Protein AF-E6Q2B5-F1 (afdb_monomer)

Foldseek 3Di:
DDPVVVLVVLLVVLVLVLQVPLDPPFDFDDDDQDPLLVVLVPDDLVRLLVDALCVSFDVVLQVLQQVLLVVQLVLVCQLLVLLLVLLVCCLVVCVLVVLLVVLVVVDDDPLRSQLQSQLVSLLSSLVSNVVSVLVNVVSCVVSVLDPQDPVSVVSVSVSVSSSSSNVRSSLRSQLVVLVVPDPVSLVVSLVVLLCCLQVCQACCLVRNCCSQFVWDAADPVLCVLCQVLLVVLVHPDAGEIEGPGQGRPQHLAWAWGGDDPSIHIYHYPCLVPSADSLLSLLRSQLRSLCVSVRVSVVLSVVVSVLLSVLLVQLVVVLVVVCPDPPDPPSSSVSSSSSSSSVSCQVCQLVSLVVLQVSSLSSSVSSCVSSVRLSSSLSSLSVSCNSNSHHQARDPSSSRGPDSYDRSQQSNCVSSVHDRPNPDPPPVD

Solvent-accessible surface area (backbone atoms only — not comparable to full-atom values): 22451 Å² total; per-residue (Å²): 132,60,72,64,61,54,50,52,49,50,53,51,48,52,54,49,49,54,48,72,67,53,74,82,75,68,67,60,50,81,80,68,88,51,74,62,57,56,51,61,70,71,48,51,58,69,55,55,69,69,46,60,66,79,77,69,44,56,68,69,44,44,53,45,11,50,56,49,52,68,47,48,44,59,41,48,52,50,27,55,47,32,28,27,51,51,27,38,47,34,32,76,71,45,48,32,48,54,49,50,54,51,37,51,73,74,35,93,48,69,65,51,25,37,20,50,50,24,18,49,53,36,41,50,35,47,59,48,23,41,64,45,50,48,51,51,51,53,51,36,35,76,64,69,65,40,82,74,46,75,67,55,48,50,48,55,50,48,53,52,38,54,44,41,17,54,51,35,4,52,50,40,30,51,51,53,57,33,53,78,72,34,98,63,31,66,57,62,51,51,49,51,53,50,51,48,52,54,50,45,40,37,42,36,45,72,59,45,39,54,56,77,49,51,51,48,76,65,39,65,65,62,44,61,66,39,52,64,55,32,46,77,60,75,45,74,90,67,51,41,32,34,27,73,34,28,34,88,94,40,53,63,33,63,46,76,41,33,35,87,91,42,39,34,36,42,30,12,34,41,41,73,75,70,44,51,73,62,26,44,50,29,51,48,35,23,45,43,38,34,57,64,70,39,43,61,58,53,46,54,53,48,55,51,52,50,51,54,48,20,50,52,52,16,51,57,51,49,63,70,69,63,64,60,90,83,58,60,71,78,33,50,47,34,44,37,51,20,41,30,50,53,38,45,63,71,46,42,34,58,58,25,49,51,47,22,53,52,49,56,53,12,50,52,50,9,35,70,70,65,74,37,53,48,33,41,43,52,43,49,44,52,40,30,48,75,60,40,43,35,50,59,61,53,70,67,32,46,43,70,65,38,59,62,62,39,50,39,38,52,44,20,61,63,72,73,48,77,49,70,60,72,56,86,57,96,88,116

Mean predicted aligned error: 5.83 Å

Secondary structure (DSSP, 8-state):
--HHHHHHHHHHHHHHHHHHTS-S----B-----HHHHHHHHS-HHHHHHS-GGGTS-HHHHHHHHHHHHHHHHHHHHHHHHHHHHHHHHHHTSHHHHHHHHHHHHSSSHHHHHHHHHHHHHHHHHHHTHHHHHHHHHHHHHTTS----HHHHHHHHHHHHHHHHHHHHHHHHHHHHHHHH-TTTHHHHHHHHHHHHHHHHHHIIIIIHHHHS-B-S--HHHHHHHHHHHHHTT-----EEEBSSB-TTTTT-EEEE-SGGG-EEEE-HHHHHHS-HHHHHHHHHHHHHHHHTTHHHHHHHHHHHHHHHHHHHHHHHHHHTT--TTS-HHHHHHHHHHHHHHHHHHHHHHHHHHHHHHHHHHHHHHHHHHT-HHHHHHHHHHHHHHTT--SS--HHHHHHT--S--HHHHHHHHHT---TTTS--TT-

Organism: NCBI:txid410659

Nearest PDB structures (foldseek):
  2ypt-assembly4_E  TM=7.212E-01  e=2.887E-07  Homo sapiens
  2ypt-assembly2_A  TM=7.206E-01  e=3.155E-07  Homo sapiens
  8c02-assembly1_A  TM=1.593E-01  e=3.753E-01  Homo sapiens

Sequence (428 aa):
MSLTSRIVRIVASCFLLALIFAPHALCAREFRPDALDRQLNALSEHRLLATPIRHLLDPERSAAAHRLLRWRLPLWIVVTGAEFFALLYLWSSGNAARLRDALRRGMRGDAAAEFAMGASLAAVVRVAALIPNYARYRLDRALGRSEVLGAEWLWIWLLGTVTAMLVGGALLAIVFRLLARTKRWYLPTAAILAIAAFVGGMLYPVVVVPVLWPHHERSVQLTKENRTLAASFGLHDIPIRVAQADYAGLADRVIVVGIFTTREILASLSVERAYSIRERAFLLARVDAMLASRVPIRRTGIDLALVLLGVAIAVVLSERLGVRRDDDPLSRVALLAALLVLAYAAIAPVDLAMRRSAVFAADRAAVAMTHDPAAAVRALVRQGDHRVEGLCPSAAALIFVDPHPPLGARIAAIEGRADPCREPSPFF

InterPro domains:
  IPR001915 Peptidase M48 [PF01435] (310-417)

Radius of gyration: 23.55 Å; Cα contacts (8 Å, |Δi|>4): 553; chains: 1; bounding box: 56×57×68 Å

pLDDT: mean 88.41, std 12.38, range [41.84, 98.25]

Structure (mmCIF, N/CA/C/O backbone):
data_AF-E6Q2B5-F1
#
_entry.id   AF-E6Q2B5-F1
#
loop_
_atom_site.group_PDB
_atom_site.id
_atom_site.type_symbol
_atom_site.label_atom_id
_atom_site.label_alt_id
_atom_site.label_comp_id
_atom_site.label_asym_id
_atom_site.label_entity_id
_atom_site.label_seq_id
_atom_site.pdbx_PDB_ins_code
_atom_site.Cartn_x
_atom_site.Cartn_y
_atom_site.Cartn_z
_atom_site.occupancy
_atom_site.B_iso_or_equiv
_atom_site.auth_seq_id
_atom_site.auth_comp_id
_atom_site.auth_a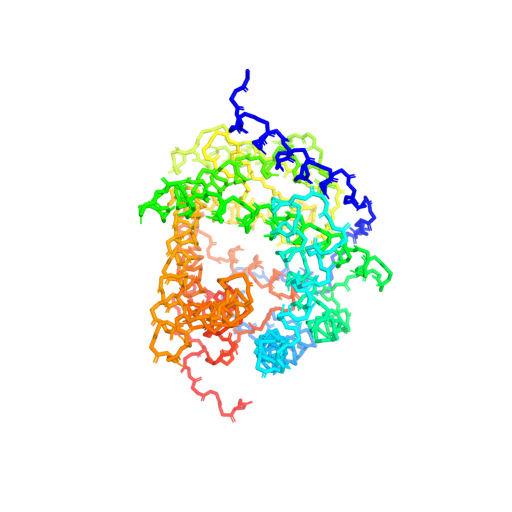sym_id
_atom_site.auth_atom_id
_atom_site.pdbx_PDB_model_num
ATOM 1 N N . MET A 1 1 ? -15.808 29.211 19.436 1.00 47.56 1 MET A N 1
ATOM 2 C CA . MET A 1 1 ? -15.154 28.172 18.600 1.00 47.56 1 MET A CA 1
ATOM 3 C C . MET A 1 1 ? -15.891 26.857 18.775 1.00 47.56 1 MET A C 1
ATOM 5 O O . MET A 1 1 ? -15.994 26.391 19.903 1.00 47.56 1 MET A O 1
ATOM 9 N N . SER A 1 2 ? -16.421 26.276 17.697 1.00 62.41 2 SER A N 1
ATOM 10 C CA . SER A 1 2 ? -17.155 25.009 17.769 1.00 62.41 2 SER A CA 1
ATOM 11 C C . SER A 1 2 ? -16.241 23.865 18.225 1.00 62.41 2 SER A C 1
ATOM 13 O O . SER A 1 2 ? -15.053 23.825 17.884 1.00 62.41 2 SER A O 1
ATOM 15 N N . LEU A 1 3 ? -16.804 22.917 18.979 1.00 47.59 3 LEU A N 1
ATOM 16 C CA . L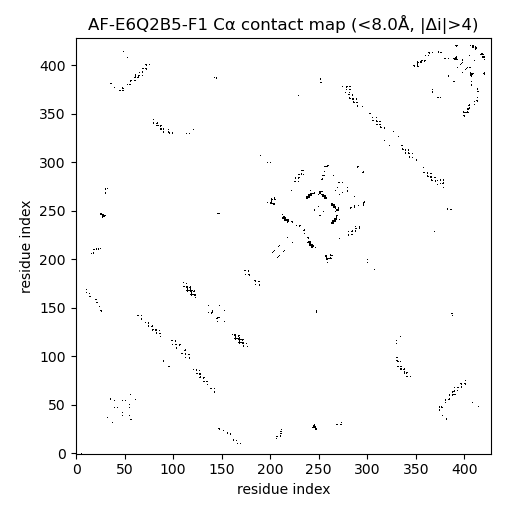EU A 1 3 ? -16.137 21.685 19.422 1.00 47.59 3 LEU A CA 1
ATOM 17 C C . LEU A 1 3 ? -15.492 20.932 18.241 1.00 47.59 3 LEU A C 1
ATOM 19 O O . LEU A 1 3 ? -14.410 20.368 18.377 1.00 47.59 3 LEU A O 1
ATOM 23 N N . THR A 1 4 ? -16.118 20.999 17.064 1.00 41.84 4 THR A N 1
ATOM 24 C CA . THR A 1 4 ? -15.611 20.431 15.810 1.00 41.84 4 THR A CA 1
ATOM 25 C C . THR A 1 4 ? -14.296 21.072 15.363 1.00 41.84 4 THR A C 1
ATOM 27 O O . THR A 1 4 ? -13.372 20.345 15.013 1.00 41.84 4 THR A O 1
ATOM 30 N N . SER A 1 5 ? -14.137 22.397 15.470 1.00 42.75 5 SER A N 1
ATOM 31 C CA . SER A 1 5 ? -12.874 23.068 15.105 1.00 42.75 5 SER A CA 1
ATOM 32 C C . SER A 1 5 ? -11.701 22.685 16.017 1.00 42.75 5 SER A C 1
ATOM 34 O O . SER A 1 5 ? -10.567 22.589 15.553 1.00 42.75 5 SER A O 1
ATOM 36 N N . ARG A 1 6 ? -11.959 22.420 17.307 1.00 55.88 6 ARG A N 1
ATOM 37 C CA . ARG A 1 6 ? -10.922 21.983 18.257 1.00 55.88 6 ARG A CA 1
ATOM 38 C C . ARG A 1 6 ? -10.485 20.547 17.983 1.00 55.88 6 ARG A C 1
ATOM 40 O O . ARG A 1 6 ? -9.294 20.273 17.993 1.00 55.88 6 ARG A O 1
ATOM 47 N N . ILE A 1 7 ? -11.430 19.656 17.680 1.00 47.28 7 ILE A N 1
ATOM 48 C CA . ILE A 1 7 ? -11.135 18.252 17.358 1.00 47.28 7 ILE A CA 1
ATOM 49 C C . ILE A 1 7 ? -10.341 18.147 16.053 1.00 47.28 7 ILE A C 1
ATOM 51 O O . ILE A 1 7 ? -9.339 17.442 16.017 1.00 47.28 7 ILE A O 1
ATOM 55 N N . VAL A 1 8 ? -10.731 18.894 15.013 1.00 47.62 8 VAL A N 1
ATOM 56 C CA . VAL A 1 8 ? -9.997 18.918 13.735 1.00 47.62 8 VAL A CA 1
ATOM 57 C C . VAL A 1 8 ? -8.558 19.392 13.939 1.00 47.62 8 VAL A C 1
ATOM 59 O O . VAL A 1 8 ? -7.641 18.772 13.412 1.00 47.62 8 VAL A O 1
ATOM 62 N N . ARG A 1 9 ? -8.339 20.432 14.756 1.00 57.72 9 ARG A N 1
ATOM 63 C CA . ARG A 1 9 ? -6.983 20.895 15.087 1.00 57.72 9 ARG A CA 1
ATOM 64 C C . ARG A 1 9 ? -6.184 19.847 15.852 1.00 57.72 9 ARG A C 1
ATOM 66 O O . ARG A 1 9 ? -5.041 19.623 15.502 1.00 57.72 9 ARG A O 1
ATOM 73 N N . ILE A 1 10 ? -6.776 19.176 16.838 1.00 58.53 10 ILE A N 1
ATOM 74 C CA . ILE A 1 10 ? -6.074 18.148 17.622 1.00 58.53 10 ILE A CA 1
ATOM 75 C C . ILE A 1 10 ? -5.683 16.958 16.741 1.00 58.53 10 ILE A C 1
ATOM 77 O O . ILE A 1 10 ? -4.537 16.529 16.789 1.00 58.53 10 ILE A O 1
ATOM 81 N N . VAL A 1 11 ? -6.588 16.459 15.894 1.00 53.34 11 VAL A N 1
ATOM 82 C CA . VAL A 1 11 ? -6.284 15.344 14.980 1.00 53.34 11 VAL A CA 1
ATOM 83 C C . VAL A 1 11 ? -5.224 15.754 13.957 1.00 53.34 11 VAL A C 1
ATOM 85 O O . VAL A 1 11 ? -4.272 15.007 13.743 1.00 53.34 11 VAL A O 1
ATOM 88 N N . ALA A 1 12 ? -5.335 16.956 13.383 1.00 56.34 12 ALA A N 1
ATOM 89 C CA . ALA A 1 12 ? -4.331 17.490 12.467 1.00 56.34 12 ALA A CA 1
ATOM 90 C C . ALA A 1 12 ? -2.967 17.664 13.150 1.00 56.34 12 ALA A C 1
ATOM 92 O O . ALA A 1 12 ? -1.956 17.294 12.568 1.00 56.34 12 ALA A O 1
ATOM 93 N N . SER A 1 13 ? -2.927 18.155 14.393 1.00 56.38 13 SER A N 1
ATOM 94 C CA . SER A 1 13 ? -1.700 18.317 15.177 1.00 56.38 13 SER A CA 1
ATOM 95 C C . SER A 1 13 ? -1.091 16.984 15.602 1.00 56.38 13 SER A C 1
ATOM 97 O O . SER A 1 13 ? 0.121 16.851 15.541 1.00 56.38 13 SER A O 1
ATOM 99 N N . CYS A 1 14 ? -1.888 15.982 15.985 1.00 54.16 14 CYS A N 1
ATOM 100 C CA . CYS A 1 14 ? -1.392 14.638 16.295 1.00 54.16 14 CYS A CA 1
ATOM 101 C C . CYS A 1 14 ? -0.828 13.941 15.053 1.00 54.16 14 CYS A C 1
ATOM 103 O O . CYS A 1 14 ? 0.213 13.297 15.140 1.00 54.16 14 CYS A O 1
ATOM 105 N N . PHE A 1 15 ? -1.481 14.103 13.899 1.00 58.59 15 PHE A N 1
ATOM 106 C CA . PHE A 1 15 ? -0.978 13.605 12.621 1.00 58.59 15 PHE A CA 1
ATOM 107 C C . PHE A 1 15 ? 0.308 14.335 12.207 1.00 58.59 15 PHE A C 1
ATOM 109 O O . PHE A 1 15 ? 1.280 13.683 11.845 1.00 58.59 15 PHE A O 1
ATOM 116 N N . LEU A 1 16 ? 0.365 15.666 12.347 1.00 54.69 16 LEU A N 1
ATOM 117 C CA . LEU A 1 16 ? 1.587 16.440 12.101 1.00 54.69 16 LEU A CA 1
ATOM 118 C C . LEU A 1 16 ? 2.720 16.049 13.056 1.00 54.69 16 LEU A C 1
ATOM 120 O O . LEU A 1 16 ? 3.847 15.895 12.615 1.00 54.69 16 LEU A O 1
ATOM 124 N N . LEU A 1 17 ? 2.439 15.866 14.348 1.00 51.78 17 LEU A N 1
ATOM 125 C CA . LEU A 1 17 ? 3.439 15.476 15.345 1.00 51.78 17 LEU A CA 1
ATOM 126 C C . LEU A 1 17 ? 3.982 14.074 15.062 1.00 51.78 17 LEU A C 1
ATOM 128 O O . LEU A 1 17 ? 5.193 13.886 15.073 1.00 51.78 17 LEU A O 1
ATOM 132 N N . ALA A 1 18 ? 3.120 13.112 14.725 1.00 52.75 18 ALA A N 1
ATOM 133 C CA . ALA A 1 18 ? 3.549 11.785 14.288 1.00 52.75 18 ALA A CA 1
ATOM 134 C C . ALA A 1 18 ? 4.461 11.835 13.047 1.00 52.75 18 ALA A C 1
ATOM 136 O O . ALA A 1 18 ? 5.350 11.000 12.909 1.00 52.75 18 ALA A O 1
ATOM 137 N N . LEU A 1 19 ? 4.270 12.828 12.174 1.00 51.88 19 LEU A N 1
ATOM 138 C CA . LEU A 1 19 ? 5.113 13.051 11.001 1.00 51.88 19 LEU A CA 1
ATOM 139 C C . LEU A 1 19 ? 6.420 13.773 11.323 1.00 51.88 19 LEU A C 1
ATOM 141 O O . LEU A 1 19 ? 7.445 13.412 10.763 1.00 51.88 19 LEU A O 1
ATOM 145 N N . ILE A 1 20 ? 6.413 14.723 12.258 1.00 52.78 20 ILE A N 1
ATOM 146 C CA . ILE A 1 20 ? 7.616 15.437 12.714 1.00 52.78 20 ILE A CA 1
ATOM 147 C C . ILE A 1 20 ? 8.597 14.487 13.427 1.00 52.78 20 ILE A C 1
ATOM 149 O O . ILE A 1 20 ? 9.803 14.696 13.360 1.00 52.78 20 ILE A O 1
ATOM 153 N N . PHE A 1 21 ? 8.106 13.424 14.076 1.00 46.94 21 PHE A N 1
ATOM 154 C CA . PHE A 1 21 ? 8.947 12.433 14.765 1.00 46.94 21 PHE A CA 1
ATOM 155 C C . PHE A 1 21 ? 9.381 11.235 13.897 1.00 46.94 21 PHE A C 1
ATOM 157 O O . PHE A 1 21 ? 10.014 10.308 14.416 1.00 46.94 21 PHE A O 1
ATOM 164 N N . ALA A 1 22 ? 9.081 11.227 12.592 1.00 48.59 22 ALA A N 1
ATOM 165 C CA . ALA A 1 22 ? 9.656 10.245 11.675 1.00 48.59 22 ALA A CA 1
ATOM 166 C C . ALA A 1 22 ? 11.165 10.523 11.531 1.00 48.59 22 ALA A C 1
ATOM 168 O O . ALA A 1 22 ? 11.542 11.600 11.073 1.00 48.59 22 ALA A O 1
ATOM 169 N N . PRO A 1 23 ? 12.054 9.611 11.962 1.00 46.31 23 PRO A N 1
ATOM 170 C CA . PRO A 1 23 ? 13.479 9.890 11.966 1.00 46.31 23 PRO A CA 1
ATOM 171 C C . PRO A 1 23 ? 14.018 9.919 10.536 1.00 46.31 23 PRO A C 1
ATOM 173 O O . PRO A 1 23 ? 13.718 9.057 9.711 1.00 46.31 23 PRO A O 1
ATOM 176 N N . HIS A 1 24 ? 14.908 10.874 10.294 1.00 46.41 24 HIS A N 1
ATOM 177 C CA . HIS A 1 24 ? 15.676 11.072 9.064 1.00 46.41 24 HIS A CA 1
ATOM 178 C C . HIS A 1 24 ? 16.782 10.028 8.826 1.00 46.41 24 HIS A C 1
ATOM 180 O O . HIS A 1 24 ? 17.746 10.300 8.118 1.00 46.41 24 HIS A O 1
ATOM 186 N N . ALA A 1 25 ? 16.683 8.836 9.409 1.00 45.28 25 ALA A N 1
ATOM 187 C CA . ALA A 1 25 ? 17.731 7.826 9.303 1.00 45.28 25 ALA A CA 1
ATOM 188 C C . ALA A 1 25 ? 17.446 6.795 8.210 1.00 45.28 25 ALA A C 1
ATOM 190 O O . ALA A 1 25 ? 17.857 5.652 8.343 1.00 45.28 25 ALA A O 1
ATOM 191 N N . LEU A 1 26 ? 16.763 7.170 7.127 1.00 55.72 26 LEU A N 1
ATOM 192 C CA . LEU A 1 26 ? 16.653 6.252 6.003 1.00 55.72 26 LEU A CA 1
ATOM 193 C C . LEU A 1 26 ? 18.024 6.152 5.346 1.00 55.72 26 LEU A C 1
ATOM 195 O O . LEU A 1 26 ? 18.510 7.121 4.760 1.00 55.72 26 LEU A O 1
ATOM 199 N N . CYS A 1 27 ? 18.650 4.983 5.484 1.00 58.53 27 CYS A N 1
ATOM 200 C CA . CYS A 1 27 ? 19.920 4.682 4.845 1.00 58.53 27 CYS A CA 1
ATOM 201 C C . CYS A 1 27 ? 19.813 4.973 3.347 1.00 58.53 27 CYS A C 1
ATOM 203 O O . CYS A 1 27 ? 19.117 4.287 2.600 1.00 58.53 27 CYS A O 1
ATOM 205 N N . ALA A 1 28 ? 20.504 6.030 2.934 1.00 63.22 28 ALA A N 1
ATOM 206 C CA . ALA A 1 28 ? 20.748 6.335 1.547 1.00 63.22 28 ALA A CA 1
ATOM 207 C C . ALA A 1 28 ? 21.676 5.260 0.986 1.00 63.22 28 ALA A C 1
ATOM 209 O O . ALA A 1 28 ? 22.829 5.160 1.410 1.00 63.22 28 ALA A O 1
ATOM 210 N N . ARG A 1 29 ? 21.191 4.453 0.042 1.00 68.44 29 ARG A N 1
ATOM 211 C CA . ARG A 1 29 ? 22.069 3.539 -0.681 1.00 68.44 29 ARG A CA 1
ATOM 212 C C . ARG A 1 29 ? 22.744 4.275 -1.831 1.00 68.44 29 ARG A C 1
ATOM 214 O O . ARG A 1 29 ? 22.094 4.975 -2.608 1.00 68.44 29 ARG A O 1
ATOM 221 N N . GLU A 1 30 ? 24.050 4.073 -1.966 1.00 70.88 30 GLU A N 1
ATOM 222 C CA . GLU A 1 30 ? 24.745 4.390 -3.205 1.00 70.88 30 GLU A CA 1
ATOM 223 C C . GLU A 1 30 ? 24.345 3.355 -4.263 1.00 70.88 30 GLU A C 1
ATOM 225 O O . GLU A 1 30 ? 24.632 2.161 -4.128 1.00 70.88 30 GLU A O 1
ATOM 230 N N . PHE A 1 31 ? 23.656 3.807 -5.310 1.00 75.19 31 PHE A N 1
ATOM 231 C CA . PHE A 1 31 ? 23.357 2.953 -6.450 1.00 75.19 31 PHE A CA 1
ATOM 232 C C . PHE A 1 31 ? 24.661 2.459 -7.091 1.00 75.19 31 PHE A C 1
ATOM 234 O O . PHE A 1 31 ? 25.509 3.264 -7.481 1.00 75.19 31 PHE A O 1
ATOM 241 N N . ARG A 1 32 ? 24.807 1.138 -7.235 1.00 76.19 32 ARG A N 1
ATOM 242 C CA . ARG A 1 32 ? 25.936 0.513 -7.932 1.00 76.19 32 ARG A CA 1
ATOM 243 C C . ARG A 1 32 ? 25.396 -0.432 -9.000 1.00 76.19 32 ARG A C 1
ATOM 245 O O . ARG A 1 32 ? 24.718 -1.383 -8.613 1.00 76.19 32 ARG A O 1
ATOM 252 N N . PRO A 1 33 ? 25.707 -0.200 -10.292 1.00 80.56 33 PRO A N 1
ATOM 253 C CA . PRO A 1 33 ? 25.290 -1.098 -11.357 1.00 80.56 33 PRO A CA 1
ATOM 254 C C . PRO A 1 33 ? 25.802 -2.512 -11.089 1.00 80.56 33 PRO A C 1
ATOM 256 O O . PRO A 1 33 ? 27.015 -2.715 -10.920 1.00 80.56 33 PRO A O 1
ATOM 259 N N . ASP A 1 34 ? 24.901 -3.486 -11.052 1.00 87.94 34 ASP A N 1
ATOM 260 C CA . ASP A 1 34 ? 25.285 -4.872 -10.811 1.00 87.94 34 ASP A CA 1
ATOM 261 C C . ASP A 1 34 ? 25.680 -5.600 -12.113 1.00 87.94 34 ASP A C 1
ATOM 263 O O . ASP A 1 34 ? 25.808 -5.010 -13.193 1.00 87.94 34 ASP A O 1
ATOM 267 N N . ALA A 1 35 ? 26.041 -6.880 -12.002 1.00 91.62 35 ALA A N 1
ATOM 268 C CA . ALA A 1 35 ? 26.445 -7.670 -13.163 1.00 91.62 35 ALA A CA 1
ATOM 269 C C . ALA A 1 35 ? 25.286 -7.865 -14.152 1.00 91.62 35 ALA A C 1
ATOM 271 O O . ALA A 1 35 ? 25.523 -7.886 -15.365 1.00 91.62 35 ALA A O 1
ATOM 272 N N . LEU A 1 36 ? 24.052 -7.944 -13.643 1.00 92.25 36 LEU A N 1
ATOM 273 C CA . LEU A 1 36 ? 22.864 -8.100 -14.463 1.00 92.25 36 LEU A CA 1
ATOM 274 C C . LEU A 1 36 ? 22.607 -6.837 -15.282 1.00 92.25 36 LEU A C 1
ATOM 276 O O . LEU A 1 36 ? 22.369 -6.936 -16.483 1.00 92.25 36 LEU A O 1
ATOM 280 N N . ASP A 1 37 ? 22.749 -5.654 -14.683 1.00 92.00 37 ASP A N 1
ATOM 281 C CA . ASP A 1 37 ? 22.625 -4.381 -15.398 1.00 92.00 37 ASP A CA 1
ATOM 282 C C . ASP A 1 37 ? 23.528 -4.326 -16.638 1.00 92.00 37 ASP A C 1
ATOM 284 O O . ASP A 1 37 ? 23.100 -3.937 -17.729 1.00 92.00 37 ASP A O 1
ATOM 288 N N . ARG A 1 38 ? 24.789 -4.757 -16.493 1.00 93.75 38 ARG A N 1
ATOM 289 C CA . ARG A 1 38 ? 25.745 -4.816 -17.610 1.00 93.75 38 ARG A CA 1
ATOM 290 C C . ARG A 1 38 ? 25.316 -5.827 -18.669 1.00 93.75 38 ARG A C 1
ATOM 292 O O . ARG A 1 38 ? 25.401 -5.525 -19.858 1.00 93.75 38 ARG A O 1
ATOM 299 N N . GLN A 1 39 ? 24.833 -6.995 -18.250 1.00 95.06 39 GLN A N 1
ATOM 300 C CA . GLN A 1 39 ? 24.334 -8.023 -19.158 1.00 95.06 39 GLN A CA 1
ATOM 301 C C . GLN A 1 39 ? 23.121 -7.526 -19.954 1.00 95.06 39 GLN A C 1
ATOM 303 O O . GLN A 1 39 ? 23.109 -7.641 -21.178 1.00 95.06 39 GLN A O 1
ATOM 308 N N . LEU A 1 40 ? 22.130 -6.925 -19.292 1.00 94.88 40 LEU A N 1
ATOM 309 C CA . LEU A 1 40 ? 20.923 -6.395 -19.931 1.00 94.88 40 LEU A CA 1
ATOM 310 C C . LEU A 1 40 ? 21.234 -5.274 -20.924 1.00 94.88 40 LEU A C 1
ATOM 312 O O . LEU A 1 40 ? 20.616 -5.208 -21.990 1.00 94.88 40 LEU A O 1
ATOM 316 N N . ASN A 1 41 ? 22.207 -4.422 -20.597 1.00 94.88 41 ASN A N 1
ATOM 317 C CA . ASN A 1 41 ? 22.666 -3.353 -21.479 1.00 94.88 41 ASN A CA 1
ATOM 318 C C . ASN A 1 41 ? 23.408 -3.886 -22.719 1.00 94.88 41 ASN A C 1
ATOM 320 O O . ASN A 1 41 ? 23.370 -3.242 -23.765 1.00 94.88 41 ASN A O 1
ATOM 324 N N . ALA A 1 42 ? 24.051 -5.054 -22.628 1.00 95.88 42 ALA A N 1
ATOM 325 C CA . ALA A 1 42 ? 24.753 -5.686 -23.747 1.00 95.88 42 ALA A CA 1
ATOM 326 C C . ALA A 1 42 ? 23.822 -6.459 -24.704 1.00 95.88 42 ALA A C 1
ATOM 328 O O . ALA A 1 42 ? 24.216 -6.783 -25.826 1.00 95.88 42 ALA A O 1
ATOM 329 N N . LEU A 1 43 ? 22.591 -6.779 -24.286 1.00 96.94 43 LEU A N 1
ATOM 330 C CA . LEU A 1 43 ? 21.623 -7.483 -25.129 1.00 96.94 43 LEU A CA 1
ATOM 331 C C . LEU A 1 43 ? 20.994 -6.541 -26.165 1.00 96.94 43 LEU A C 1
ATOM 333 O O . LEU A 1 43 ? 20.445 -5.489 -25.825 1.00 96.94 43 LEU A O 1
ATOM 337 N N . SER A 1 44 ? 20.996 -6.973 -27.431 1.00 97.50 44 SER A N 1
ATOM 338 C CA . SER A 1 44 ? 20.210 -6.328 -28.486 1.00 97.50 44 SER A CA 1
ATOM 339 C C . SER A 1 44 ? 18.711 -6.453 -28.209 1.00 97.50 44 SER A C 1
ATOM 341 O O . SER A 1 44 ? 18.271 -7.395 -27.551 1.00 97.50 44 SER A O 1
ATOM 343 N N . GLU A 1 45 ? 17.910 -5.530 -28.741 1.00 97.25 45 GLU A N 1
ATOM 344 C CA . GLU A 1 45 ? 16.453 -5.502 -28.525 1.00 97.25 45 GLU A CA 1
ATOM 345 C C . GLU A 1 45 ? 15.776 -6.803 -28.968 1.00 97.25 45 GLU A C 1
ATOM 347 O O . GLU A 1 45 ? 15.014 -7.396 -28.208 1.00 97.25 45 GLU A O 1
ATOM 352 N N . HIS A 1 46 ? 16.135 -7.309 -30.152 1.00 96.94 46 HIS A N 1
ATOM 353 C CA . HIS A 1 46 ? 15.635 -8.592 -30.646 1.00 96.94 46 HIS A CA 1
ATOM 354 C C . HIS A 1 46 ? 16.003 -9.747 -29.706 1.00 96.94 46 HIS A C 1
ATOM 356 O O . HIS A 1 46 ? 15.162 -10.588 -29.401 1.00 96.94 46 HIS A O 1
ATOM 362 N N . ARG A 1 47 ? 17.249 -9.792 -29.210 1.00 97.12 47 ARG A N 1
ATOM 363 C CA . ARG A 1 47 ? 17.687 -10.858 -28.301 1.00 97.12 47 ARG A CA 1
ATOM 364 C C . ARG A 1 47 ? 17.004 -10.752 -26.943 1.00 97.12 47 ARG A C 1
ATOM 366 O O . ARG A 1 47 ? 16.631 -11.785 -26.399 1.00 97.12 47 ARG A O 1
ATOM 373 N N . LEU A 1 48 ? 16.818 -9.543 -26.418 1.00 96.44 48 LEU A N 1
ATOM 374 C CA . LEU A 1 48 ? 16.104 -9.305 -25.166 1.00 96.44 48 LEU A CA 1
ATOM 375 C C . LEU A 1 48 ? 14.674 -9.848 -25.251 1.00 96.44 48 LEU A C 1
ATOM 377 O O . LEU A 1 48 ? 14.283 -10.636 -24.402 1.00 96.44 48 LEU A O 1
ATOM 381 N N . LEU A 1 49 ? 13.948 -9.500 -26.317 1.00 96.69 49 LEU A N 1
ATOM 382 C CA . LEU A 1 49 ? 12.578 -9.963 -26.537 1.00 96.69 49 LEU A CA 1
ATOM 383 C C . LEU A 1 49 ? 12.513 -11.458 -26.881 1.00 96.69 49 LEU A C 1
ATOM 385 O O . LEU A 1 49 ? 11.540 -12.124 -26.553 1.00 96.69 49 LEU A O 1
ATOM 389 N N . ALA A 1 50 ? 13.519 -12.033 -27.543 1.00 95.88 50 ALA A N 1
ATOM 390 C CA . ALA A 1 50 ? 13.546 -13.461 -27.878 1.00 95.88 50 ALA A CA 1
ATOM 391 C C . ALA A 1 50 ? 13.943 -14.365 -26.695 1.00 95.88 50 ALA A C 1
ATOM 393 O O . ALA A 1 50 ? 13.607 -15.549 -26.686 1.00 95.88 50 ALA A O 1
ATOM 394 N N . THR A 1 51 ? 14.666 -13.835 -25.708 1.00 95.75 51 THR A N 1
ATOM 395 C CA . THR A 1 51 ? 15.186 -14.623 -24.586 1.00 95.75 51 THR A CA 1
ATOM 396 C C . THR A 1 51 ? 14.074 -14.899 -23.571 1.00 95.75 51 THR A C 1
ATOM 398 O O . THR A 1 51 ? 13.427 -13.960 -23.114 1.00 95.75 51 THR A O 1
ATOM 401 N N . PRO A 1 52 ? 13.855 -16.159 -23.149 1.00 94.25 52 PRO A N 1
ATOM 402 C CA . PRO A 1 52 ? 12.883 -16.444 -22.103 1.00 94.25 52 PRO A CA 1
ATOM 403 C C . PRO A 1 52 ? 13.239 -15.702 -20.812 1.00 94.25 52 PRO A C 1
ATOM 405 O O . PRO A 1 52 ? 14.377 -15.774 -20.350 1.00 94.25 52 PRO A O 1
ATOM 408 N N . ILE A 1 53 ? 12.252 -15.058 -20.189 1.00 94.00 53 ILE A N 1
ATOM 409 C CA . ILE A 1 53 ? 12.436 -14.186 -19.018 1.00 94.00 53 ILE A CA 1
ATOM 410 C C . ILE A 1 53 ? 13.235 -14.811 -17.865 1.00 94.00 53 ILE A C 1
ATOM 412 O O . ILE A 1 53 ? 14.006 -14.125 -17.202 1.00 94.00 53 ILE A O 1
ATOM 416 N N . ARG A 1 54 ? 13.117 -16.124 -17.646 1.00 93.38 54 ARG A N 1
ATOM 417 C CA . ARG A 1 54 ? 13.893 -16.851 -16.626 1.00 93.38 54 ARG A CA 1
ATOM 418 C C . ARG A 1 54 ? 15.413 -16.743 -16.810 1.00 93.38 54 ARG A C 1
ATOM 420 O O . ARG A 1 54 ? 16.138 -16.907 -15.842 1.00 93.38 54 ARG A O 1
ATOM 427 N N . HIS A 1 55 ? 15.879 -16.494 -18.035 1.00 94.81 55 HIS A N 1
ATOM 428 C CA . HIS A 1 55 ? 17.293 -16.304 -18.372 1.00 94.81 55 HIS A CA 1
ATOM 429 C C . HIS A 1 55 ? 17.711 -14.826 -18.369 1.00 94.81 55 HIS A C 1
ATOM 431 O O . HIS A 1 55 ? 18.886 -14.531 -18.567 1.00 94.81 55 HIS A O 1
ATOM 437 N N . LEU A 1 56 ? 16.758 -13.909 -18.176 1.00 95.00 56 LEU A N 1
ATOM 438 C CA . LEU A 1 56 ? 16.998 -12.473 -18.038 1.00 95.00 56 LEU A CA 1
ATOM 439 C C . LEU A 1 56 ? 17.102 -12.033 -16.572 1.00 95.00 56 LEU A C 1
ATOM 441 O O . LEU A 1 56 ? 17.402 -10.874 -16.325 1.00 95.00 56 LEU A O 1
ATOM 445 N N . LEU A 1 57 ? 16.829 -12.921 -15.616 1.00 94.75 57 LEU A N 1
ATOM 446 C CA . LEU A 1 57 ? 16.896 -12.644 -14.181 1.00 94.75 57 LEU A CA 1
ATOM 447 C C . LEU A 1 57 ? 18.101 -13.351 -13.564 1.00 94.75 57 LEU A C 1
ATOM 449 O O . LEU A 1 57 ? 18.471 -14.439 -14.012 1.00 94.75 57 LEU A O 1
ATOM 453 N N . ASP A 1 58 ? 18.659 -12.777 -12.499 1.00 94.56 58 ASP A N 1
ATOM 454 C CA . ASP A 1 58 ? 19.667 -13.465 -11.700 1.00 94.56 58 ASP A CA 1
ATOM 455 C C . ASP A 1 58 ? 19.025 -14.708 -11.038 1.00 94.56 58 ASP A C 1
ATOM 457 O O . ASP A 1 58 ? 18.016 -14.584 -10.326 1.00 94.56 58 ASP A O 1
ATOM 461 N N . PRO A 1 59 ? 19.557 -15.928 -11.264 1.00 93.56 59 PRO A N 1
ATOM 462 C CA . PRO A 1 59 ? 18.998 -17.146 -10.686 1.00 93.56 59 PRO A CA 1
ATOM 463 C C . PRO A 1 59 ? 18.994 -17.130 -9.151 1.00 93.56 59 PRO A C 1
ATOM 465 O O . PRO A 1 59 ? 18.062 -17.669 -8.545 1.00 93.56 59 PRO A O 1
ATOM 468 N N . GLU A 1 60 ? 19.971 -16.490 -8.503 1.00 93.25 60 GLU A N 1
ATOM 469 C CA . GLU A 1 60 ? 20.038 -16.406 -7.043 1.00 93.25 60 GLU A CA 1
ATOM 470 C C . GLU A 1 60 ? 18.945 -15.492 -6.487 1.00 93.25 60 GLU A C 1
ATOM 472 O O . GLU A 1 60 ? 18.240 -15.865 -5.537 1.00 93.25 60 GLU A O 1
ATOM 477 N N . ARG A 1 61 ? 18.741 -14.323 -7.110 1.00 92.19 61 ARG A N 1
ATOM 478 C CA . ARG A 1 61 ? 17.667 -13.388 -6.735 1.00 92.19 61 ARG A CA 1
ATOM 479 C C . ARG A 1 61 ? 16.292 -13.948 -7.069 1.00 92.19 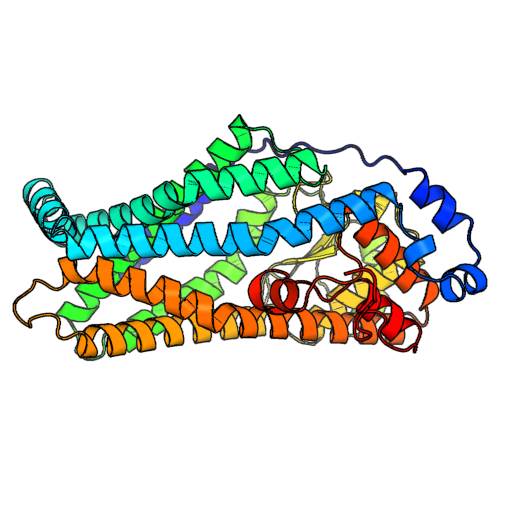61 ARG A C 1
ATOM 481 O O . ARG A 1 61 ? 15.372 -13.827 -6.260 1.00 92.19 61 ARG A O 1
ATOM 488 N N . SER A 1 62 ? 16.152 -14.652 -8.188 1.00 92.62 62 SER A N 1
ATOM 489 C CA . SER A 1 62 ? 14.928 -15.383 -8.516 1.00 92.62 62 SER A CA 1
ATOM 490 C C . SER A 1 62 ? 14.623 -16.448 -7.456 1.00 92.62 62 SER A C 1
ATOM 492 O O . SER A 1 62 ? 13.507 -16.500 -6.930 1.00 92.62 62 SER A O 1
ATOM 494 N N . ALA A 1 63 ? 15.607 -17.250 -7.037 1.00 92.12 63 ALA A N 1
ATOM 495 C CA . ALA A 1 63 ? 15.428 -18.222 -5.956 1.00 92.12 63 ALA A CA 1
ATOM 496 C C . ALA A 1 63 ? 15.074 -17.547 -4.615 1.00 92.12 63 ALA A C 1
ATOM 498 O O . ALA A 1 63 ? 14.208 -18.033 -3.880 1.00 92.12 63 ALA A O 1
ATOM 499 N N . ALA A 1 64 ? 15.690 -16.402 -4.304 1.00 92.56 64 ALA A N 1
ATOM 500 C CA . ALA A 1 64 ? 15.358 -15.582 -3.140 1.00 92.56 64 ALA A CA 1
ATOM 501 C C . ALA A 1 64 ? 13.906 -15.073 -3.183 1.00 92.56 64 ALA A C 1
ATOM 503 O O . ALA A 1 64 ? 13.191 -15.173 -2.182 1.00 92.56 64 ALA A O 1
ATOM 504 N N . ALA A 1 65 ? 13.437 -14.614 -4.343 1.00 92.12 65 ALA A N 1
ATOM 505 C CA . ALA A 1 65 ? 12.063 -14.170 -4.545 1.00 92.12 65 ALA A CA 1
ATOM 506 C C . ALA A 1 65 ? 11.051 -15.308 -4.351 1.00 92.12 65 ALA A C 1
ATOM 508 O O . ALA A 1 65 ? 10.023 -15.123 -3.696 1.00 92.12 65 ALA A O 1
ATOM 509 N N . HIS A 1 66 ? 11.362 -16.514 -4.832 1.00 90.62 66 HIS A N 1
ATOM 510 C CA . HIS A 1 66 ? 10.529 -17.693 -4.584 1.00 90.62 66 HIS A CA 1
ATOM 511 C C . HIS A 1 66 ? 10.466 -18.041 -3.092 1.00 90.62 66 HIS A C 1
ATOM 513 O O . HIS A 1 66 ? 9.380 -18.296 -2.570 1.00 90.62 66 HIS A O 1
ATOM 519 N N . ARG A 1 67 ? 11.601 -18.005 -2.376 1.00 91.81 67 ARG A N 1
ATOM 520 C CA . ARG A 1 67 ? 11.621 -18.212 -0.916 1.00 91.81 67 ARG A CA 1
ATOM 521 C C . ARG A 1 67 ? 10.765 -17.172 -0.193 1.00 91.81 67 ARG A C 1
ATOM 523 O O . ARG A 1 67 ? 9.975 -17.544 0.670 1.00 91.81 67 ARG A O 1
ATOM 530 N N . LEU A 1 68 ? 10.863 -15.898 -0.574 1.00 90.88 68 LEU A N 1
ATOM 531 C CA . LEU A 1 68 ? 10.047 -14.820 -0.006 1.00 90.88 68 LEU A CA 1
ATOM 532 C C . LEU A 1 68 ? 8.550 -15.088 -0.172 1.00 90.88 68 LEU A C 1
ATOM 534 O O . LEU A 1 68 ? 7.778 -14.952 0.776 1.00 90.88 68 LEU A O 1
ATOM 538 N N . LEU A 1 69 ? 8.136 -15.464 -1.383 1.00 89.94 69 LEU A N 1
ATOM 539 C CA . LEU A 1 69 ? 6.732 -15.691 -1.709 1.00 89.94 69 LEU A CA 1
ATOM 540 C C . LEU A 1 69 ? 6.121 -16.846 -0.913 1.00 89.94 69 LEU A C 1
ATOM 542 O O . LEU A 1 69 ? 4.976 -16.726 -0.478 1.00 89.94 69 LEU A O 1
ATOM 546 N N . ARG A 1 70 ? 6.887 -17.914 -0.649 1.00 92.50 70 ARG A N 1
ATOM 547 C CA . ARG A 1 70 ? 6.431 -19.037 0.192 1.00 92.50 70 ARG A CA 1
ATOM 548 C C . ARG A 1 70 ? 6.102 -18.607 1.620 1.00 92.50 70 ARG A C 1
ATOM 550 O O . ARG A 1 70 ? 5.162 -19.128 2.207 1.00 92.50 70 ARG A O 1
ATOM 557 N N . TRP A 1 71 ? 6.841 -17.643 2.168 1.00 94.56 71 TRP A N 1
ATOM 558 C CA . TRP A 1 71 ? 6.654 -17.170 3.544 1.00 94.56 71 TRP A CA 1
ATOM 559 C C . TRP A 1 71 ? 5.686 -15.994 3.675 1.00 94.56 71 TRP A C 1
ATOM 561 O O . TRP A 1 71 ? 5.125 -15.783 4.750 1.00 94.56 71 TRP A O 1
ATOM 571 N N . ARG A 1 72 ? 5.444 -15.243 2.596 1.00 91.94 72 ARG A N 1
ATOM 572 C CA . ARG A 1 72 ? 4.558 -14.070 2.606 1.00 91.94 72 ARG A CA 1
ATOM 573 C C . ARG A 1 72 ? 3.135 -14.392 3.056 1.00 91.94 72 ARG A C 1
ATOM 575 O O . ARG A 1 72 ? 2.608 -13.675 3.903 1.00 91.94 72 ARG A O 1
ATOM 582 N N . LEU A 1 73 ? 2.532 -15.452 2.514 1.00 94.06 73 LEU A N 1
ATOM 583 C CA . LEU A 1 73 ? 1.167 -15.851 2.870 1.00 94.06 73 LEU A CA 1
ATOM 584 C C . LEU A 1 73 ? 1.057 -16.364 4.315 1.00 94.06 73 LEU A C 1
ATOM 586 O O . LEU A 1 73 ? 0.252 -15.798 5.051 1.00 94.06 73 LEU A O 1
ATOM 590 N N . PRO A 1 74 ? 1.876 -17.330 4.777 1.00 96.38 74 PRO A N 1
ATOM 591 C CA . PRO A 1 74 ? 1.861 -17.752 6.176 1.00 96.38 74 PRO A CA 1
ATOM 592 C C . PRO A 1 74 ? 2.077 -16.595 7.150 1.00 96.38 74 PRO A C 1
ATOM 594 O O . PRO A 1 74 ? 1.330 -16.462 8.112 1.00 96.38 74 PRO A O 1
ATOM 597 N N . LEU A 1 75 ? 3.049 -15.713 6.890 1.00 95.69 75 LEU A N 1
ATOM 598 C CA . LEU A 1 75 ? 3.301 -14.568 7.766 1.00 95.69 75 LEU A CA 1
ATOM 599 C C . LEU A 1 75 ? 2.130 -13.586 7.778 1.00 95.69 75 LEU A C 1
ATOM 601 O O . LEU A 1 75 ? 1.811 -13.054 8.836 1.00 95.69 75 LEU A O 1
ATOM 605 N N . TRP A 1 76 ? 1.471 -13.353 6.641 1.00 95.38 76 TRP A N 1
ATOM 606 C CA . TRP A 1 76 ? 0.252 -12.546 6.603 1.00 95.38 76 TRP A CA 1
ATOM 607 C C . TRP A 1 76 ? -0.875 -13.186 7.427 1.00 95.38 76 TRP A C 1
ATOM 609 O O . TRP A 1 76 ? -1.445 -12.508 8.276 1.00 95.38 76 TRP A O 1
ATOM 619 N N . ILE A 1 77 ? -1.115 -14.495 7.269 1.00 97.06 77 ILE A N 1
ATOM 620 C CA . ILE A 1 77 ? -2.109 -15.243 8.059 1.00 97.06 77 ILE A CA 1
ATOM 621 C C . ILE A 1 77 ? -1.795 -15.151 9.556 1.00 97.06 77 ILE A C 1
ATOM 623 O O . ILE A 1 77 ? -2.697 -14.907 10.350 1.00 97.06 77 ILE A O 1
ATOM 627 N N . VAL A 1 78 ? -0.529 -15.308 9.954 1.00 97.69 78 VAL A N 1
ATOM 628 C CA . VAL A 1 78 ? -0.118 -15.221 11.363 1.00 97.69 78 VAL A CA 1
ATOM 629 C C . VAL A 1 78 ? -0.292 -13.803 11.909 1.00 97.69 78 VAL A C 1
ATOM 631 O O . VAL A 1 78 ? -0.779 -13.664 13.026 1.00 97.69 78 VAL A O 1
ATOM 634 N N . VAL A 1 79 ? 0.051 -12.754 11.147 1.00 96.81 79 VAL A N 1
ATOM 635 C CA . VAL A 1 79 ? -0.208 -11.357 11.552 1.00 96.81 79 VAL A CA 1
ATOM 636 C C . VAL A 1 79 ? -1.706 -11.146 11.773 1.00 96.81 79 VAL A C 1
ATOM 638 O O . VAL A 1 79 ? -2.116 -10.792 12.874 1.00 96.81 79 VAL A O 1
ATOM 641 N N . THR A 1 80 ? -2.524 -11.412 10.755 1.00 96.50 80 THR A N 1
ATOM 642 C CA . THR A 1 80 ? -3.974 -11.186 10.804 1.00 96.50 80 THR A CA 1
ATOM 643 C C . THR A 1 80 ? -4.646 -12.045 11.876 1.00 96.50 80 THR A C 1
ATOM 645 O O . THR A 1 80 ? -5.510 -11.565 12.608 1.00 96.50 80 THR A O 1
ATOM 648 N N . GLY A 1 81 ? -4.221 -13.300 12.022 1.00 97.88 81 GLY A N 1
ATOM 649 C CA . GLY A 1 81 ? -4.690 -14.204 13.065 1.00 97.88 81 GLY A CA 1
ATOM 650 C C . GLY A 1 81 ? -4.333 -13.705 14.463 1.00 97.88 81 GLY A C 1
ATOM 651 O O . GLY A 1 81 ? -5.200 -13.680 15.330 1.00 97.88 81 GLY A O 1
ATOM 652 N N . ALA A 1 82 ? -3.095 -13.254 14.687 1.00 98.12 82 ALA A N 1
ATOM 653 C CA . ALA A 1 82 ? -2.672 -12.714 15.979 1.00 98.12 82 ALA A CA 1
ATOM 654 C C . ALA A 1 82 ? -3.485 -11.472 16.372 1.00 98.12 82 ALA A C 1
ATOM 656 O O . ALA A 1 82 ? -3.950 -11.382 17.507 1.00 98.12 82 ALA A O 1
ATOM 657 N N . GLU A 1 83 ? -3.710 -10.547 15.435 1.00 97.75 83 GLU A N 1
ATOM 658 C CA . GLU A 1 83 ? -4.546 -9.359 15.648 1.00 97.75 83 GLU A CA 1
ATOM 659 C C . GLU A 1 83 ? -5.990 -9.742 16.008 1.00 97.75 83 GLU A C 1
ATOM 661 O O . GLU A 1 83 ? -6.541 -9.251 16.997 1.00 97.75 83 GLU A O 1
ATOM 666 N N . PHE A 1 84 ? -6.584 -10.663 15.241 1.00 97.75 84 PHE A N 1
ATOM 667 C CA . PHE A 1 84 ? -7.937 -11.164 15.469 1.00 97.75 84 PHE A CA 1
ATOM 668 C C . PHE A 1 84 ? -8.079 -11.850 16.833 1.00 97.75 84 PHE A C 1
ATOM 670 O O . PHE A 1 84 ? -8.937 -11.468 17.630 1.00 97.75 84 PHE A O 1
ATOM 677 N N . PHE A 1 85 ? -7.234 -12.844 17.121 1.00 98.12 85 PHE A N 1
ATOM 678 C CA . PHE A 1 85 ? -7.326 -13.628 18.350 1.00 98.12 85 PHE A CA 1
ATOM 679 C C . PHE A 1 85 ? -6.996 -12.801 19.591 1.00 98.12 85 PHE A C 1
ATOM 681 O O . PHE A 1 85 ? -7.620 -13.022 20.624 1.00 98.12 85 PHE A O 1
ATOM 688 N N . ALA A 1 86 ? -6.091 -11.821 19.508 1.00 98.06 86 ALA A N 1
ATOM 689 C CA . ALA A 1 86 ? -5.812 -10.926 20.629 1.00 98.06 86 ALA A CA 1
ATOM 690 C C . ALA A 1 86 ? -7.036 -10.077 21.004 1.00 98.06 86 ALA A C 1
ATOM 692 O O . ALA A 1 86 ? -7.385 -9.980 22.182 1.00 98.06 86 ALA A O 1
ATOM 693 N N . LEU A 1 87 ? -7.720 -9.498 20.014 1.00 97.31 87 LEU A N 1
ATOM 694 C CA . LEU A 1 87 ? -8.939 -8.717 20.237 1.00 97.31 87 LEU A CA 1
ATOM 695 C C . LEU A 1 87 ? -10.114 -9.590 20.687 1.00 97.31 87 LEU A C 1
ATOM 697 O O . LEU A 1 87 ? -10.843 -9.215 21.609 1.00 97.31 87 LEU A O 1
ATOM 701 N N . LEU A 1 88 ? -10.275 -10.766 20.075 1.00 95.94 88 LEU A N 1
ATOM 702 C CA . LEU A 1 88 ? -11.305 -11.725 20.457 1.00 95.94 88 LEU A CA 1
ATOM 703 C C . LEU A 1 88 ? -11.098 -12.200 21.897 1.00 95.94 88 LEU A C 1
ATOM 705 O O . LEU A 1 88 ? -12.048 -12.187 22.671 1.00 95.94 88 LEU A O 1
ATOM 709 N N . TYR A 1 89 ? -9.864 -12.548 22.272 1.00 96.81 89 TYR A N 1
ATOM 710 C CA . TYR A 1 89 ? -9.509 -12.938 23.635 1.00 96.81 89 TYR A CA 1
ATOM 711 C C . TYR A 1 89 ? -9.750 -11.802 24.631 1.00 96.81 89 TYR A C 1
ATOM 713 O O . TYR A 1 89 ? -10.323 -12.026 25.697 1.00 96.81 89 TYR A O 1
ATOM 721 N N . LEU A 1 90 ? -9.353 -10.569 24.294 1.00 96.06 90 LEU A N 1
ATOM 722 C CA . LEU A 1 90 ? -9.592 -9.394 25.136 1.00 96.06 90 LEU A CA 1
ATOM 723 C C . LEU A 1 90 ? -11.087 -9.215 25.436 1.00 96.06 90 LEU A C 1
ATOM 725 O O . LEU A 1 90 ? -11.453 -8.912 26.573 1.00 96.06 90 LEU A O 1
ATOM 729 N N . TRP A 1 91 ? -11.942 -9.430 24.435 1.00 94.81 91 TRP A N 1
ATOM 730 C CA . TRP A 1 91 ? -13.392 -9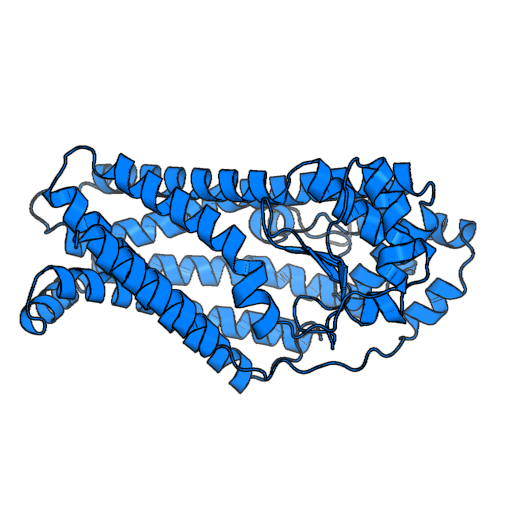.398 24.593 1.00 94.81 91 TRP A CA 1
ATOM 731 C C . TRP A 1 91 ? -13.921 -10.597 25.397 1.00 94.81 91 TRP A C 1
ATOM 733 O O . TRP A 1 91 ? -14.556 -10.397 26.432 1.00 94.81 91 TRP A O 1
ATOM 743 N N . SER A 1 92 ? -13.629 -11.829 24.970 1.00 93.38 92 SER A N 1
ATOM 744 C CA . SER A 1 92 ? -14.230 -13.052 25.523 1.00 93.38 92 SER A CA 1
ATOM 745 C C . SER A 1 92 ? -13.803 -13.350 26.961 1.00 93.38 92 SER A C 1
ATOM 747 O O . SER A 1 92 ? -14.558 -13.951 27.717 1.00 93.38 92 SER A O 1
ATOM 749 N N . SER A 1 93 ? -12.613 -12.903 27.370 1.00 94.88 93 SER A N 1
ATOM 750 C CA . SER A 1 93 ? -12.118 -13.037 28.749 1.00 94.88 93 SER A CA 1
ATOM 751 C C . SER A 1 93 ? -12.716 -12.015 29.727 1.00 94.88 93 SER A C 1
ATOM 753 O O . SER A 1 93 ? -12.403 -12.046 30.918 1.00 94.88 93 SER A O 1
ATOM 755 N N . GLY A 1 94 ? -13.518 -11.057 29.246 1.00 93.56 94 GLY A N 1
ATOM 756 C CA . GLY A 1 94 ? -14.010 -9.930 30.045 1.00 93.56 94 GLY A CA 1
ATOM 757 C C . GLY A 1 94 ? -12.938 -8.878 30.368 1.00 93.56 94 GLY A C 1
ATOM 758 O O . GLY A 1 94 ? -13.230 -7.878 31.030 1.00 93.56 94 GLY A O 1
ATOM 759 N N . ASN A 1 95 ? -11.703 -9.043 29.882 1.00 95.94 95 ASN A N 1
ATOM 760 C CA . ASN A 1 95 ? -10.622 -8.083 30.107 1.00 95.94 95 ASN A CA 1
ATOM 761 C C . ASN A 1 95 ? -10.902 -6.727 29.444 1.00 95.94 95 ASN A C 1
ATOM 763 O O . ASN A 1 95 ? -10.500 -5.703 29.990 1.00 95.94 95 ASN A O 1
ATOM 767 N N . ALA A 1 96 ? -11.655 -6.687 28.340 1.00 95.25 96 ALA A N 1
ATOM 768 C CA . ALA A 1 96 ? -12.139 -5.441 27.747 1.00 95.25 96 ALA A CA 1
ATOM 769 C C . ALA A 1 96 ? -13.002 -4.628 28.731 1.00 95.25 96 ALA A C 1
ATOM 771 O O . ALA A 1 96 ? -12.851 -3.410 28.823 1.00 95.25 96 ALA A O 1
ATOM 772 N N . ALA A 1 97 ? -13.875 -5.290 29.502 1.00 94.81 97 ALA A N 1
ATOM 773 C CA . ALA A 1 97 ? -14.698 -4.635 30.520 1.00 94.81 97 ALA A CA 1
ATOM 774 C C . ALA A 1 97 ? -13.848 -4.158 31.708 1.00 94.81 97 ALA A C 1
ATOM 776 O O . ALA A 1 97 ? -13.973 -3.012 32.131 1.00 94.81 97 ALA A O 1
ATOM 777 N N . ARG A 1 98 ? -12.904 -4.984 32.179 1.00 96.38 98 ARG A N 1
ATOM 778 C CA . ARG A 1 98 ? -11.965 -4.591 33.247 1.00 96.38 98 ARG A CA 1
ATOM 779 C C . ARG A 1 98 ? -11.104 -3.392 32.849 1.00 96.38 98 ARG A C 1
ATOM 781 O O . ARG A 1 98 ? -10.925 -2.478 33.649 1.00 96.38 98 ARG A O 1
ATOM 788 N N . LEU A 1 99 ? -10.593 -3.388 31.616 1.00 96.56 99 LEU A N 1
ATOM 789 C CA . LEU A 1 99 ? -9.816 -2.284 31.056 1.00 96.56 99 LEU A CA 1
ATOM 790 C C . LEU A 1 99 ? -10.655 -1.007 31.013 1.00 96.56 99 LEU A C 1
ATOM 792 O O . LEU A 1 99 ? -10.222 0.024 31.518 1.00 96.56 99 LEU A O 1
ATOM 796 N N . ARG A 1 100 ? -11.878 -1.086 30.483 1.00 96.12 100 ARG A N 1
ATOM 797 C CA . ARG A 1 100 ? -12.828 0.029 30.480 1.00 96.12 100 ARG A CA 1
ATOM 798 C C . ARG A 1 100 ? -13.053 0.592 31.886 1.00 96.12 100 ARG A C 1
ATOM 800 O O . ARG A 1 100 ? -12.966 1.803 32.076 1.00 96.12 100 ARG A O 1
ATOM 807 N N . ASP A 1 101 ? -13.328 -0.267 32.863 1.00 96.56 101 ASP A N 1
ATOM 808 C CA . ASP A 1 101 ? -13.624 0.153 34.237 1.00 96.56 101 ASP A CA 1
ATOM 809 C C . ASP A 1 101 ? -12.389 0.745 34.931 1.00 96.56 101 ASP A C 1
ATOM 811 O O . ASP A 1 101 ? -12.497 1.685 35.719 1.00 96.56 101 ASP A O 1
ATOM 815 N N . ALA A 1 102 ? -11.190 0.246 34.619 1.00 97.31 102 ALA A N 1
ATOM 816 C CA . ALA A 1 102 ? -9.936 0.851 35.060 1.00 97.31 102 ALA A CA 1
ATOM 817 C C . ALA A 1 102 ? -9.730 2.248 34.449 1.00 97.31 102 ALA A C 1
ATOM 819 O O . ALA A 1 102 ? -9.428 3.194 35.176 1.00 97.31 102 ALA A O 1
ATOM 820 N N . LEU A 1 103 ? -9.958 2.402 33.141 1.00 96.94 103 LEU A N 1
ATOM 821 C CA . LEU A 1 103 ? -9.824 3.682 32.441 1.00 96.94 103 LEU A CA 1
ATOM 822 C C . LEU A 1 103 ? -10.832 4.723 32.945 1.00 96.94 103 LEU A C 1
ATOM 824 O O . LEU A 1 103 ? -10.446 5.859 33.206 1.00 96.94 103 LEU A O 1
ATOM 828 N N . ARG A 1 104 ? -12.099 4.341 33.158 1.00 96.31 104 ARG A N 1
ATOM 829 C CA . ARG A 1 104 ? -13.124 5.240 33.720 1.00 96.31 104 ARG A CA 1
ATOM 830 C C . ARG A 1 104 ? -12.810 5.684 35.147 1.00 96.31 104 ARG A C 1
ATOM 832 O O . ARG A 1 104 ? -13.090 6.825 35.491 1.00 96.31 104 ARG A O 1
ATOM 839 N N . ARG A 1 105 ? -12.212 4.815 35.971 1.00 97.12 105 ARG A N 1
ATOM 840 C CA . ARG A 1 105 ? -11.763 5.194 37.322 1.00 97.12 105 ARG A CA 1
ATOM 841 C C . ARG A 1 105 ? -10.560 6.136 37.295 1.00 97.12 105 ARG A C 1
ATOM 843 O O . ARG A 1 105 ? -10.468 7.018 38.140 1.00 97.12 105 ARG A O 1
ATOM 850 N N . GLY A 1 106 ? -9.641 5.943 36.348 1.00 97.06 106 GLY A N 1
ATOM 851 C CA . GLY A 1 106 ? -8.407 6.726 36.255 1.00 97.06 106 GLY A CA 1
ATOM 852 C C . GLY A 1 106 ? -8.542 8.066 35.529 1.00 97.06 106 GLY A C 1
ATOM 853 O O . GLY A 1 106 ? -7.719 8.955 35.736 1.00 97.06 106 GLY A O 1
ATOM 854 N N . MET A 1 107 ? -9.551 8.234 34.670 1.00 96.44 107 MET A N 1
ATOM 855 C CA . MET A 1 107 ? -9.678 9.404 33.800 1.00 96.44 107 MET A CA 1
ATOM 856 C C . MET A 1 107 ? -10.863 10.288 34.174 1.00 96.44 107 MET A C 1
ATOM 858 O O . MET A 1 107 ? -11.972 9.823 34.416 1.00 96.44 107 MET A O 1
ATOM 862 N N . ARG A 1 108 ? -10.644 11.606 34.160 1.00 93.94 108 ARG A N 1
ATOM 863 C CA . ARG A 1 108 ? -11.700 12.598 34.384 1.00 93.94 108 ARG A CA 1
ATOM 864 C C . ARG A 1 108 ? -12.477 12.835 33.085 1.00 93.94 108 ARG A C 1
ATOM 866 O O . ARG A 1 108 ? -12.113 13.698 32.290 1.00 93.94 108 ARG A O 1
ATOM 873 N N . GLY A 1 109 ? -13.545 12.063 32.890 1.00 94.69 109 GLY A N 1
ATOM 874 C CA . GLY A 1 109 ? -14.555 12.272 31.848 1.00 94.69 109 GLY A CA 1
ATOM 875 C C . GLY A 1 109 ? -14.620 11.175 30.783 1.00 94.69 109 GLY A C 1
ATOM 876 O O . GLY A 1 109 ? -13.604 10.607 30.378 1.00 94.69 109 GLY A O 1
ATOM 877 N N . ASP A 1 110 ? -15.831 10.932 30.279 1.00 94.50 110 ASP A N 1
ATOM 878 C CA . ASP A 1 110 ? -16.135 9.836 29.345 1.00 94.50 110 ASP A CA 1
ATOM 879 C C . ASP A 1 110 ? -15.312 9.913 28.058 1.00 94.50 110 ASP A C 1
ATOM 881 O O . ASP A 1 110 ? -14.741 8.925 27.610 1.00 94.50 110 ASP A O 1
ATOM 885 N N . ALA A 1 111 ? -15.142 11.124 27.528 1.00 94.88 111 ALA A N 1
ATOM 886 C CA . ALA A 1 111 ? -14.332 11.403 26.348 1.00 94.88 111 ALA A CA 1
ATOM 887 C C . ALA A 1 111 ? -12.875 10.917 26.461 1.00 94.88 111 ALA A C 1
ATOM 889 O O . ALA A 1 111 ? -12.295 10.491 25.461 1.00 94.88 111 ALA A O 1
ATOM 890 N N . ALA A 1 112 ? -12.271 11.039 27.646 1.00 95.94 112 ALA A N 1
ATOM 891 C CA . ALA A 1 112 ? -10.901 10.598 27.881 1.00 95.94 112 ALA A CA 1
ATOM 892 C C . ALA A 1 112 ? -10.842 9.069 27.985 1.00 95.94 112 ALA A C 1
ATOM 894 O O . ALA A 1 112 ? -9.969 8.456 27.375 1.00 95.94 112 ALA A O 1
ATOM 895 N N . ALA A 1 113 ? -11.814 8.455 28.668 1.00 96.31 113 ALA A N 1
ATOM 896 C CA . ALA A 1 113 ? -11.923 7.002 28.770 1.00 96.31 113 ALA A CA 1
ATOM 897 C C . ALA A 1 113 ? -12.178 6.335 27.403 1.00 96.31 113 ALA A C 1
ATOM 899 O O . ALA A 1 113 ? -11.545 5.330 27.088 1.00 96.31 113 ALA A O 1
ATOM 900 N N . GLU A 1 114 ? -13.043 6.909 26.562 1.00 95.88 114 GLU A N 1
ATOM 901 C CA . GLU A 1 114 ? -13.286 6.458 25.183 1.00 95.88 114 GLU A CA 1
ATOM 902 C C . GLU A 1 114 ? -12.019 6.555 24.326 1.00 95.88 114 GLU A C 1
ATOM 904 O O . GLU A 1 114 ? -11.662 5.606 23.628 1.00 95.88 114 GLU A O 1
ATOM 909 N N . PHE A 1 115 ? -11.309 7.687 24.405 1.00 96.88 115 PHE A N 1
ATOM 910 C CA . PHE A 1 115 ? -10.045 7.870 23.696 1.00 96.88 115 PHE A CA 1
ATOM 911 C C . PHE A 1 115 ? -9.011 6.832 24.131 1.00 96.88 115 PHE A C 1
ATOM 913 O O . PHE A 1 115 ? -8.396 6.169 23.297 1.00 96.88 115 PHE A O 1
ATOM 920 N N . ALA A 1 116 ? -8.840 6.659 25.439 1.00 97.56 116 ALA A N 1
ATOM 921 C CA . ALA A 1 116 ? -7.885 5.714 25.986 1.00 97.56 116 ALA A CA 1
ATOM 922 C C . ALA A 1 116 ? -8.236 4.271 25.630 1.00 97.56 116 ALA A C 1
ATOM 924 O O . ALA A 1 116 ? -7.341 3.509 25.289 1.00 97.56 116 ALA A O 1
ATOM 925 N N . MET A 1 117 ? -9.523 3.915 25.612 1.00 97.25 117 MET A N 1
ATOM 926 C CA . MET A 1 117 ? -9.962 2.593 25.174 1.00 97.25 117 MET A CA 1
ATOM 927 C C . MET A 1 117 ? -9.588 2.351 23.708 1.00 97.25 117 MET A C 1
ATOM 929 O O . MET A 1 117 ? -8.994 1.324 23.388 1.00 97.25 117 MET A O 1
ATOM 933 N N . GLY A 1 118 ? -9.865 3.307 22.814 1.00 97.25 118 GLY A N 1
ATOM 934 C CA . GLY A 1 118 ? -9.495 3.188 21.400 1.00 97.25 118 GLY A CA 1
ATOM 935 C C . GLY A 1 118 ? -7.981 3.097 21.197 1.00 97.25 118 GLY A C 1
ATOM 936 O O . GLY A 1 118 ? -7.510 2.276 20.409 1.00 97.25 118 GLY A O 1
ATOM 937 N N . ALA A 1 119 ? -7.212 3.873 21.966 1.00 97.50 119 ALA A N 1
ATOM 938 C CA . ALA A 1 119 ? -5.757 3.804 21.977 1.00 97.50 119 ALA A CA 1
ATOM 939 C C . ALA A 1 119 ? -5.251 2.437 22.468 1.00 97.50 119 ALA A C 1
ATOM 941 O O . ALA A 1 119 ? -4.385 1.838 21.834 1.00 97.50 119 ALA A O 1
ATOM 942 N N . SER A 1 120 ? -5.814 1.900 23.553 1.00 98.06 120 SER A N 1
ATOM 943 C CA . SER A 1 120 ? -5.449 0.583 24.078 1.00 98.06 120 SER A CA 1
ATOM 944 C C . SER A 1 120 ? -5.768 -0.543 23.098 1.00 98.06 120 SER A C 1
ATOM 946 O O . SER A 1 120 ? -4.940 -1.431 22.924 1.00 98.06 120 SER A O 1
ATOM 948 N N . LEU A 1 121 ? -6.915 -0.505 22.412 1.00 97.38 121 LEU A N 1
ATOM 949 C CA . LEU A 1 121 ? -7.253 -1.506 21.394 1.00 97.38 121 LEU A CA 1
ATOM 950 C C . LEU A 1 121 ? -6.260 -1.483 20.227 1.00 97.38 121 LEU A C 1
ATOM 952 O O . LEU A 1 121 ? -5.775 -2.536 19.816 1.00 97.38 121 LEU A O 1
ATOM 956 N N . ALA A 1 122 ? -5.899 -0.294 19.738 1.00 96.88 122 ALA A N 1
ATOM 957 C CA . ALA A 1 122 ? -4.869 -0.157 18.713 1.00 96.88 122 ALA A CA 1
ATOM 958 C C . ALA A 1 122 ? -3.510 -0.689 19.200 1.00 96.88 122 ALA A C 1
ATOM 960 O O . ALA A 1 122 ? -2.830 -1.400 18.462 1.00 96.88 122 ALA A O 1
ATOM 961 N N . ALA A 1 123 ? -3.128 -0.408 20.450 1.00 97.75 123 ALA A N 1
ATOM 962 C CA . ALA A 1 123 ? -1.905 -0.944 21.041 1.00 97.75 123 ALA A CA 1
ATOM 963 C C . ALA A 1 123 ? -1.924 -2.480 21.111 1.00 97.75 123 ALA A C 1
ATOM 965 O O . ALA A 1 123 ? -0.945 -3.108 20.718 1.00 97.75 123 ALA A O 1
ATOM 966 N N . VAL A 1 124 ? -3.037 -3.089 21.538 1.00 98.00 124 VAL A N 1
ATOM 967 C CA . VAL A 1 124 ? -3.200 -4.554 21.601 1.00 98.00 124 VAL A CA 1
ATOM 968 C C . VAL A 1 124 ? -2.991 -5.190 20.229 1.00 98.00 124 VAL A C 1
ATOM 970 O O . VAL A 1 124 ? -2.197 -6.120 20.115 1.00 98.00 124 VAL A O 1
ATOM 973 N N . VAL A 1 125 ? -3.627 -4.655 19.182 1.00 97.44 125 VAL A N 1
ATOM 974 C CA . VAL A 1 125 ? -3.451 -5.126 17.795 1.00 97.44 125 VAL A CA 1
ATOM 975 C C . VAL A 1 125 ? -1.985 -5.042 17.377 1.00 97.44 125 VAL A C 1
ATOM 977 O O . VAL A 1 125 ? -1.401 -6.021 16.916 1.00 97.44 125 VAL A O 1
ATOM 980 N N . ARG A 1 126 ? -1.355 -3.881 17.589 1.00 97.31 126 ARG A N 1
ATOM 981 C CA . ARG A 1 126 ? 0.038 -3.642 17.192 1.00 97.31 126 ARG A CA 1
ATOM 982 C C . ARG A 1 126 ? 0.998 -4.585 17.908 1.00 97.31 126 ARG A C 1
ATOM 984 O O . ARG A 1 126 ? 1.858 -5.170 17.252 1.00 97.31 126 ARG A O 1
ATOM 991 N N . VAL A 1 127 ? 0.846 -4.743 19.223 1.00 98.00 127 VAL A N 1
ATOM 992 C CA . VAL A 1 127 ? 1.681 -5.622 20.055 1.00 98.00 127 VAL A CA 1
ATOM 993 C C . VAL A 1 127 ? 1.486 -7.087 19.668 1.00 98.00 127 VAL A C 1
ATOM 995 O O . VAL A 1 127 ? 2.477 -7.794 19.507 1.00 98.00 127 VAL A O 1
ATOM 998 N N . ALA A 1 128 ? 0.249 -7.535 19.436 1.00 97.94 128 ALA A N 1
ATOM 999 C CA . ALA A 1 128 ? -0.026 -8.896 18.973 1.00 97.94 128 ALA A CA 1
ATOM 1000 C C . ALA A 1 128 ? 0.666 -9.197 17.632 1.00 97.94 128 ALA A C 1
ATOM 1002 O O . ALA A 1 128 ? 1.216 -10.279 17.429 1.00 97.94 128 ALA A O 1
ATOM 1003 N N . ALA A 1 129 ? 0.715 -8.207 16.741 1.00 97.44 129 ALA A N 1
ATOM 1004 C CA . ALA A 1 129 ? 1.376 -8.312 15.450 1.00 97.44 129 ALA A CA 1
ATOM 1005 C C . ALA A 1 129 ? 2.900 -8.066 15.490 1.00 97.44 129 ALA A C 1
ATOM 1007 O O . ALA A 1 129 ? 3.546 -8.141 14.443 1.00 97.44 129 ALA A O 1
ATOM 1008 N N . LEU A 1 130 ? 3.503 -7.744 16.643 1.00 97.31 130 LEU A N 1
ATOM 1009 C CA . LEU A 1 130 ? 4.911 -7.330 16.730 1.00 97.31 130 LEU A CA 1
ATOM 1010 C C . LEU A 1 130 ? 5.866 -8.422 16.236 1.00 97.31 130 LEU A C 1
ATOM 1012 O O . LEU A 1 130 ? 6.668 -8.179 15.335 1.00 97.31 130 LEU A O 1
ATOM 1016 N N . ILE A 1 131 ? 5.760 -9.626 16.802 1.00 97.56 131 ILE A N 1
ATOM 1017 C CA . ILE A 1 131 ? 6.637 -10.759 16.477 1.00 97.56 131 ILE A CA 1
ATOM 1018 C C . ILE A 1 131 ? 6.531 -11.169 15.000 1.00 97.56 131 ILE A C 1
ATOM 1020 O O . ILE A 1 131 ? 7.567 -11.217 14.332 1.00 97.56 131 ILE A O 1
ATOM 1024 N N . PRO A 1 132 ? 5.335 -11.416 14.428 1.00 96.75 132 PRO A N 1
ATOM 1025 C CA . PRO A 1 132 ? 5.254 -11.795 13.021 1.00 96.75 132 PRO A CA 1
ATOM 1026 C C . PRO A 1 132 ? 5.659 -10.656 12.071 1.00 96.75 132 PRO A C 1
ATOM 1028 O O . PRO A 1 132 ? 6.262 -10.923 11.030 1.00 96.75 132 PRO A O 1
ATOM 1031 N N . ASN A 1 133 ? 5.441 -9.383 12.427 1.00 95.88 133 ASN A N 1
ATOM 1032 C CA . ASN A 1 133 ? 5.983 -8.266 11.646 1.00 95.88 133 ASN A CA 1
ATOM 1033 C C . ASN A 1 133 ? 7.513 -8.181 11.722 1.00 95.88 133 ASN A C 1
ATOM 1035 O O . ASN A 1 133 ? 8.151 -7.888 10.711 1.00 95.88 133 ASN A O 1
ATOM 1039 N N . TYR A 1 134 ? 8.115 -8.478 12.877 1.00 97.00 134 TYR A N 1
ATOM 1040 C CA . TYR A 1 134 ? 9.570 -8.571 12.993 1.00 97.00 134 TYR A CA 1
ATOM 1041 C C . TYR A 1 134 ? 10.126 -9.708 12.134 1.00 97.00 134 TYR A C 1
ATOM 1043 O O . TYR A 1 134 ? 11.123 -9.520 11.440 1.00 97.00 134 TYR A O 1
ATOM 1051 N N . ALA A 1 135 ? 9.452 -10.862 12.105 1.00 96.56 135 ALA A N 1
ATOM 1052 C CA . ALA A 1 135 ? 9.820 -11.977 11.235 1.00 96.56 135 ALA A CA 1
ATOM 1053 C C . ALA A 1 135 ? 9.761 -11.588 9.746 1.00 96.56 135 ALA A C 1
ATOM 1055 O O . ALA A 1 135 ? 10.694 -11.889 9.002 1.00 96.56 135 ALA A O 1
ATOM 1056 N N . ARG A 1 136 ? 8.723 -10.851 9.319 1.00 94.31 136 ARG A N 1
ATOM 1057 C CA . ARG A 1 136 ? 8.632 -10.291 7.955 1.00 94.31 136 ARG A CA 1
ATOM 1058 C C . ARG A 1 136 ? 9.803 -9.365 7.640 1.00 94.31 136 ARG A C 1
ATOM 1060 O O . ARG A 1 136 ? 10.440 -9.530 6.608 1.00 94.31 136 ARG A O 1
ATOM 1067 N N . TYR A 1 137 ? 10.131 -8.451 8.550 1.00 94.12 137 TYR A N 1
ATOM 1068 C CA . TYR A 1 137 ? 11.284 -7.563 8.400 1.00 94.12 137 TYR A CA 1
ATOM 1069 C C . TYR A 1 137 ? 12.609 -8.333 8.313 1.00 94.12 137 TYR A C 1
ATOM 1071 O O . TYR A 1 137 ? 13.431 -8.057 7.442 1.00 94.12 137 TYR A O 1
ATOM 1079 N N . ARG A 1 138 ? 12.817 -9.331 9.179 1.00 95.56 138 ARG A N 1
ATOM 1080 C CA . ARG A 1 138 ? 14.013 -10.183 9.155 1.00 95.56 138 ARG A CA 1
ATOM 1081 C C . ARG A 1 138 ? 14.132 -10.945 7.842 1.00 95.56 138 ARG A C 1
ATOM 1083 O O . ARG A 1 138 ? 15.241 -11.055 7.328 1.00 95.56 138 ARG A O 1
ATOM 1090 N N . LEU A 1 139 ? 13.018 -11.431 7.301 1.00 93.94 139 LEU A N 1
ATOM 1091 C CA . LEU A 1 139 ? 12.973 -12.086 5.999 1.00 93.94 139 LEU A CA 1
ATOM 1092 C C . LEU A 1 139 ? 13.319 -11.111 4.866 1.00 93.94 139 LEU A C 1
ATOM 1094 O O . LEU A 1 139 ? 14.171 -11.427 4.042 1.00 93.94 139 LEU A O 1
ATOM 1098 N N . ASP A 1 140 ? 12.724 -9.916 4.851 1.00 91.25 140 ASP A N 1
ATOM 1099 C CA . ASP A 1 140 ? 13.041 -8.886 3.856 1.00 91.25 140 ASP A CA 1
ATOM 1100 C C . ASP A 1 140 ? 14.524 -8.476 3.927 1.00 91.25 140 ASP A C 1
ATOM 1102 O O . ASP A 1 140 ? 15.179 -8.341 2.894 1.00 91.25 140 ASP A O 1
ATOM 1106 N N . ARG A 1 141 ? 15.091 -8.348 5.134 1.00 90.75 141 ARG A N 1
ATOM 1107 C CA . ARG A 1 141 ? 16.517 -8.051 5.337 1.00 90.75 141 ARG A CA 1
ATOM 1108 C C . ARG A 1 141 ? 17.426 -9.196 4.892 1.00 90.75 141 ARG A C 1
ATOM 1110 O O . ARG A 1 141 ? 18.417 -8.951 4.215 1.00 90.75 141 ARG A O 1
ATOM 1117 N N . ALA A 1 142 ? 17.092 -10.438 5.241 1.00 90.94 142 ALA A N 1
ATOM 1118 C CA . ALA A 1 142 ? 17.874 -11.617 4.859 1.00 90.94 142 ALA A CA 1
ATOM 1119 C C . ALA A 1 142 ? 17.933 -11.823 3.337 1.00 90.94 142 ALA A C 1
ATOM 1121 O O . ALA A 1 142 ? 18.870 -12.435 2.837 1.00 90.94 142 ALA A O 1
ATOM 1122 N N . LEU A 1 143 ? 16.946 -11.303 2.607 1.00 88.56 143 LEU A N 1
ATOM 1123 C CA . LEU A 1 143 ? 16.866 -11.378 1.149 1.00 88.56 143 LEU A CA 1
ATOM 1124 C C . LEU A 1 143 ? 17.316 -10.081 0.457 1.00 88.56 143 LEU A C 1
ATOM 1126 O O . LEU A 1 143 ? 17.055 -9.911 -0.729 1.00 88.56 143 LEU A O 1
ATOM 1130 N N . GLY A 1 144 ? 17.949 -9.154 1.185 1.00 85.56 144 GLY A N 1
ATOM 1131 C CA . GLY A 1 144 ? 18.490 -7.913 0.621 1.00 85.56 144 GLY A CA 1
ATOM 1132 C C . GLY A 1 144 ? 17.441 -6.886 0.178 1.00 85.56 144 GLY A C 1
ATOM 1133 O O . GLY A 1 144 ? 17.788 -5.921 -0.491 1.00 85.56 144 GLY A O 1
ATOM 1134 N N . ARG A 1 145 ? 16.163 -7.056 0.550 1.00 83.94 145 ARG A N 1
ATOM 1135 C CA . ARG A 1 145 ? 15.073 -6.115 0.216 1.00 83.94 145 ARG A CA 1
ATOM 1136 C C . ARG A 1 145 ? 14.976 -4.929 1.171 1.00 83.94 145 ARG A C 1
ATOM 1138 O O . ARG A 1 145 ? 14.319 -3.941 0.850 1.00 83.94 145 ARG A O 1
ATOM 1145 N N . SER A 1 146 ? 15.550 -5.058 2.363 1.00 85.19 146 SER A N 1
ATOM 1146 C CA . SER A 1 146 ? 15.539 -4.029 3.397 1.00 85.19 146 SER A CA 1
ATOM 1147 C C . SER A 1 146 ? 16.914 -3.906 4.032 1.00 85.19 146 SER A C 1
ATOM 1149 O O . SER A 1 146 ? 17.437 -4.874 4.577 1.00 85.19 146 SER A O 1
ATOM 1151 N N . GLU A 1 147 ? 17.460 -2.697 4.037 1.00 83.25 147 GLU A N 1
ATOM 1152 C CA . GLU A 1 147 ? 18.732 -2.375 4.698 1.00 83.25 147 GLU A CA 1
ATOM 1153 C C . GLU A 1 147 ? 18.525 -1.707 6.067 1.00 83.25 147 GLU A C 1
ATOM 1155 O O . GLU A 1 147 ? 19.434 -1.726 6.901 1.00 83.25 147 GLU A O 1
ATOM 1160 N N . VAL A 1 148 ? 17.298 -1.226 6.324 1.00 84.44 148 VAL A N 1
ATOM 1161 C CA . VAL A 1 148 ? 16.822 -0.626 7.585 1.00 84.44 148 VAL A CA 1
ATOM 1162 C C . VAL A 1 148 ? 17.321 -1.435 8.770 1.00 84.44 148 VAL A C 1
ATOM 1164 O O . VAL A 1 148 ? 17.086 -2.643 8.811 1.00 84.44 148 VAL A O 1
ATOM 1167 N N . LEU A 1 149 ? 18.022 -0.801 9.710 1.00 89.81 149 LEU A N 1
ATOM 1168 C CA . LEU A 1 149 ? 18.602 -1.475 10.878 1.00 89.81 149 LEU A CA 1
ATOM 1169 C C . LEU A 1 149 ? 17.517 -1.992 11.830 1.00 89.81 149 LEU A C 1
ATOM 1171 O O . LEU A 1 149 ? 16.397 -1.498 11.854 1.00 89.81 149 LEU A O 1
ATOM 1175 N N . GLY A 1 150 ? 17.842 -2.981 12.673 1.00 91.50 150 GLY A N 1
ATOM 1176 C CA . GLY A 1 150 ? 16.862 -3.543 13.617 1.00 91.50 150 GLY A CA 1
ATOM 1177 C C . GLY A 1 150 ? 16.291 -2.504 14.590 1.00 91.50 150 GLY A C 1
ATOM 1178 O O . GLY A 1 150 ? 15.088 -2.500 14.840 1.00 91.50 150 GLY A O 1
ATOM 1179 N N . ALA A 1 151 ? 17.142 -1.603 15.091 1.00 91.00 151 ALA A N 1
ATOM 1180 C CA . ALA A 1 151 ? 16.731 -0.502 15.962 1.00 91.00 151 ALA A CA 1
ATOM 1181 C C . ALA A 1 151 ? 15.872 0.535 15.219 1.00 91.00 151 ALA A C 1
ATOM 1183 O O . ALA A 1 151 ? 14.863 0.992 15.747 1.00 91.00 151 ALA A O 1
ATOM 1184 N N . GLU A 1 152 ? 16.234 0.853 13.976 1.00 84.88 152 GLU A N 1
ATOM 1185 C CA . GLU A 1 152 ? 15.480 1.770 13.118 1.00 84.88 152 GLU A CA 1
ATOM 1186 C C . GLU A 1 152 ? 14.097 1.199 12.781 1.00 84.88 152 GLU A C 1
ATOM 1188 O O . GLU A 1 152 ? 13.087 1.879 12.943 1.00 84.88 152 GLU A O 1
ATOM 1193 N N . TRP A 1 153 ? 14.026 -0.086 12.419 1.00 90.75 153 TRP A N 1
ATOM 1194 C CA . TRP A 1 153 ? 12.765 -0.793 12.210 1.00 90.75 153 TRP A CA 1
ATOM 1195 C C . TRP A 1 153 ? 11.880 -0.740 13.458 1.00 90.75 153 TRP A C 1
ATOM 1197 O O . TRP A 1 153 ? 10.688 -0.449 13.349 1.00 90.75 153 TRP A O 1
ATOM 1207 N N . LEU A 1 154 ? 12.451 -0.992 14.643 1.00 93.62 154 LEU A N 1
ATOM 1208 C CA . LEU A 1 154 ? 11.705 -0.962 15.901 1.00 93.62 154 LEU A CA 1
ATOM 1209 C C . LEU A 1 154 ? 11.179 0.445 16.195 1.00 93.62 154 LEU A C 1
ATOM 1211 O O . LEU A 1 154 ? 10.039 0.592 16.631 1.00 93.62 154 LEU A O 1
ATOM 1215 N N . TRP A 1 155 ? 11.977 1.475 15.919 1.00 87.12 155 TRP A N 1
ATOM 1216 C CA . TRP A 1 155 ? 11.557 2.861 16.069 1.00 87.12 155 TRP A CA 1
ATOM 1217 C C . TRP A 1 155 ? 10.427 3.235 15.100 1.00 87.12 155 TRP A C 1
ATOM 1219 O O . TRP A 1 155 ? 9.416 3.792 15.527 1.00 87.12 155 TRP A O 1
ATOM 1229 N N . ILE A 1 156 ? 10.540 2.872 13.817 1.00 85.19 156 ILE A N 1
ATOM 1230 C CA . ILE A 1 156 ? 9.470 3.059 12.821 1.00 85.19 156 ILE A CA 1
ATOM 1231 C C . ILE A 1 156 ? 8.199 2.327 13.271 1.00 85.19 156 ILE A C 1
ATOM 1233 O O . ILE A 1 156 ? 7.094 2.874 13.203 1.00 85.19 156 ILE A O 1
ATOM 1237 N N . TRP A 1 157 ? 8.341 1.097 13.773 1.00 92.31 157 TRP A N 1
ATOM 1238 C CA . TRP A 1 157 ? 7.224 0.331 14.311 1.00 92.31 157 TRP A CA 1
ATOM 1239 C C . TRP A 1 157 ? 6.585 1.031 15.517 1.00 92.31 157 TRP A C 1
ATOM 1241 O O . TRP A 1 157 ? 5.355 1.125 15.565 1.00 92.31 157 TRP A O 1
ATOM 1251 N N . LEU A 1 158 ? 7.388 1.557 16.448 1.00 93.38 158 LEU A N 1
ATOM 1252 C CA . LEU A 1 158 ? 6.928 2.265 17.643 1.00 93.38 158 LEU A CA 1
ATOM 1253 C C . LEU A 1 158 ? 6.168 3.542 17.274 1.00 93.38 158 LEU A C 1
ATOM 1255 O O . LEU A 1 158 ? 5.060 3.752 17.764 1.00 93.38 158 LEU A O 1
ATOM 1259 N N . LEU A 1 159 ? 6.710 4.352 16.364 1.00 85.94 159 LEU A N 1
ATOM 1260 C CA . LEU A 1 159 ? 6.053 5.563 15.875 1.00 85.94 159 LEU A CA 1
ATOM 1261 C C . LEU A 1 159 ? 4.724 5.237 15.183 1.00 85.94 159 LEU A C 1
ATOM 1263 O O . LEU A 1 159 ? 3.704 5.880 15.445 1.00 85.94 159 LEU A O 1
ATOM 1267 N N . GLY A 1 160 ? 4.702 4.185 14.360 1.00 86.88 160 GLY A N 1
ATOM 1268 C CA . GLY A 1 160 ? 3.473 3.670 13.760 1.00 86.88 160 GLY A CA 1
ATOM 1269 C C . GLY A 1 160 ? 2.456 3.204 14.808 1.00 86.88 160 GLY A C 1
ATOM 1270 O O . GLY A 1 160 ? 1.260 3.436 14.647 1.00 86.88 160 GLY A O 1
ATOM 1271 N N . THR A 1 161 ? 2.915 2.604 15.909 1.00 93.75 161 THR A N 1
ATOM 1272 C CA . THR A 1 161 ? 2.062 2.187 17.032 1.00 93.75 161 THR A CA 1
ATOM 1273 C C . THR A 1 161 ? 1.474 3.387 17.768 1.00 93.75 161 THR A C 1
ATOM 1275 O O . THR A 1 161 ? 0.260 3.438 17.935 1.00 93.75 161 THR A O 1
ATOM 1278 N N . VAL A 1 162 ? 2.283 4.388 18.126 1.00 93.00 162 VAL A N 1
ATOM 1279 C CA . VAL A 1 162 ? 1.795 5.632 18.750 1.00 93.00 162 VAL A CA 1
ATOM 1280 C C . VAL A 1 162 ? 0.786 6.330 17.838 1.00 93.00 162 VAL A C 1
ATOM 1282 O O . VAL A 1 162 ? -0.286 6.727 18.286 1.00 93.00 162 VAL A O 1
ATOM 1285 N N . THR A 1 163 ? 1.073 6.409 16.539 1.00 86.31 163 THR A N 1
ATOM 1286 C CA . THR A 1 163 ? 0.153 6.989 15.551 1.00 86.31 163 THR A CA 1
ATOM 1287 C C . THR A 1 163 ? -1.172 6.228 15.510 1.00 86.31 163 THR A C 1
ATOM 1289 O O . THR A 1 163 ? -2.236 6.841 15.583 1.00 86.31 163 THR A O 1
ATOM 1292 N N . ALA A 1 164 ? -1.127 4.893 15.458 1.00 89.75 164 ALA A N 1
ATOM 1293 C CA . ALA A 1 164 ? -2.322 4.054 15.485 1.00 89.75 164 ALA A CA 1
ATOM 1294 C C . ALA A 1 164 ? -3.130 4.240 16.780 1.00 89.75 164 ALA A C 1
ATOM 1296 O O . ALA A 1 164 ? -4.356 4.302 16.723 1.00 89.75 164 ALA A O 1
ATOM 1297 N N . MET A 1 165 ? -2.465 4.391 17.930 1.00 95.06 165 MET A N 1
ATOM 1298 C CA . MET A 1 165 ? -3.111 4.681 19.214 1.00 95.06 165 MET A CA 1
ATOM 1299 C C . MET A 1 165 ? -3.831 6.032 19.201 1.00 95.06 165 MET A C 1
ATOM 1301 O O . MET A 1 165 ? -4.994 6.109 19.593 1.00 95.06 165 MET A O 1
ATOM 1305 N N . LEU A 1 166 ? -3.171 7.088 18.715 1.00 94.00 166 LEU A N 1
ATOM 1306 C CA . LEU A 1 166 ? -3.758 8.428 18.621 1.00 94.00 166 LEU A CA 1
ATOM 1307 C C . LEU A 1 166 ? -4.966 8.447 17.675 1.00 94.00 166 LEU A C 1
ATOM 1309 O O . LEU A 1 166 ? -6.014 8.992 18.024 1.00 94.00 166 LEU A O 1
ATOM 1313 N N . VAL A 1 167 ? -4.840 7.826 16.497 1.00 88.88 167 VAL A N 1
ATOM 1314 C CA . VAL A 1 167 ? -5.918 7.751 15.498 1.00 88.88 167 VAL A CA 1
ATOM 1315 C C . VAL A 1 167 ? -7.074 6.887 16.001 1.00 88.88 167 VAL A C 1
ATOM 1317 O O . VAL A 1 167 ? -8.223 7.323 15.942 1.00 88.88 167 VAL A O 1
ATOM 1320 N N . GLY A 1 168 ? -6.789 5.696 16.535 1.00 92.69 168 GLY A N 1
ATOM 1321 C CA . GLY A 1 168 ? -7.796 4.781 17.075 1.00 92.69 168 GLY A CA 1
ATOM 1322 C C . GLY A 1 168 ? -8.557 5.384 18.255 1.00 92.69 168 GLY A C 1
ATOM 1323 O O . GLY A 1 168 ? -9.787 5.334 18.286 1.00 92.69 168 GLY A O 1
ATOM 1324 N N . GLY A 1 169 ? -7.847 6.033 19.182 1.00 95.88 169 GLY A N 1
ATOM 1325 C CA . GLY A 1 169 ? -8.450 6.754 20.300 1.00 95.88 169 GLY A CA 1
ATOM 1326 C C . GLY A 1 169 ? -9.329 7.918 19.848 1.00 95.88 169 GLY A C 1
ATOM 1327 O O . GLY A 1 169 ? -10.480 8.034 20.276 1.00 95.88 169 GLY A O 1
ATOM 1328 N N . ALA A 1 170 ? -8.830 8.767 18.944 1.00 94.19 170 ALA A N 1
ATOM 1329 C CA . ALA A 1 170 ? -9.599 9.898 18.429 1.00 94.19 170 ALA A CA 1
ATOM 1330 C C . ALA A 1 170 ? -10.860 9.435 17.690 1.00 94.19 170 ALA A C 1
ATOM 1332 O O . ALA A 1 170 ? -11.940 9.984 17.918 1.00 94.19 170 ALA A O 1
ATOM 1333 N N . LEU A 1 171 ? -10.737 8.409 16.844 1.00 91.94 171 LEU A N 1
ATOM 1334 C CA . LEU A 1 171 ? -11.858 7.849 16.101 1.00 91.94 171 LEU A CA 1
ATOM 1335 C C . LEU A 1 171 ? -12.926 7.302 17.049 1.00 91.94 171 LEU A C 1
ATOM 1337 O O . LEU A 1 171 ? -14.100 7.636 16.888 1.00 91.94 171 LEU A O 1
ATOM 1341 N N . LEU A 1 172 ? -12.531 6.524 18.062 1.00 94.75 172 LEU A N 1
ATOM 1342 C CA . LEU A 1 172 ? -13.483 5.939 19.001 1.00 94.75 172 LEU A CA 1
ATOM 1343 C C . LEU A 1 172 ? -14.233 7.016 19.793 1.00 94.75 172 LEU A C 1
ATOM 1345 O O . LEU A 1 172 ? -15.462 7.004 19.829 1.00 94.75 172 LEU A O 1
ATOM 1349 N N . ALA A 1 173 ? -13.515 8.001 20.338 1.00 95.50 173 ALA A N 1
ATOM 1350 C CA . ALA A 1 173 ? -14.125 9.116 21.062 1.00 95.50 173 ALA A CA 1
ATOM 1351 C C . ALA A 1 173 ? -15.072 9.955 20.181 1.00 95.50 173 ALA A C 1
ATOM 1353 O O . ALA A 1 173 ? -16.100 10.447 20.644 1.00 95.50 173 ALA A O 1
ATOM 1354 N N . ILE A 1 174 ? -14.758 10.142 18.894 1.00 93.19 174 ILE A N 1
ATOM 1355 C CA . ILE A 1 174 ? -15.657 10.833 17.957 1.00 93.19 174 ILE A CA 1
ATOM 1356 C C . ILE A 1 174 ? -16.923 10.004 17.723 1.00 93.19 174 ILE A C 1
ATOM 1358 O O . ILE A 1 174 ? -18.027 10.546 17.810 1.00 93.19 174 ILE A O 1
ATOM 1362 N N . VAL A 1 175 ? -16.775 8.706 17.449 1.00 92.00 175 VAL A N 1
ATOM 1363 C CA . VAL A 1 175 ? -17.898 7.802 17.168 1.00 92.00 175 VAL A CA 1
ATOM 1364 C C . VAL A 1 175 ? -18.856 7.729 18.354 1.00 92.00 175 VAL A C 1
ATOM 1366 O O . VAL A 1 175 ? -20.056 7.897 18.156 1.00 92.00 175 VAL A O 1
ATOM 1369 N N . PHE A 1 176 ? -18.355 7.565 19.580 1.00 94.06 176 PHE A N 1
ATOM 1370 C CA . PHE A 1 176 ? -19.205 7.481 20.773 1.00 94.06 176 PHE A CA 1
ATOM 1371 C C . PHE A 1 176 ? -19.975 8.780 21.044 1.00 94.06 176 PHE A C 1
ATOM 1373 O O . PHE A 1 176 ? -21.177 8.751 21.312 1.00 94.06 176 PHE A O 1
ATOM 1380 N N . ARG A 1 177 ? -19.344 9.944 20.855 1.00 94.88 177 ARG A N 1
ATOM 1381 C CA . ARG A 1 177 ? -20.049 11.234 20.959 1.00 94.88 177 ARG A CA 1
ATOM 1382 C C . ARG A 1 177 ? -21.117 11.419 19.888 1.00 94.88 177 ARG A C 1
ATOM 1384 O O . ARG A 1 177 ? -22.131 12.064 20.150 1.00 94.88 177 ARG A O 1
ATOM 1391 N N . LEU A 1 178 ? -20.888 10.916 18.675 1.00 93.31 178 LEU A N 1
ATOM 1392 C CA . LEU A 1 178 ? -21.891 10.953 17.611 1.00 93.31 178 LEU A CA 1
ATOM 1393 C C . LEU A 1 178 ? -23.045 9.999 17.920 1.00 93.31 178 LEU A C 1
ATOM 1395 O O . LEU A 1 178 ? -24.200 10.398 17.777 1.00 93.31 178 LEU A O 1
ATOM 1399 N N . LEU A 1 179 ? -22.740 8.796 18.410 1.00 92.56 179 LEU A N 1
ATOM 1400 C CA . LEU A 1 179 ? -23.719 7.801 18.843 1.00 92.56 179 LEU A CA 1
ATOM 1401 C C . LEU A 1 179 ? -24.641 8.358 19.936 1.00 92.56 179 LEU A C 1
ATOM 1403 O O . LEU A 1 179 ? -25.856 8.200 19.850 1.00 92.56 179 LEU A O 1
ATOM 1407 N N . ALA A 1 180 ? -24.083 9.084 20.909 1.00 93.25 180 ALA A N 1
ATOM 1408 C CA . ALA A 1 180 ? -24.848 9.730 21.975 1.00 93.25 180 ALA A CA 1
ATOM 1409 C C . ALA A 1 180 ? -25.756 10.875 21.483 1.00 93.25 180 ALA A C 1
ATOM 1411 O O . ALA A 1 180 ? -26.714 11.236 22.161 1.00 93.25 180 ALA A O 1
ATOM 1412 N N . ARG A 1 181 ? -25.464 11.476 20.320 1.00 94.75 181 ARG A N 1
ATOM 1413 C CA . ARG A 1 181 ? -26.175 12.664 19.813 1.00 94.75 181 ARG A CA 1
ATOM 1414 C C . ARG A 1 181 ? -27.171 12.374 18.700 1.00 94.75 181 ARG A C 1
ATOM 1416 O O . ARG A 1 181 ? -28.110 13.144 18.526 1.00 94.75 181 ARG A O 1
ATOM 1423 N N . THR A 1 182 ? -26.961 11.333 17.897 1.00 94.50 182 THR A N 1
ATOM 1424 C CA . THR A 1 182 ? -27.804 11.072 16.726 1.00 94.50 182 THR A CA 1
ATOM 1425 C C . THR A 1 182 ? -27.931 9.588 16.407 1.00 94.50 182 THR A C 1
ATOM 1427 O O . THR A 1 182 ? -26.956 8.842 16.383 1.00 94.50 182 THR A O 1
ATOM 1430 N N . LYS A 1 183 ? -29.150 9.165 16.047 1.00 91.00 183 LYS A N 1
ATOM 1431 C CA . LYS A 1 183 ? -29.418 7.810 15.531 1.00 91.00 183 LYS A CA 1
ATOM 1432 C C . LYS A 1 183 ? -28.710 7.543 14.200 1.00 91.00 183 LYS A C 1
ATOM 1434 O O . LYS A 1 183 ? -28.438 6.397 13.868 1.00 91.00 183 LYS A O 1
ATOM 1439 N N . ARG A 1 184 ? -28.397 8.599 13.439 1.00 91.94 184 ARG A N 1
ATOM 1440 C CA . ARG A 1 184 ? -27.728 8.521 12.131 1.00 91.94 184 ARG A CA 1
ATOM 1441 C C . ARG A 1 184 ? -26.222 8.757 12.229 1.00 91.94 184 ARG A C 1
ATOM 1443 O O . ARG A 1 184 ? -25.648 9.276 11.283 1.00 91.94 184 ARG A O 1
ATOM 1450 N N . TRP A 1 185 ? -25.589 8.419 13.355 1.00 90.12 185 TRP A N 1
ATOM 1451 C CA . TRP A 1 185 ? -24.160 8.649 13.633 1.00 90.12 185 TRP A CA 1
ATOM 1452 C C . TRP A 1 185 ? -23.215 8.107 12.550 1.00 90.12 185 TRP A C 1
ATOM 1454 O O . TRP A 1 185 ? -22.155 8.681 12.321 1.00 90.12 185 TRP A O 1
ATOM 1464 N N . TYR A 1 186 ? -23.619 7.056 11.835 1.00 89.12 186 TYR A N 1
ATOM 1465 C CA . TYR A 1 186 ? -22.835 6.455 10.758 1.00 89.12 186 TYR A CA 1
ATOM 1466 C C . TYR A 1 186 ? -22.610 7.411 9.574 1.00 89.12 186 TYR A C 1
ATOM 1468 O O . TYR A 1 186 ? -21.540 7.374 8.975 1.00 89.12 186 TYR A O 1
ATOM 1476 N N . LEU A 1 187 ? -23.559 8.306 9.262 1.00 91.50 187 LEU A N 1
ATOM 1477 C CA . LEU A 1 187 ? -23.412 9.293 8.182 1.00 91.50 187 LEU A CA 1
ATOM 1478 C C . LEU A 1 187 ? -22.311 10.331 8.469 1.00 91.50 187 LEU A C 1
ATOM 1480 O O . LEU A 1 187 ? -21.398 10.448 7.651 1.00 91.50 187 LEU A O 1
ATOM 1484 N N . PRO A 1 188 ? -22.328 11.076 9.597 1.00 90.88 188 PRO A N 1
ATOM 1485 C CA . PRO A 1 188 ? -21.248 11.994 9.923 1.00 90.88 188 PRO A CA 1
ATOM 1486 C C . PRO A 1 188 ? -19.925 11.264 10.164 1.00 90.88 188 PRO A C 1
ATOM 1488 O O . PRO A 1 188 ? -18.893 11.801 9.780 1.00 90.88 188 PRO A O 1
ATOM 1491 N N . THR A 1 189 ? -19.917 10.045 10.718 1.00 87.88 189 THR A N 1
ATOM 1492 C CA . THR A 1 189 ? -18.678 9.255 10.828 1.00 87.88 189 THR A CA 1
ATOM 1493 C C . THR A 1 189 ? -18.098 8.932 9.452 1.00 87.88 189 THR A C 1
ATOM 1495 O O . THR A 1 189 ? -16.919 9.191 9.220 1.00 87.88 189 THR A O 1
ATOM 1498 N N . ALA A 1 190 ? -18.911 8.430 8.518 1.00 90.25 190 ALA A N 1
ATOM 1499 C CA . ALA A 1 190 ? -18.471 8.148 7.154 1.00 90.25 190 ALA A CA 1
ATOM 1500 C C . ALA A 1 190 ? -17.981 9.416 6.442 1.00 90.25 190 ALA A C 1
ATOM 1502 O O . ALA A 1 190 ? -16.937 9.388 5.798 1.00 90.25 190 ALA A O 1
ATOM 1503 N N . ALA A 1 191 ? -18.678 10.543 6.616 1.00 92.38 191 ALA A N 1
ATOM 1504 C CA . ALA A 1 191 ? -18.261 11.830 6.069 1.00 92.38 191 ALA A CA 1
ATOM 1505 C C . ALA A 1 191 ? -16.916 12.302 6.651 1.00 92.38 191 ALA A C 1
ATOM 1507 O O . ALA A 1 191 ? -16.048 12.737 5.901 1.00 92.38 191 ALA A O 1
ATOM 1508 N N . ILE A 1 192 ? -16.708 12.179 7.968 1.00 89.75 192 ILE A N 1
ATOM 1509 C CA . ILE A 1 192 ? -15.437 12.526 8.623 1.00 89.75 192 ILE A CA 1
ATOM 1510 C C . ILE A 1 192 ? -14.304 11.641 8.102 1.00 89.75 192 ILE A C 1
ATOM 1512 O O . ILE A 1 192 ? -13.242 12.162 7.772 1.00 89.75 192 ILE A O 1
ATOM 1516 N N . LEU A 1 193 ? -14.525 10.328 7.994 1.00 87.94 193 LEU A N 1
ATOM 1517 C CA . LEU A 1 193 ? -13.536 9.393 7.452 1.00 87.94 193 LEU A CA 1
ATOM 1518 C C . LEU A 1 193 ? -13.213 9.696 5.987 1.00 87.94 193 LEU A C 1
ATOM 1520 O O . LEU A 1 193 ? -12.044 9.686 5.611 1.00 87.94 193 LEU A O 1
ATOM 1524 N N . ALA A 1 194 ? -14.224 10.025 5.181 1.00 89.81 194 ALA A N 1
ATOM 1525 C CA . ALA A 1 194 ? -14.038 10.431 3.796 1.00 89.81 194 ALA A CA 1
ATOM 1526 C C . ALA A 1 194 ? -13.168 11.687 3.708 1.00 89.81 194 ALA A C 1
ATOM 1528 O O . ALA A 1 194 ? -12.128 11.677 3.053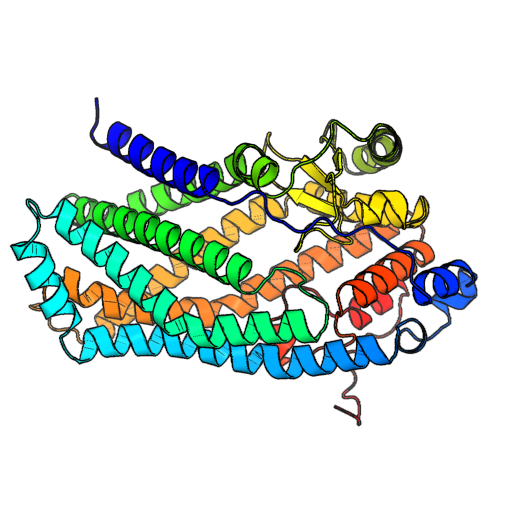 1.00 89.81 194 ALA A O 1
ATOM 1529 N N . ILE A 1 195 ? -13.552 12.746 4.426 1.00 91.25 195 ILE A N 1
ATOM 1530 C CA . ILE A 1 195 ? -12.798 14.001 4.470 1.00 91.25 195 ILE A CA 1
ATOM 1531 C C . ILE A 1 195 ? -11.365 13.733 4.933 1.00 91.25 195 ILE A C 1
ATOM 1533 O O . ILE A 1 195 ? -10.432 14.191 4.284 1.00 91.25 195 ILE A O 1
ATOM 1537 N N . ALA A 1 196 ? -11.171 12.956 5.999 1.00 88.12 196 ALA A N 1
ATOM 1538 C CA . ALA A 1 196 ? -9.846 12.617 6.504 1.00 88.12 196 ALA A CA 1
ATOM 1539 C C . ALA A 1 196 ? -9.006 11.843 5.476 1.00 88.12 196 ALA A C 1
ATOM 1541 O O . ALA A 1 196 ? -7.828 12.147 5.320 1.00 88.12 196 ALA A O 1
ATOM 1542 N N . ALA A 1 197 ? -9.592 10.894 4.740 1.00 87.62 197 ALA A N 1
ATOM 1543 C CA . ALA A 1 197 ? -8.895 10.134 3.704 1.00 87.62 197 ALA A CA 1
ATOM 1544 C C . ALA A 1 197 ? -8.459 11.025 2.529 1.00 87.62 197 ALA A C 1
ATOM 1546 O O . ALA A 1 197 ? -7.309 10.957 2.095 1.00 87.62 197 ALA A O 1
ATOM 1547 N N . PHE A 1 198 ? -9.343 11.904 2.043 1.00 90.75 198 PHE A N 1
ATOM 1548 C CA . PHE A 1 198 ? -9.019 12.834 0.958 1.00 90.75 198 PHE A CA 1
ATOM 1549 C C . PHE A 1 198 ? -8.020 13.909 1.399 1.00 90.75 198 PHE A C 1
ATOM 1551 O O . PHE A 1 198 ? -7.020 14.129 0.720 1.00 90.75 198 PHE A O 1
ATOM 1558 N N . VAL A 1 199 ? -8.232 14.536 2.558 1.00 90.00 199 VAL A N 1
ATOM 1559 C CA . VAL A 1 199 ? -7.289 15.514 3.123 1.00 90.00 199 VAL A CA 1
ATOM 1560 C C . VAL A 1 199 ? -5.940 14.853 3.386 1.00 90.00 199 VAL A C 1
ATOM 1562 O O . VAL A 1 199 ? -4.914 15.408 3.016 1.00 90.00 199 VAL A O 1
ATOM 1565 N N . GLY A 1 200 ? -5.924 13.641 3.942 1.00 86.56 200 GLY A N 1
ATOM 1566 C CA . GLY A 1 200 ? -4.708 12.857 4.138 1.00 86.56 200 GLY A CA 1
ATOM 1567 C C . GLY A 1 200 ? -3.983 12.587 2.821 1.00 86.56 200 GLY A C 1
ATOM 1568 O O . GLY A 1 200 ? -2.786 12.831 2.733 1.00 86.56 200 GLY A O 1
ATOM 1569 N N . GLY A 1 201 ? -4.702 12.181 1.771 1.00 87.31 201 GLY A N 1
ATOM 1570 C CA . GLY A 1 201 ? -4.137 12.009 0.431 1.00 87.31 201 GLY A CA 1
ATOM 1571 C C . GLY A 1 201 ? -3.568 13.302 -0.161 1.00 87.31 201 GLY A C 1
ATOM 1572 O O . GLY A 1 201 ? -2.555 13.255 -0.855 1.00 87.31 201 GLY A O 1
ATOM 1573 N N . MET A 1 202 ? -4.174 14.458 0.134 1.00 91.19 202 MET A N 1
ATOM 1574 C CA . MET A 1 202 ? -3.665 15.764 -0.298 1.00 91.19 202 MET A CA 1
ATOM 1575 C C . MET A 1 202 ? -2.434 16.206 0.497 1.00 91.19 202 MET A C 1
ATOM 1577 O O . MET A 1 202 ? -1.494 16.733 -0.094 1.00 91.19 202 MET A O 1
ATOM 1581 N N . LEU A 1 203 ? -2.433 15.988 1.814 1.00 89.31 203 LEU A N 1
ATOM 1582 C CA . LEU A 1 203 ? -1.353 16.376 2.722 1.00 89.31 203 LEU A CA 1
ATOM 1583 C C . LEU A 1 203 ? -0.149 15.437 2.645 1.00 89.31 203 LEU A C 1
ATOM 1585 O O . LEU A 1 203 ? 0.964 15.869 2.919 1.00 89.31 203 LEU A O 1
ATOM 1589 N N . TYR A 1 204 ? -0.345 14.175 2.261 1.00 86.50 204 TYR A N 1
ATOM 1590 C CA . TYR A 1 204 ? 0.721 13.179 2.171 1.00 86.50 204 TYR A CA 1
ATOM 1591 C C . TYR A 1 204 ? 1.949 13.647 1.363 1.00 86.50 204 TYR A C 1
ATOM 1593 O O . TYR A 1 204 ? 3.039 13.668 1.933 1.00 86.50 204 TYR A O 1
ATOM 1601 N N . PRO A 1 205 ? 1.822 14.090 0.098 1.00 90.06 205 PRO A N 1
ATOM 1602 C CA . PRO A 1 205 ? 2.960 14.598 -0.679 1.00 90.06 205 PRO A CA 1
ATOM 1603 C C . PRO A 1 205 ? 3.592 15.874 -0.099 1.00 90.06 205 PRO A C 1
ATOM 1605 O O . PRO A 1 205 ? 4.770 16.126 -0.303 1.00 90.06 205 PRO A O 1
ATOM 1608 N N . VAL A 1 206 ? 2.834 16.688 0.640 1.00 90.88 206 VAL A N 1
ATOM 1609 C CA . VAL A 1 206 ? 3.315 17.989 1.139 1.00 90.88 206 VAL A CA 1
ATOM 1610 C C . VAL A 1 206 ? 4.002 17.865 2.499 1.00 90.88 206 VAL A C 1
ATOM 1612 O O . VAL A 1 206 ? 4.951 18.587 2.779 1.00 90.88 206 VAL A O 1
ATOM 1615 N N . VAL A 1 207 ? 3.517 16.970 3.360 1.00 87.81 207 VAL A N 1
ATOM 1616 C CA . VAL A 1 207 ? 3.955 16.863 4.760 1.00 87.81 207 VAL A CA 1
ATOM 1617 C C . VAL A 1 207 ? 4.751 15.587 4.997 1.00 87.81 207 VAL A C 1
ATOM 1619 O O . VAL A 1 207 ? 5.776 15.618 5.665 1.00 87.81 207 VAL A O 1
ATOM 1622 N N . VAL A 1 208 ? 4.288 14.455 4.463 1.00 83.75 208 VAL A N 1
ATOM 1623 C CA . VAL A 1 208 ? 4.868 13.138 4.764 1.00 83.75 208 VAL A CA 1
ATOM 1624 C C . VAL A 1 208 ? 6.062 12.866 3.858 1.00 83.75 208 VAL A C 1
ATOM 1626 O O . VAL A 1 208 ? 7.135 12.505 4.332 1.00 83.75 208 VAL A O 1
ATOM 1629 N N . VAL A 1 209 ? 5.881 13.050 2.550 1.00 86.12 209 VAL A N 1
ATOM 1630 C CA . VAL A 1 209 ? 6.901 12.739 1.543 1.00 86.12 209 VAL A CA 1
ATOM 1631 C C . VAL A 1 209 ? 8.203 13.509 1.754 1.00 86.12 209 VAL A C 1
ATOM 1633 O O . VAL A 1 209 ? 9.234 12.860 1.674 1.00 86.12 209 VAL A O 1
ATOM 1636 N N . PRO A 1 210 ? 8.239 14.822 2.051 1.00 87.25 210 PRO A N 1
ATOM 1637 C CA . PRO A 1 210 ? 9.515 15.518 2.221 1.00 87.25 210 PRO A CA 1
ATOM 1638 C C . PRO A 1 210 ? 10.290 15.047 3.455 1.00 87.25 210 PRO A C 1
ATOM 1640 O O . PRO A 1 210 ? 11.517 15.087 3.461 1.00 87.25 210 PRO A O 1
ATOM 1643 N N . VAL A 1 211 ? 9.578 14.580 4.487 1.00 82.56 211 VAL A N 1
ATOM 1644 C CA . VAL A 1 211 ? 10.186 14.037 5.708 1.00 82.56 211 VAL A CA 1
ATOM 1645 C C . VAL A 1 211 ? 10.714 12.625 5.469 1.00 82.56 211 VAL A C 1
ATOM 1647 O O . VAL A 1 211 ? 11.841 12.320 5.856 1.00 82.56 211 VAL A O 1
ATOM 1650 N N . LEU A 1 212 ? 9.914 11.773 4.816 1.00 77.75 212 LEU A N 1
ATOM 1651 C CA . LEU A 1 212 ? 10.294 10.392 4.520 1.00 77.75 212 LEU A CA 1
ATOM 1652 C C . LEU A 1 212 ? 11.301 10.302 3.374 1.00 77.75 212 LEU A C 1
ATOM 1654 O O . LEU A 1 212 ? 12.202 9.490 3.412 1.00 77.75 212 LEU A O 1
ATOM 1658 N N . TRP A 1 213 ? 11.180 11.107 2.335 1.00 82.81 213 TRP A N 1
ATOM 1659 C CA . TRP A 1 213 ? 12.038 11.043 1.159 1.00 82.81 213 TRP A CA 1
ATOM 1660 C C . TRP A 1 213 ? 12.520 12.444 0.806 1.00 82.81 213 TRP A C 1
ATOM 1662 O O . TRP A 1 213 ? 11.978 13.059 -0.121 1.00 82.81 213 TRP A O 1
ATOM 1672 N N . PRO A 1 214 ? 13.535 12.959 1.528 1.00 83.75 214 PRO A N 1
ATOM 1673 C CA . PRO A 1 214 ? 14.232 14.167 1.126 1.00 83.75 214 PRO A CA 1
ATOM 1674 C C . PRO A 1 214 ? 14.600 14.088 -0.356 1.00 83.75 214 PRO A C 1
ATOM 1676 O O . PRO A 1 214 ? 15.182 13.115 -0.839 1.00 83.75 214 PRO A O 1
ATOM 1679 N N . HIS A 1 215 ? 14.203 15.098 -1.111 1.00 80.81 215 HIS A N 1
ATOM 1680 C CA . HIS A 1 215 ? 14.351 15.132 -2.560 1.00 80.81 215 HIS A CA 1
ATOM 1681 C C . HIS A 1 215 ? 14.868 16.506 -2.972 1.00 80.81 215 HIS A C 1
ATOM 1683 O O . HIS A 1 215 ? 14.597 17.508 -2.307 1.00 80.81 215 HIS A O 1
ATOM 1689 N N . HIS A 1 216 ? 15.666 16.552 -4.035 1.00 74.31 216 HIS A N 1
ATOM 1690 C CA . HIS A 1 216 ? 16.130 17.824 -4.580 1.00 74.31 216 HIS A CA 1
ATOM 1691 C C . HIS A 1 216 ? 15.017 18.518 -5.369 1.00 74.31 216 HIS A C 1
ATOM 1693 O O . HIS A 1 216 ? 13.967 17.937 -5.672 1.00 74.31 216 HIS A O 1
ATOM 1699 N N . GLU A 1 217 ? 15.258 19.788 -5.696 1.00 66.81 217 GLU A N 1
ATOM 1700 C CA . GLU A 1 217 ? 14.428 20.522 -6.641 1.00 66.81 217 GLU A CA 1
ATOM 1701 C C . GLU A 1 217 ? 14.348 19.802 -7.999 1.00 66.81 217 GLU A C 1
ATOM 1703 O O . GLU A 1 217 ? 15.135 18.916 -8.332 1.00 66.81 217 GLU A O 1
ATOM 1708 N N . ARG A 1 218 ? 13.322 20.179 -8.762 1.00 71.00 218 ARG A N 1
ATOM 1709 C CA . ARG A 1 218 ? 12.882 19.618 -10.045 1.00 71.00 218 ARG A CA 1
ATOM 1710 C C . ARG A 1 218 ? 14.049 19.138 -10.933 1.00 71.00 218 ARG A C 1
ATOM 1712 O O . ARG A 1 218 ? 14.836 19.960 -11.398 1.00 71.00 218 ARG A O 1
ATOM 1719 N N . SER A 1 219 ? 14.122 17.834 -11.243 1.00 76.69 219 SER A N 1
ATOM 1720 C CA . SER A 1 219 ? 15.127 17.318 -12.195 1.00 76.69 219 SER A CA 1
ATOM 1721 C C . SER A 1 219 ? 14.843 17.902 -13.574 1.00 76.69 219 SER A C 1
ATOM 1723 O O . SER A 1 219 ? 13.824 17.589 -14.200 1.00 76.69 219 SER A O 1
ATOM 1725 N N . VAL A 1 220 ? 15.726 18.791 -14.037 1.00 77.19 220 VAL A N 1
ATOM 1726 C CA . VAL A 1 220 ? 15.587 19.484 -15.327 1.00 77.19 220 VAL A CA 1
ATOM 1727 C C . VAL A 1 220 ? 15.555 18.472 -16.468 1.00 77.19 220 VAL A C 1
ATOM 1729 O O . VAL A 1 220 ? 14.748 18.608 -17.389 1.00 77.19 220 VAL A O 1
ATOM 1732 N N . GLN A 1 221 ? 16.380 17.428 -16.376 1.00 81.38 221 GLN A N 1
ATOM 1733 C CA . GLN A 1 221 ? 16.469 16.389 -17.391 1.00 81.38 221 GLN A CA 1
ATOM 1734 C C . GLN A 1 221 ? 15.182 15.562 -17.466 1.00 81.38 221 GLN A C 1
ATOM 1736 O O . GLN A 1 221 ? 14.553 15.531 -18.522 1.00 81.38 221 GLN A O 1
ATOM 1741 N N . LEU A 1 222 ? 14.740 14.961 -16.354 1.00 80.69 222 LEU A N 1
ATOM 1742 C CA . LEU A 1 222 ? 13.512 14.156 -16.345 1.00 80.69 222 LEU A CA 1
ATOM 1743 C C . LEU A 1 222 ? 12.276 14.997 -16.662 1.00 80.69 222 LEU A C 1
ATOM 1745 O O . LEU A 1 222 ? 11.370 14.529 -17.342 1.00 80.69 222 LEU A O 1
ATOM 1749 N N . THR A 1 223 ? 12.243 16.257 -16.226 1.00 83.00 223 THR A N 1
ATOM 1750 C CA . THR A 1 223 ? 11.147 17.176 -16.563 1.00 83.00 223 THR A CA 1
ATOM 1751 C C . THR A 1 223 ? 11.093 17.450 -18.062 1.00 83.00 223 THR A C 1
ATOM 1753 O O . THR A 1 223 ? 10.010 17.440 -18.646 1.00 83.00 223 THR A O 1
ATOM 1756 N N . LYS A 1 224 ? 12.244 17.692 -18.700 1.00 84.31 224 LYS A N 1
ATOM 1757 C CA . LYS A 1 224 ? 12.314 17.925 -20.145 1.00 84.31 224 LYS A CA 1
ATOM 1758 C C . LYS A 1 224 ? 11.917 16.670 -20.925 1.00 84.31 224 LYS A C 1
ATOM 1760 O O . LYS A 1 224 ? 11.132 16.783 -21.860 1.00 84.31 224 LYS A O 1
ATOM 1765 N N . GLU A 1 225 ? 12.422 15.506 -20.514 1.00 78.88 225 GLU A N 1
ATOM 1766 C CA . GLU A 1 225 ? 12.100 14.201 -21.109 1.00 78.88 225 GLU A CA 1
ATOM 1767 C C . GLU A 1 225 ? 10.611 13.856 -20.954 1.00 78.88 225 GLU A C 1
ATOM 1769 O O . GLU A 1 225 ? 9.995 13.378 -21.902 1.00 78.88 225 GLU A O 1
ATOM 1774 N N . ASN A 1 226 ? 10.004 14.152 -19.800 1.00 86.31 226 ASN A N 1
ATOM 1775 C CA . ASN A 1 226 ? 8.608 13.802 -19.556 1.00 86.31 226 ASN A CA 1
ATOM 1776 C C . ASN A 1 226 ? 7.602 14.773 -20.172 1.00 86.31 226 ASN A C 1
ATOM 1778 O O . ASN A 1 226 ? 6.458 14.398 -20.384 1.00 86.31 226 ASN A O 1
ATOM 1782 N N . ARG A 1 227 ? 7.962 16.037 -20.428 1.00 85.94 227 ARG A N 1
ATOM 1783 C CA . ARG A 1 227 ? 6.976 17.053 -20.840 1.00 85.94 227 ARG A CA 1
ATOM 1784 C C . ARG A 1 227 ? 6.208 16.647 -22.104 1.00 85.94 227 ARG A C 1
ATOM 1786 O O . ARG A 1 227 ? 5.012 16.910 -22.188 1.00 85.94 227 ARG A O 1
ATOM 1793 N N . THR A 1 228 ? 6.876 16.016 -23.066 1.00 84.50 228 THR A N 1
ATOM 1794 C CA . THR A 1 228 ? 6.244 15.528 -24.302 1.00 84.50 228 THR A CA 1
ATOM 1795 C C . THR A 1 228 ? 5.350 14.312 -24.054 1.00 84.50 228 THR A C 1
ATOM 1797 O O . THR A 1 228 ? 4.248 14.260 -24.592 1.00 84.50 228 THR A O 1
ATOM 1800 N N . LEU A 1 229 ? 5.787 13.376 -23.205 1.00 86.56 229 LEU A N 1
ATOM 1801 C CA . LEU A 1 229 ? 5.021 12.184 -22.819 1.00 86.56 229 LEU A CA 1
ATOM 1802 C C . LEU A 1 229 ? 3.790 12.542 -21.974 1.00 86.56 229 LEU A C 1
ATOM 1804 O O . LEU A 1 229 ? 2.689 12.088 -22.253 1.00 86.56 229 LEU A O 1
ATOM 1808 N N . ALA A 1 230 ? 3.936 13.414 -20.983 1.00 87.50 230 ALA A N 1
ATOM 1809 C CA . ALA A 1 230 ? 2.826 13.873 -20.158 1.00 87.50 230 ALA A CA 1
ATOM 1810 C C . ALA A 1 230 ? 1.757 14.587 -21.003 1.00 87.50 230 ALA A C 1
ATOM 1812 O O . ALA A 1 230 ? 0.559 14.356 -20.823 1.00 87.50 230 ALA A O 1
ATOM 1813 N N . ALA A 1 231 ? 2.183 15.405 -21.975 1.00 89.62 231 ALA A N 1
ATOM 1814 C CA . ALA A 1 231 ? 1.274 16.125 -22.860 1.00 89.62 231 ALA A CA 1
ATOM 1815 C C . ALA A 1 231 ? 0.410 15.186 -23.719 1.00 89.62 231 ALA A C 1
ATOM 1817 O O . ALA A 1 231 ? -0.765 15.486 -23.929 1.00 89.62 231 ALA A O 1
ATOM 1818 N N . SER A 1 232 ? 0.930 14.035 -24.163 1.00 88.25 232 SER A N 1
ATOM 1819 C CA . SER A 1 232 ? 0.133 13.062 -24.927 1.00 88.25 232 SER A CA 1
ATOM 1820 C C . SER A 1 232 ? -0.931 12.352 -24.079 1.00 88.25 232 SER A C 1
ATOM 1822 O O . SER A 1 232 ? -1.927 11.873 -24.619 1.00 88.25 232 SER A O 1
ATOM 1824 N N . PHE A 1 233 ? -0.782 12.354 -22.751 1.00 87.50 233 PHE A N 1
ATOM 1825 C CA . PHE A 1 233 ? -1.809 11.926 -21.797 1.00 87.50 233 PHE A CA 1
ATOM 1826 C C . PHE A 1 233 ? -2.735 13.066 -21.330 1.00 87.50 233 PHE A C 1
ATOM 1828 O O . PHE A 1 233 ? -3.578 12.851 -20.455 1.00 87.50 233 PHE A O 1
ATOM 1835 N N . GLY A 1 234 ? -2.594 14.278 -21.881 1.00 89.62 234 GLY A N 1
ATOM 1836 C CA . GLY A 1 234 ? -3.344 15.460 -21.442 1.00 89.62 234 GLY A CA 1
ATOM 1837 C C . GLY A 1 234 ? -2.970 15.924 -20.030 1.00 89.62 234 GLY A C 1
ATOM 1838 O O . GLY A 1 234 ? -3.782 16.534 -19.332 1.00 89.62 234 GLY A O 1
ATOM 1839 N N . LEU A 1 235 ? -1.762 15.587 -19.571 1.00 90.00 235 LEU A N 1
ATOM 1840 C CA . LEU A 1 235 ? -1.222 16.011 -18.288 1.00 90.00 235 LEU A CA 1
ATOM 1841 C C . LEU A 1 235 ? -0.294 17.205 -18.506 1.00 90.00 235 LEU A C 1
ATOM 1843 O O . LEU A 1 235 ? 0.633 17.164 -19.314 1.00 90.00 235 LEU A O 1
ATOM 1847 N N . HIS A 1 236 ? -0.528 18.268 -17.743 1.00 87.75 236 HIS A N 1
ATOM 1848 C CA . HIS A 1 236 ? 0.269 19.486 -17.799 1.00 87.75 236 HIS A CA 1
ATOM 1849 C C . HIS A 1 236 ? 0.810 19.815 -16.408 1.00 87.75 236 HIS A C 1
ATOM 1851 O O . HIS A 1 236 ? 0.116 19.649 -15.404 1.00 87.75 236 HIS A O 1
ATOM 1857 N N . ASP A 1 237 ? 2.070 20.248 -16.371 1.00 84.81 237 ASP A N 1
ATOM 1858 C CA . ASP A 1 237 ? 2.732 20.846 -15.207 1.00 84.81 237 ASP A CA 1
ATOM 1859 C C . ASP A 1 237 ? 2.777 20.010 -13.920 1.00 84.81 237 ASP A C 1
ATOM 1861 O O . ASP A 1 237 ? 2.908 20.556 -12.825 1.00 84.81 237 ASP A O 1
ATOM 1865 N N . ILE A 1 238 ? 2.762 18.679 -14.028 1.00 89.56 238 ILE A N 1
ATOM 1866 C CA . ILE A 1 238 ? 2.998 17.814 -12.867 1.00 89.56 238 ILE A CA 1
ATOM 1867 C C . ILE A 1 238 ? 4.489 17.882 -12.497 1.00 89.56 238 ILE A C 1
ATOM 1869 O O . ILE A 1 238 ? 5.345 17.602 -13.345 1.00 89.56 238 ILE A O 1
ATOM 1873 N N . PRO A 1 239 ? 4.840 18.280 -11.260 1.00 90.69 239 PRO A N 1
ATOM 1874 C CA . PRO A 1 239 ? 6.230 18.346 -10.840 1.00 90.69 239 PRO A CA 1
ATOM 1875 C C . PRO A 1 239 ? 6.821 16.937 -10.751 1.00 90.69 239 PRO A C 1
ATOM 1877 O O . PRO A 1 239 ? 6.204 16.022 -10.205 1.00 90.69 239 PRO A O 1
ATOM 1880 N N . ILE A 1 240 ? 8.036 16.789 -11.280 1.00 91.88 240 ILE A N 1
ATOM 1881 C CA . ILE A 1 240 ? 8.838 15.571 -11.178 1.00 91.88 240 ILE A CA 1
ATOM 1882 C C . ILE A 1 240 ? 10.012 15.879 -10.267 1.00 91.88 240 ILE A C 1
ATOM 1884 O O . ILE A 1 240 ? 10.799 16.790 -10.545 1.00 91.88 240 ILE A O 1
ATOM 1888 N N . ARG A 1 241 ? 10.117 15.129 -9.177 1.00 92.12 241 ARG A N 1
ATOM 1889 C CA . ARG A 1 241 ? 11.189 15.267 -8.197 1.00 92.12 241 ARG A CA 1
ATOM 1890 C C . ARG A 1 241 ? 11.990 13.982 -8.125 1.00 92.12 241 ARG A C 1
ATOM 1892 O O . ARG A 1 241 ? 11.445 12.895 -8.320 1.00 92.12 241 ARG A O 1
ATOM 1899 N N . VAL A 1 242 ? 13.276 14.118 -7.829 1.00 90.75 242 VAL A N 1
ATOM 1900 C CA . VAL A 1 242 ? 14.169 12.977 -7.632 1.00 90.75 242 VAL A CA 1
ATOM 1901 C C . VAL A 1 242 ? 14.603 12.944 -6.181 1.00 90.75 242 VAL A C 1
ATOM 1903 O O . VAL A 1 242 ? 15.050 13.956 -5.631 1.00 90.75 242 VAL A O 1
ATOM 1906 N N . ALA A 1 243 ? 14.437 11.785 -5.553 1.00 88.81 243 ALA A N 1
ATOM 1907 C CA . ALA A 1 243 ? 14.921 11.560 -4.202 1.00 88.81 243 ALA A CA 1
ATOM 1908 C C . ALA A 1 243 ? 16.444 11.738 -4.131 1.00 88.81 243 ALA A C 1
ATOM 1910 O O . ALA A 1 243 ? 17.168 11.347 -5.044 1.00 88.81 243 ALA A O 1
ATOM 1911 N N . GLN A 1 244 ? 16.938 12.304 -3.028 1.00 86.06 244 GLN A N 1
ATOM 1912 C CA . GLN A 1 244 ? 18.378 12.514 -2.819 1.00 86.06 244 GLN A CA 1
ATOM 1913 C C . GLN A 1 244 ? 19.143 11.194 -2.681 1.00 86.06 244 GLN A C 1
ATOM 1915 O O . GLN A 1 244 ? 20.359 11.155 -2.849 1.00 86.06 244 GLN A O 1
ATOM 1920 N N . ALA A 1 245 ? 18.423 10.115 -2.378 1.00 81.62 245 ALA A N 1
ATOM 1921 C CA . ALA A 1 245 ? 18.951 8.776 -2.257 1.00 81.62 245 ALA A CA 1
ATOM 1922 C C . ALA A 1 245 ? 17.905 7.715 -2.610 1.00 81.62 245 ALA A C 1
ATOM 1924 O O . ALA A 1 245 ? 16.705 7.987 -2.699 1.00 81.62 245 ALA A O 1
ATOM 1925 N N . ASP A 1 246 ? 18.365 6.476 -2.757 1.00 81.31 246 ASP A N 1
ATOM 1926 C CA . ASP A 1 246 ? 17.490 5.319 -2.901 1.00 81.31 246 ASP A CA 1
ATOM 1927 C C . ASP A 1 246 ? 16.969 4.862 -1.539 1.00 81.31 246 ASP A C 1
ATOM 1929 O O . ASP A 1 246 ? 17.548 4.010 -0.869 1.00 81.31 246 ASP A O 1
ATOM 1933 N N . TYR A 1 247 ? 15.854 5.456 -1.123 1.00 79.81 247 TYR A N 1
ATOM 1934 C CA . TYR A 1 247 ? 15.186 5.096 0.120 1.00 79.81 247 TYR A CA 1
ATOM 1935 C C . TYR A 1 247 ? 14.428 3.771 0.015 1.00 79.81 247 TYR A C 1
ATOM 1937 O O . TYR A 1 247 ? 13.837 3.436 -1.022 1.00 79.81 247 TYR A O 1
ATOM 1945 N N . ALA A 1 248 ? 14.362 3.049 1.138 1.00 70.12 248 ALA A N 1
ATOM 1946 C CA . ALA A 1 248 ? 13.558 1.840 1.265 1.00 70.12 248 ALA A CA 1
ATOM 1947 C C . ALA A 1 248 ? 12.097 2.115 0.855 1.00 70.12 248 ALA A C 1
ATOM 1949 O O . ALA A 1 248 ? 11.428 2.997 1.393 1.00 70.12 248 ALA A O 1
ATOM 1950 N N . GLY A 1 249 ? 11.605 1.366 -0.136 1.00 74.12 249 GLY A N 1
ATOM 1951 C CA . GLY A 1 249 ? 10.257 1.519 -0.695 1.00 74.12 249 GLY A CA 1
ATOM 1952 C C . GLY A 1 249 ? 10.155 2.407 -1.941 1.00 74.12 249 GLY A C 1
ATOM 1953 O O . GLY A 1 249 ? 9.218 2.202 -2.718 1.00 74.12 249 GLY A O 1
ATOM 1954 N N . LEU A 1 250 ? 11.120 3.305 -2.178 1.00 82.44 250 LEU A N 1
ATOM 1955 C CA . LEU A 1 250 ? 11.214 4.115 -3.401 1.00 82.44 250 LEU A CA 1
ATOM 1956 C C . LEU A 1 250 ? 12.277 3.593 -4.379 1.00 82.44 250 LEU A C 1
ATOM 1958 O O . LEU A 1 250 ? 12.113 3.802 -5.574 1.00 82.44 250 LEU A O 1
ATOM 1962 N N . ALA A 1 251 ? 13.309 2.889 -3.904 1.00 84.50 251 ALA A N 1
ATOM 1963 C CA . ALA A 1 251 ? 14.377 2.325 -4.737 1.00 84.50 251 ALA A CA 1
ATOM 1964 C C . ALA A 1 251 ? 13.849 1.619 -6.005 1.00 84.50 251 ALA A C 1
ATOM 1966 O O . ALA A 1 251 ? 12.903 0.823 -5.935 1.00 84.50 251 ALA A O 1
ATOM 1967 N N . ASP A 1 252 ? 14.463 1.942 -7.148 1.00 89.12 252 ASP A N 1
ATOM 1968 C CA . ASP A 1 252 ? 14.111 1.477 -8.494 1.00 89.12 252 ASP A CA 1
ATOM 1969 C C . ASP A 1 252 ? 12.666 1.768 -8.919 1.00 89.12 252 ASP A C 1
ATOM 1971 O O . ASP A 1 252 ? 12.021 0.954 -9.591 1.00 89.12 252 ASP A O 1
ATOM 1975 N N . ARG A 1 253 ? 12.093 2.908 -8.513 1.00 91.62 253 ARG A N 1
ATOM 1976 C CA . ARG A 1 253 ? 10.708 3.258 -8.857 1.00 91.62 253 ARG A CA 1
ATOM 1977 C C . ARG A 1 253 ? 10.550 4.698 -9.296 1.00 91.62 253 ARG A C 1
ATOM 1979 O O . ARG A 1 253 ? 11.210 5.617 -8.827 1.00 91.62 253 ARG A O 1
ATOM 1986 N N . VAL A 1 254 ? 9.543 4.860 -10.142 1.00 94.56 254 VAL A N 1
ATOM 1987 C CA . VAL A 1 254 ? 8.837 6.117 -10.332 1.00 94.56 254 VAL A CA 1
ATOM 1988 C C . VAL A 1 254 ? 7.433 5.897 -9.788 1.00 94.56 254 VAL A C 1
ATOM 1990 O O . VAL A 1 254 ? 6.766 4.931 -10.174 1.00 94.56 254 VAL A O 1
ATOM 1993 N N . ILE A 1 255 ? 7.009 6.734 -8.848 1.00 93.75 255 ILE A N 1
ATOM 1994 C CA . ILE A 1 255 ? 5.695 6.654 -8.211 1.00 93.75 255 ILE A CA 1
ATOM 1995 C C . ILE A 1 255 ? 4.951 7.976 -8.350 1.00 93.75 255 ILE A C 1
ATOM 1997 O O . ILE A 1 255 ? 5.545 9.043 -8.477 1.00 93.75 255 ILE A O 1
ATOM 2001 N N . VAL A 1 256 ? 3.628 7.883 -8.281 1.00 93.75 256 VAL A N 1
ATOM 2002 C CA . VAL A 1 256 ? 2.744 9.035 -8.122 1.00 93.75 256 VAL A CA 1
ATOM 2003 C C . VAL A 1 256 ? 2.392 9.139 -6.651 1.00 93.75 256 VAL A C 1
ATOM 2005 O O . VAL A 1 256 ? 1.942 8.155 -6.056 1.00 93.75 256 VAL A O 1
ATOM 2008 N N . VAL A 1 257 ? 2.531 10.329 -6.085 1.00 92.50 257 VAL A N 1
ATOM 2009 C CA . VAL A 1 257 ? 1.991 10.655 -4.764 1.00 92.50 257 VAL A CA 1
ATOM 2010 C C . VAL A 1 257 ? 1.012 11.819 -4.886 1.00 92.50 257 VAL A C 1
ATOM 2012 O O . VAL A 1 257 ? 1.016 12.566 -5.866 1.00 92.50 257 VAL A O 1
ATOM 2015 N N . GLY A 1 258 ? 0.146 11.958 -3.887 1.00 91.50 258 GLY A N 1
ATOM 2016 C CA . GLY A 1 258 ? -0.848 13.022 -3.863 1.00 91.50 258 GLY A CA 1
ATOM 2017 C C . GLY A 1 258 ? -2.098 12.756 -4.691 1.00 91.50 258 GLY A C 1
ATOM 2018 O O . GLY A 1 258 ? -2.208 11.797 -5.459 1.00 91.50 258 GLY A O 1
ATOM 2019 N N . ILE A 1 259 ? -3.067 13.652 -4.520 1.00 93.00 259 ILE A N 1
ATOM 2020 C CA . ILE A 1 259 ? -4.325 13.690 -5.266 1.00 93.00 259 ILE A CA 1
ATOM 2021 C C . ILE A 1 259 ? -4.665 15.148 -5.606 1.00 93.00 259 ILE A C 1
ATOM 2023 O O . ILE A 1 259 ? -4.143 16.079 -4.998 1.00 93.00 259 ILE A O 1
ATOM 2027 N N . PHE A 1 260 ? -5.544 15.366 -6.586 1.00 92.19 260 PHE A N 1
ATOM 2028 C CA . PHE A 1 260 ? -5.947 16.708 -7.032 1.00 92.19 260 PHE A CA 1
ATOM 2029 C C . PHE A 1 260 ? -4.763 17.624 -7.398 1.00 92.19 260 PHE A C 1
ATOM 2031 O O . PHE A 1 260 ? -4.021 17.327 -8.331 1.00 92.19 260 PHE A O 1
ATOM 2038 N N . THR A 1 261 ? -4.605 18.758 -6.721 1.00 91.56 261 THR A N 1
ATOM 2039 C CA . THR A 1 261 ? -3.581 19.769 -7.009 1.00 91.56 261 THR A CA 1
ATOM 2040 C C . THR A 1 261 ? -2.233 19.460 -6.368 1.00 91.56 261 THR A C 1
ATOM 2042 O O . THR A 1 261 ? -1.243 20.063 -6.756 1.00 91.56 261 THR A O 1
ATOM 2045 N N . THR A 1 262 ? -2.165 18.510 -5.430 1.00 92.94 262 THR A N 1
ATOM 2046 C CA . THR A 1 262 ? -0.915 18.130 -4.751 1.00 92.94 262 THR A CA 1
ATOM 2047 C C . THR A 1 262 ? -0.240 16.916 -5.389 1.00 92.94 262 THR A C 1
ATOM 2049 O O . THR A 1 262 ? 0.647 16.312 -4.795 1.00 92.94 262 THR A O 1
ATOM 2052 N N . ARG A 1 263 ? -0.672 16.527 -6.597 1.00 93.75 263 ARG A N 1
ATOM 2053 C CA . ARG A 1 263 ? -0.069 15.421 -7.347 1.00 93.75 263 ARG A CA 1
ATOM 2054 C C . ARG A 1 263 ? 1.363 15.766 -7.732 1.00 93.75 263 ARG A C 1
ATOM 2056 O O . ARG A 1 263 ? 1.600 16.800 -8.350 1.00 93.75 263 ARG A O 1
ATOM 2063 N N . GLU A 1 264 ? 2.277 14.854 -7.450 1.00 92.88 264 GLU A N 1
ATOM 2064 C CA . GLU A 1 264 ? 3.659 14.927 -7.911 1.00 92.88 264 GLU A CA 1
ATOM 2065 C C . GLU A 1 264 ? 4.180 13.536 -8.279 1.00 92.88 264 GLU A C 1
ATOM 2067 O O . GLU A 1 264 ? 3.687 12.506 -7.801 1.00 92.88 264 GLU A O 1
ATOM 2072 N N . ILE A 1 265 ? 5.167 13.521 -9.168 1.00 94.25 265 ILE A N 1
ATOM 2073 C CA . ILE A 1 265 ? 5.878 12.316 -9.578 1.00 94.25 265 ILE A CA 1
ATOM 2074 C C . ILE A 1 265 ? 7.202 12.291 -8.824 1.00 94.25 265 ILE A C 1
ATOM 2076 O O . ILE A 1 265 ? 7.994 13.229 -8.916 1.00 94.25 265 ILE A O 1
ATOM 2080 N N . LEU A 1 266 ? 7.449 11.204 -8.103 1.00 93.38 266 LEU A N 1
ATOM 2081 C CA . LEU A 1 266 ? 8.714 10.962 -7.420 1.00 93.38 266 LEU A CA 1
ATOM 2082 C C . LEU A 1 266 ? 9.462 9.849 -8.137 1.00 93.38 266 LEU A C 1
ATOM 2084 O O . LEU A 1 266 ? 8.939 8.742 -8.281 1.00 93.38 266 LEU A O 1
ATOM 2088 N N . ALA A 1 267 ? 10.688 10.133 -8.554 1.00 93.38 267 ALA A N 1
ATOM 2089 C CA . ALA A 1 267 ? 11.620 9.149 -9.078 1.00 93.38 267 ALA A CA 1
ATOM 2090 C C . ALA A 1 267 ? 12.722 8.865 -8.052 1.00 93.38 267 ALA A C 1
ATOM 2092 O O . ALA A 1 267 ? 13.172 9.757 -7.328 1.00 93.38 267 ALA A O 1
ATOM 2093 N N . SER A 1 268 ? 13.160 7.613 -7.988 1.00 92.12 268 SER A N 1
ATOM 2094 C CA . SER A 1 268 ? 14.346 7.233 -7.229 1.00 92.12 268 SER A CA 1
ATOM 2095 C C . SER A 1 268 ? 15.627 7.672 -7.937 1.00 92.12 268 SER A C 1
ATOM 2097 O O . SER A 1 268 ? 15.659 7.843 -9.159 1.00 92.12 268 SER A O 1
ATOM 2099 N N . LEU A 1 269 ? 16.706 7.817 -7.169 1.00 89.69 269 LEU A N 1
ATOM 2100 C CA . LEU A 1 269 ? 18.014 8.191 -7.701 1.00 89.69 269 LEU A CA 1
ATOM 2101 C C . LEU A 1 269 ? 18.573 7.113 -8.645 1.00 89.69 269 LEU A C 1
ATOM 2103 O O . LEU A 1 269 ? 19.138 7.426 -9.692 1.00 89.69 269 LEU A O 1
ATOM 2107 N N . SER A 1 270 ? 18.349 5.842 -8.309 1.00 89.31 270 SER A N 1
ATOM 2108 C CA . SER A 1 270 ? 18.598 4.674 -9.165 1.00 89.31 270 SER A CA 1
ATOM 2109 C C . SER A 1 270 ? 17.935 4.798 -10.534 1.00 89.31 270 SER A C 1
ATOM 2111 O O . SER A 1 270 ? 18.583 4.534 -11.542 1.00 89.31 270 SER A O 1
ATOM 2113 N N . VAL A 1 271 ? 16.681 5.260 -10.612 1.00 91.88 271 VAL A N 1
ATOM 2114 C CA . VAL A 1 271 ? 16.012 5.459 -11.907 1.00 91.88 271 VAL A CA 1
ATOM 2115 C C . VAL A 1 271 ? 16.706 6.540 -12.724 1.00 91.88 271 VAL A C 1
ATOM 2117 O O . VAL A 1 271 ? 16.893 6.368 -13.925 1.00 91.88 271 VAL A O 1
ATOM 2120 N N . GLU A 1 272 ? 17.122 7.639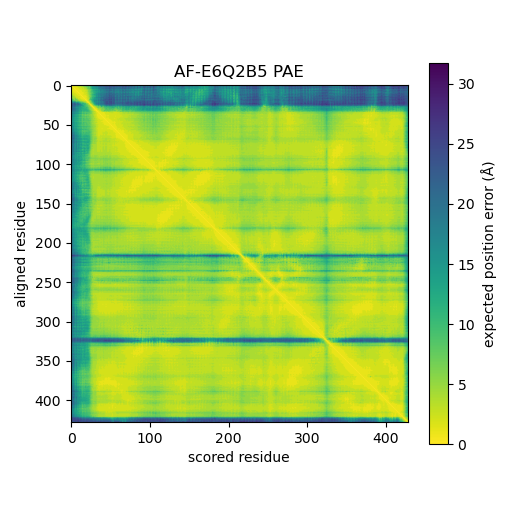 -12.096 1.00 90.44 272 GLU A N 1
ATOM 2121 C CA . GLU A 1 272 ? 17.819 8.709 -12.808 1.00 90.44 272 GLU A CA 1
ATOM 2122 C C . GLU A 1 272 ? 19.195 8.259 -13.325 1.00 90.44 272 GLU A C 1
ATOM 2124 O O . GLU A 1 272 ? 19.546 8.586 -14.459 1.00 90.44 272 GLU A O 1
ATOM 2129 N N . ARG A 1 273 ? 19.947 7.486 -12.529 1.00 88.88 273 ARG A N 1
ATOM 2130 C CA . ARG A 1 273 ? 21.348 7.129 -12.816 1.00 88.88 273 ARG A CA 1
ATOM 2131 C C . ARG A 1 273 ? 21.541 5.835 -13.608 1.00 88.88 273 ARG A C 1
ATOM 2133 O O . ARG A 1 273 ? 22.505 5.737 -14.360 1.00 88.88 273 ARG A O 1
ATOM 2140 N N . ALA A 1 274 ? 20.684 4.835 -13.411 1.00 89.38 274 ALA A N 1
ATOM 2141 C CA . ALA A 1 274 ? 20.908 3.477 -13.915 1.00 89.38 274 ALA A CA 1
ATOM 2142 C C . ALA A 1 274 ? 20.147 3.154 -15.199 1.00 89.38 274 ALA A C 1
ATOM 2144 O O . ALA A 1 274 ? 20.592 2.330 -15.998 1.00 89.38 274 ALA A O 1
ATOM 2145 N N . TYR A 1 275 ? 18.978 3.769 -15.369 1.00 93.94 275 TYR A N 1
ATOM 2146 C CA . TYR A 1 275 ? 18.066 3.449 -16.455 1.00 93.94 275 TYR A CA 1
ATOM 2147 C C . TYR A 1 275 ? 18.391 4.326 -17.663 1.00 93.94 275 TYR A C 1
ATOM 2149 O O . TYR A 1 275 ? 18.595 5.536 -17.551 1.00 93.94 275 TYR A O 1
ATOM 2157 N N . SER A 1 276 ? 18.408 3.712 -18.842 1.00 94.38 276 SER A N 1
ATOM 2158 C CA . SER A 1 276 ? 18.529 4.424 -20.112 1.00 94.38 276 SER A CA 1
ATOM 2159 C C . SER A 1 276 ? 17.334 5.351 -20.345 1.00 94.38 276 SER A C 1
ATOM 2161 O O . SER A 1 276 ? 16.246 5.135 -19.812 1.00 94.38 276 SER A O 1
ATOM 2163 N N . ILE A 1 277 ? 17.499 6.358 -21.207 1.00 93.88 277 ILE A N 1
ATOM 2164 C CA . ILE A 1 277 ? 16.431 7.318 -21.546 1.00 93.88 277 ILE A CA 1
ATOM 2165 C C . ILE A 1 277 ? 15.151 6.594 -21.999 1.00 93.88 277 ILE A C 1
ATOM 2167 O O . ILE A 1 277 ? 14.055 6.965 -21.586 1.00 93.88 277 ILE A O 1
ATOM 2171 N N . ARG A 1 278 ? 15.286 5.519 -22.788 1.00 95.69 278 ARG A N 1
ATOM 2172 C CA . ARG A 1 278 ? 14.158 4.711 -23.279 1.00 95.69 278 ARG A CA 1
ATOM 2173 C C . ARG A 1 278 ? 13.449 3.955 -22.147 1.00 95.69 278 ARG A C 1
ATOM 2175 O O . ARG A 1 278 ? 12.222 3.950 -22.080 1.00 95.69 278 ARG A O 1
ATOM 2182 N N . GLU A 1 279 ? 14.203 3.379 -21.209 1.00 96.62 279 GLU A N 1
ATOM 2183 C CA . GLU A 1 279 ? 13.626 2.733 -20.022 1.00 96.62 279 GLU A CA 1
ATOM 2184 C C . GLU A 1 279 ? 12.924 3.759 -19.110 1.00 96.62 279 GLU A C 1
ATOM 2186 O O . GLU A 1 279 ? 11.812 3.510 -18.644 1.00 96.62 279 GLU A O 1
ATOM 2191 N N . ARG A 1 280 ? 13.527 4.939 -18.894 1.00 95.62 280 ARG A N 1
ATOM 2192 C CA . ARG A 1 280 ? 12.922 6.033 -18.112 1.00 95.62 280 ARG A CA 1
ATOM 2193 C C . ARG A 1 280 ? 11.635 6.540 -18.757 1.00 95.62 280 ARG A C 1
ATOM 2195 O O . ARG A 1 280 ? 10.651 6.727 -18.045 1.00 95.62 280 ARG A O 1
ATOM 2202 N N . ALA A 1 281 ? 11.614 6.688 -20.082 1.00 95.50 281 ALA A N 1
ATOM 2203 C CA . ALA A 1 281 ? 10.419 7.061 -20.835 1.00 95.50 281 ALA A CA 1
ATOM 2204 C C . ALA A 1 281 ? 9.265 6.074 -20.597 1.00 95.50 281 ALA A C 1
ATOM 2206 O O . ALA A 1 281 ? 8.147 6.505 -20.329 1.00 95.50 281 ALA A O 1
ATOM 2207 N N . PHE A 1 282 ? 9.529 4.761 -20.599 1.00 97.38 282 PHE A N 1
ATOM 2208 C CA . PHE A 1 282 ? 8.515 3.759 -20.249 1.00 97.38 282 PHE A CA 1
ATOM 2209 C C . PHE A 1 282 ? 8.024 3.903 -18.798 1.00 97.38 282 PHE A C 1
ATOM 2211 O O . PHE A 1 282 ? 6.816 3.906 -18.546 1.00 97.38 282 PHE A O 1
ATOM 2218 N N . LEU A 1 283 ? 8.941 4.045 -17.833 1.00 96.62 283 LEU A N 1
ATOM 2219 C CA . LEU A 1 283 ? 8.584 4.178 -16.416 1.00 96.62 283 LEU A CA 1
ATOM 2220 C C . LEU A 1 283 ? 7.727 5.424 -16.148 1.00 96.62 283 LEU A C 1
ATOM 2222 O O . LEU A 1 283 ? 6.764 5.340 -15.381 1.00 96.62 283 LEU A O 1
ATOM 2226 N N . LEU A 1 284 ? 8.063 6.545 -16.790 1.00 96.00 284 LEU A N 1
ATOM 2227 C CA . LEU A 1 284 ? 7.325 7.803 -16.724 1.00 96.00 284 LEU A CA 1
ATOM 2228 C C . LEU A 1 284 ? 5.965 7.701 -17.426 1.00 96.00 284 LEU A C 1
ATOM 2230 O O . LEU A 1 284 ? 4.946 7.982 -16.800 1.00 96.00 284 LEU A O 1
ATOM 2234 N N . ALA A 1 285 ? 5.917 7.181 -18.657 1.00 96.56 285 ALA A N 1
ATOM 2235 C CA . ALA A 1 285 ? 4.669 6.992 -19.398 1.00 96.56 285 ALA A CA 1
ATOM 2236 C C . ALA A 1 285 ? 3.670 6.099 -18.641 1.00 96.56 285 ALA A C 1
ATOM 2238 O O . ALA A 1 285 ? 2.464 6.336 -18.667 1.00 96.56 285 ALA A O 1
ATOM 2239 N N . ARG A 1 286 ? 4.154 5.094 -17.901 1.00 97.44 286 ARG A N 1
ATOM 2240 C CA . ARG A 1 286 ? 3.319 4.250 -17.033 1.00 97.44 286 ARG A CA 1
ATOM 2241 C C . ARG A 1 286 ? 2.698 5.036 -15.877 1.00 97.44 286 ARG A C 1
ATOM 2243 O O . ARG A 1 286 ? 1.535 4.832 -15.533 1.00 97.44 286 ARG A O 1
ATOM 2250 N N . VAL A 1 287 ? 3.476 5.909 -15.250 1.00 96.12 287 VAL A N 1
ATOM 2251 C CA . VAL A 1 287 ? 3.033 6.781 -14.152 1.00 96.12 287 VAL A CA 1
ATOM 2252 C C . VAL A 1 287 ? 2.027 7.813 -14.666 1.00 96.12 287 VAL A C 1
ATOM 2254 O O . VAL A 1 287 ? 0.976 7.995 -14.048 1.00 96.12 287 VAL A O 1
ATOM 2257 N N . ASP A 1 288 ? 2.271 8.385 -15.842 1.00 95.62 288 ASP A N 1
ATOM 2258 C CA . ASP A 1 288 ? 1.341 9.287 -16.521 1.00 95.62 288 ASP A CA 1
ATOM 2259 C C . ASP A 1 288 ? 0.037 8.576 -16.910 1.00 95.62 288 ASP A C 1
ATOM 2261 O O . ASP A 1 288 ? -1.053 9.082 -16.637 1.00 95.62 288 ASP A O 1
ATOM 2265 N N . ALA A 1 289 ? 0.101 7.343 -17.417 1.00 96.31 289 ALA A N 1
ATOM 2266 C CA . ALA A 1 289 ? -1.090 6.536 -17.683 1.00 96.31 289 ALA A CA 1
ATOM 2267 C C . ALA A 1 289 ? -1.918 6.264 -16.407 1.00 96.31 289 ALA A C 1
ATOM 2269 O O . ALA A 1 289 ? -3.155 6.303 -16.434 1.00 96.31 289 ALA A O 1
ATOM 2270 N N . MET A 1 290 ? -1.267 6.031 -15.260 1.00 95.88 290 MET A N 1
ATOM 2271 C CA . MET A 1 290 ? -1.952 5.897 -13.963 1.00 95.88 290 MET A CA 1
ATOM 2272 C C . MET A 1 290 ? -2.614 7.208 -13.511 1.00 95.88 290 MET A C 1
ATOM 2274 O O . MET A 1 290 ? -3.715 7.193 -12.950 1.00 95.88 290 MET A O 1
ATOM 2278 N N . LEU A 1 291 ? -1.965 8.347 -13.758 1.00 95.12 291 LEU A N 1
ATOM 2279 C CA . LEU A 1 291 ? -2.502 9.677 -13.471 1.00 95.12 291 LEU A CA 1
ATOM 2280 C C . LEU A 1 291 ? -3.711 10.005 -14.352 1.00 95.12 291 LEU A C 1
ATOM 2282 O O . LEU A 1 291 ? -4.746 10.427 -13.827 1.00 95.12 291 LEU A O 1
ATOM 2286 N N . ALA A 1 292 ? -3.608 9.758 -15.659 1.00 95.38 292 ALA A N 1
ATOM 2287 C CA . ALA A 1 292 ? -4.673 9.975 -16.635 1.00 95.38 292 ALA A CA 1
ATOM 2288 C C . ALA A 1 292 ? -5.917 9.130 -16.315 1.00 95.38 292 ALA A C 1
ATOM 2290 O O . ALA A 1 292 ? -7.043 9.626 -16.331 1.00 95.38 292 ALA A O 1
ATOM 2291 N N . SER A 1 293 ? -5.718 7.875 -15.901 1.00 95.06 293 SER A N 1
ATOM 2292 C CA . SER A 1 293 ? -6.795 6.968 -15.472 1.00 95.06 293 SER A CA 1
ATOM 2293 C C . SER A 1 293 ? -7.299 7.215 -14.041 1.00 95.06 293 SER A C 1
ATOM 2295 O O . SER A 1 293 ? -8.141 6.461 -13.533 1.00 95.06 293 SER A O 1
ATOM 2297 N N . ARG A 1 294 ? -6.828 8.293 -13.391 1.00 94.75 294 ARG A N 1
ATOM 2298 C CA . ARG A 1 294 ? -7.248 8.736 -12.055 1.00 94.75 294 ARG A CA 1
ATOM 2299 C C . ARG A 1 294 ? -7.088 7.640 -10.993 1.00 94.75 294 ARG A C 1
ATOM 2301 O O . ARG A 1 294 ? -7.889 7.557 -10.061 1.00 94.75 294 ARG A O 1
ATOM 2308 N N . VAL A 1 295 ? -6.062 6.794 -11.115 1.00 93.25 295 VAL A N 1
ATOM 2309 C CA . VAL A 1 295 ? -5.841 5.660 -10.199 1.00 93.25 295 VAL A CA 1
ATOM 2310 C C . VAL A 1 295 ? -5.731 6.105 -8.736 1.00 93.25 295 VAL A C 1
ATOM 2312 O O . VAL A 1 295 ? -6.433 5.505 -7.923 1.00 93.25 295 VAL A O 1
ATOM 2315 N N . PRO A 1 296 ? -4.963 7.155 -8.362 1.00 90.31 296 PRO A N 1
ATOM 2316 C CA . PRO A 1 296 ? -4.839 7.556 -6.957 1.00 90.31 296 PRO A CA 1
ATOM 2317 C C . PRO A 1 296 ? -6.181 7.914 -6.303 1.00 90.31 296 PRO A C 1
ATOM 2319 O O . PRO A 1 296 ? -6.518 7.378 -5.253 1.00 90.31 296 PRO A O 1
ATOM 2322 N N . ILE A 1 297 ? -6.995 8.750 -6.959 1.00 92.44 297 ILE A N 1
ATOM 2323 C CA . ILE A 1 297 ? -8.295 9.179 -6.418 1.00 92.44 297 ILE A CA 1
ATOM 2324 C C . ILE A 1 297 ? -9.321 8.041 -6.411 1.00 92.44 297 ILE A C 1
ATOM 2326 O O . ILE A 1 297 ? -10.047 7.879 -5.430 1.00 92.44 297 ILE A O 1
ATOM 2330 N N . ARG A 1 298 ? -9.363 7.218 -7.471 1.00 93.06 298 ARG A N 1
ATOM 2331 C CA . ARG A 1 298 ? -10.234 6.035 -7.517 1.00 93.06 298 ARG A CA 1
ATOM 2332 C C . ARG A 1 298 ? -9.882 5.084 -6.383 1.00 93.06 298 ARG A C 1
ATOM 2334 O O . ARG A 1 298 ? -10.782 4.622 -5.695 1.00 93.06 298 ARG A O 1
ATOM 2341 N N . ARG A 1 299 ? -8.589 4.849 -6.157 1.00 89.81 299 ARG A N 1
ATOM 2342 C CA . ARG A 1 299 ? -8.091 4.003 -5.075 1.00 89.81 299 ARG A CA 1
ATOM 2343 C C . ARG A 1 299 ? -8.484 4.540 -3.704 1.00 89.81 299 ARG A C 1
ATOM 2345 O O . ARG A 1 299 ? -9.039 3.775 -2.935 1.00 89.81 299 ARG A O 1
ATOM 2352 N N . THR A 1 300 ? -8.308 5.834 -3.425 1.00 88.06 300 THR A N 1
ATOM 2353 C CA . THR A 1 300 ? -8.781 6.429 -2.160 1.00 88.06 300 THR A CA 1
ATOM 2354 C C . THR A 1 300 ? -10.286 6.224 -1.959 1.00 88.06 300 THR A C 1
ATOM 2356 O O . THR A 1 300 ? -10.714 5.874 -0.862 1.00 88.06 300 THR A O 1
ATOM 2359 N N . GLY A 1 301 ? -11.093 6.397 -3.012 1.00 90.88 301 GLY A N 1
ATOM 2360 C CA . GLY A 1 301 ? -12.537 6.155 -2.952 1.00 90.88 301 GLY A CA 1
ATOM 2361 C C . GLY A 1 301 ? -12.900 4.687 -2.704 1.00 90.88 301 GLY A C 1
ATOM 2362 O O . GLY A 1 301 ? -13.793 4.407 -1.908 1.00 90.88 301 GLY A O 1
ATOM 2363 N N . ILE A 1 302 ? -12.191 3.755 -3.345 1.00 89.19 302 ILE A N 1
ATOM 2364 C CA . ILE A 1 302 ? -12.361 2.309 -3.146 1.00 89.19 302 ILE A CA 1
ATOM 2365 C C . ILE A 1 302 ? -11.949 1.918 -1.727 1.00 89.19 302 ILE A C 1
ATOM 2367 O O . ILE A 1 302 ? -12.746 1.301 -1.033 1.00 89.19 302 ILE A O 1
ATOM 2371 N N . ASP A 1 303 ? -10.758 2.317 -1.274 1.00 86.56 303 ASP A N 1
ATOM 2372 C CA . ASP A 1 303 ? -10.255 2.034 0.074 1.00 86.56 303 ASP A CA 1
ATOM 2373 C C . ASP A 1 303 ? -11.260 2.526 1.133 1.00 86.56 303 ASP A C 1
ATOM 2375 O O . ASP A 1 303 ? -11.609 1.791 2.057 1.00 86.56 303 ASP A O 1
ATOM 2379 N N . LEU A 1 304 ? -11.812 3.734 0.959 1.00 90.25 304 LEU A N 1
ATOM 2380 C CA . LEU A 1 304 ? -12.870 4.267 1.817 1.00 90.25 304 LEU A CA 1
ATOM 2381 C C . LEU A 1 304 ? -14.145 3.411 1.772 1.00 90.25 304 LEU A C 1
ATOM 2383 O O . LEU A 1 304 ? -14.685 3.069 2.823 1.00 90.25 304 LEU A O 1
ATOM 2387 N N . ALA A 1 305 ? -14.636 3.059 0.580 1.00 91.25 305 ALA A N 1
ATOM 2388 C CA . ALA A 1 305 ? -15.838 2.239 0.428 1.00 91.25 305 ALA A CA 1
ATOM 2389 C C . ALA A 1 305 ? -15.670 0.856 1.077 1.00 91.25 305 ALA A C 1
ATOM 2391 O O . ALA A 1 305 ? -16.579 0.373 1.750 1.00 91.25 305 ALA A O 1
ATOM 2392 N N . LEU A 1 306 ? -14.491 0.255 0.930 1.00 86.75 306 LEU A N 1
ATOM 2393 C CA . LEU A 1 306 ? -14.124 -1.022 1.528 1.00 86.75 306 LEU A CA 1
ATOM 2394 C C . LEU A 1 306 ? -14.056 -0.945 3.058 1.00 86.75 306 LEU A C 1
ATOM 2396 O O . LEU A 1 306 ? -14.573 -1.833 3.732 1.00 86.75 306 LEU A O 1
ATOM 2400 N N . VAL A 1 307 ? -13.497 0.133 3.618 1.00 87.81 307 VAL A N 1
ATOM 2401 C CA . VAL A 1 307 ? -13.513 0.375 5.070 1.00 87.81 307 VAL A CA 1
ATOM 2402 C C . VAL A 1 307 ? -14.946 0.512 5.585 1.00 87.81 307 VAL A C 1
ATOM 2404 O O . VAL A 1 307 ? -15.304 -0.128 6.573 1.00 87.81 307 VAL A O 1
ATOM 2407 N N . LEU A 1 308 ? -15.790 1.300 4.913 1.00 91.00 308 LEU A N 1
ATOM 2408 C CA . LEU A 1 308 ? -17.192 1.477 5.307 1.00 91.00 308 LEU A CA 1
ATOM 2409 C C . LEU A 1 308 ? -17.981 0.164 5.222 1.00 91.00 308 LEU A C 1
ATOM 2411 O O . LEU A 1 308 ? -18.752 -0.145 6.131 1.00 91.00 308 LEU A O 1
ATOM 2415 N N . LEU A 1 309 ? -17.751 -0.629 4.172 1.00 89.75 309 LEU A N 1
ATOM 2416 C CA . LEU A 1 309 ? -18.338 -1.958 4.016 1.00 89.75 309 LEU A CA 1
ATOM 2417 C C . LEU A 1 309 ? -17.885 -2.904 5.135 1.00 89.75 309 LEU A C 1
ATOM 2419 O O . LEU A 1 309 ? -18.718 -3.577 5.738 1.00 89.75 309 LEU A O 1
ATOM 2423 N N . GLY A 1 310 ? -16.588 -2.922 5.454 1.00 87.19 310 GLY A N 1
ATOM 2424 C CA . GLY A 1 310 ? -16.041 -3.740 6.535 1.00 87.19 310 GLY A CA 1
ATOM 2425 C C . GLY A 1 310 ? -16.642 -3.389 7.896 1.00 87.19 310 GLY A C 1
ATOM 2426 O O . GLY A 1 310 ? -17.031 -4.283 8.645 1.00 87.19 310 GLY A O 1
ATOM 2427 N N . VAL A 1 311 ? -16.806 -2.094 8.187 1.00 87.06 311 VAL A N 1
ATOM 2428 C CA . VAL A 1 311 ? -17.486 -1.623 9.404 1.00 87.06 311 VAL A CA 1
ATOM 2429 C C . VAL A 1 311 ? -18.952 -2.059 9.421 1.00 87.06 311 VAL A C 1
ATOM 2431 O O . VAL A 1 311 ? -19.416 -2.562 10.441 1.00 87.06 311 VAL A O 1
ATOM 2434 N N . ALA A 1 312 ? -19.679 -1.917 8.309 1.00 89.19 312 ALA A N 1
ATOM 2435 C CA . ALA A 1 312 ? -21.080 -2.331 8.226 1.00 89.19 312 ALA A CA 1
ATOM 2436 C C . ALA A 1 312 ? -21.252 -3.841 8.471 1.00 89.19 312 ALA A C 1
ATOM 2438 O O . ALA A 1 312 ? -22.100 -4.242 9.267 1.00 89.19 312 ALA A O 1
ATOM 2439 N N . ILE A 1 313 ? -20.408 -4.673 7.850 1.00 85.94 313 ILE A N 1
ATOM 2440 C CA . ILE A 1 313 ? -20.393 -6.128 8.065 1.00 85.94 313 ILE A CA 1
ATOM 2441 C C . ILE A 1 313 ? -20.094 -6.445 9.533 1.00 85.94 313 ILE A C 1
ATOM 2443 O O . ILE A 1 313 ? -20.809 -7.237 10.146 1.00 85.94 313 ILE A O 1
ATOM 2447 N N . ALA A 1 314 ? -19.075 -5.810 10.115 1.00 84.00 314 ALA A N 1
ATOM 2448 C CA . ALA A 1 314 ? -18.682 -6.045 11.499 1.00 84.00 314 ALA A CA 1
ATOM 2449 C C . ALA A 1 314 ? -19.801 -5.674 12.492 1.00 84.00 314 ALA A C 1
ATOM 2451 O O . ALA A 1 314 ? -20.027 -6.406 13.455 1.00 84.00 314 ALA A O 1
ATOM 2452 N N . VAL A 1 315 ? -20.546 -4.591 12.238 1.00 84.38 315 VAL A N 1
ATOM 2453 C CA . VAL A 1 315 ? -21.716 -4.204 13.046 1.00 84.38 315 VAL A CA 1
ATOM 2454 C C . VAL A 1 315 ? -22.825 -5.254 12.949 1.00 84.38 315 VAL A C 1
ATOM 2456 O O . VAL A 1 315 ? -23.283 -5.739 13.981 1.00 84.38 315 VAL A O 1
ATOM 2459 N N . VAL A 1 316 ? -23.208 -5.670 11.737 1.00 87.88 316 VAL A N 1
ATOM 2460 C CA . VAL A 1 316 ? -24.266 -6.680 11.535 1.00 87.88 316 VAL A CA 1
ATOM 2461 C C . VAL A 1 316 ? -23.892 -8.024 12.168 1.00 87.88 316 VAL A C 1
ATOM 2463 O O . VAL A 1 316 ? -24.729 -8.672 12.797 1.00 87.88 316 VAL A O 1
ATOM 2466 N N . LEU A 1 317 ? -22.636 -8.456 12.029 1.00 85.69 317 LEU A N 1
ATOM 2467 C CA . LEU A 1 317 ? -22.150 -9.688 12.652 1.00 85.69 317 LEU A CA 1
ATOM 2468 C C . LEU A 1 317 ? -22.142 -9.587 14.182 1.00 85.69 317 LEU A C 1
ATOM 2470 O O . LEU A 1 317 ? -22.554 -10.532 14.849 1.00 85.69 317 LEU A O 1
ATOM 2474 N N . SER A 1 318 ? -21.739 -8.441 14.734 1.00 83.75 318 SER A N 1
ATOM 2475 C CA . SER A 1 318 ? -21.762 -8.191 16.180 1.00 83.75 318 SER A CA 1
ATOM 2476 C C . SER A 1 318 ? -23.179 -8.300 16.759 1.00 83.75 318 SER A C 1
ATOM 2478 O O . SER A 1 318 ? -23.372 -8.919 17.803 1.00 83.75 318 SER A O 1
ATOM 2480 N N . GLU A 1 319 ? -24.193 -7.785 16.054 1.00 85.38 319 GLU A N 1
ATOM 2481 C CA . GLU A 1 319 ? -25.600 -7.913 16.463 1.00 85.38 319 GLU A CA 1
ATOM 2482 C C . GLU A 1 319 ? -26.100 -9.365 16.407 1.00 85.38 319 GLU A C 1
ATOM 2484 O O . GLU A 1 319 ? -26.830 -9.806 17.297 1.00 85.38 319 GLU A O 1
ATOM 2489 N N . ARG A 1 320 ? -25.681 -10.137 15.394 1.00 88.06 320 ARG A N 1
ATOM 2490 C CA . ARG A 1 320 ? -26.084 -11.545 15.230 1.00 88.06 320 ARG A CA 1
ATOM 2491 C C . ARG A 1 320 ? -25.445 -12.496 16.233 1.00 88.06 320 ARG A C 1
ATOM 2493 O O . ARG A 1 320 ? -26.052 -13.512 16.555 1.00 88.06 320 ARG A O 1
ATOM 2500 N N . LEU A 1 321 ? -24.256 -12.182 16.741 1.00 86.19 321 LEU A N 1
ATOM 2501 C CA . LEU A 1 321 ? -23.559 -13.014 17.727 1.00 86.19 321 LEU A CA 1
ATOM 2502 C C . LEU A 1 321 ? -24.181 -12.948 19.136 1.00 86.19 321 LEU A C 1
ATOM 2504 O O . LEU A 1 321 ? -23.600 -13.465 20.086 1.00 86.19 321 LEU A O 1
ATOM 2508 N N . GLY A 1 322 ? -25.373 -12.354 19.282 1.00 68.69 322 GLY A N 1
ATOM 2509 C CA . GLY A 1 322 ? -26.169 -12.453 20.505 1.00 68.69 322 GLY A CA 1
ATOM 2510 C C . GLY A 1 322 ? -25.545 -11.732 21.695 1.00 68.69 322 GLY A C 1
ATOM 2511 O O . GLY A 1 322 ? -25.805 -12.100 22.840 1.00 68.69 322 GLY A O 1
ATOM 2512 N N . VAL A 1 323 ? -24.719 -10.712 21.437 1.00 64.06 323 VAL A N 1
ATOM 2513 C CA . VAL A 1 323 ? -24.130 -9.884 22.490 1.00 64.06 323 VAL A CA 1
ATOM 2514 C C . VAL A 1 323 ? -25.268 -9.295 23.323 1.00 64.06 323 VAL A C 1
ATOM 2516 O O . VAL A 1 323 ? -26.109 -8.555 22.799 1.00 64.06 323 VAL A O 1
ATOM 2519 N N . ARG A 1 324 ? -25.328 -9.664 24.611 1.00 62.16 324 ARG A N 1
ATOM 2520 C CA . ARG A 1 324 ? -26.414 -9.272 25.517 1.00 62.16 324 ARG A CA 1
ATOM 2521 C C . ARG A 1 324 ? -26.555 -7.761 25.495 1.00 62.16 324 ARG A C 1
ATOM 2523 O O . ARG A 1 324 ? -25.575 -7.041 25.651 1.00 62.16 324 ARG A O 1
ATOM 2530 N N . ARG A 1 325 ? -27.790 -7.282 25.319 1.00 53.16 325 ARG A N 1
ATOM 2531 C CA . ARG A 1 325 ? -28.115 -5.853 25.201 1.00 53.16 325 ARG A CA 1
ATOM 2532 C C . ARG A 1 325 ? -27.651 -5.029 26.412 1.00 53.16 325 ARG A C 1
ATOM 2534 O O . ARG A 1 325 ? -27.417 -3.837 26.232 1.00 53.16 325 ARG A O 1
ATOM 2541 N N . ASP A 1 326 ? -27.405 -5.684 27.545 1.00 56.94 326 ASP A N 1
ATOM 2542 C CA . ASP A 1 326 ? -26.971 -5.083 28.810 1.00 56.94 326 ASP A CA 1
ATOM 2543 C C . ASP A 1 326 ? -25.447 -4.876 28.934 1.00 56.94 326 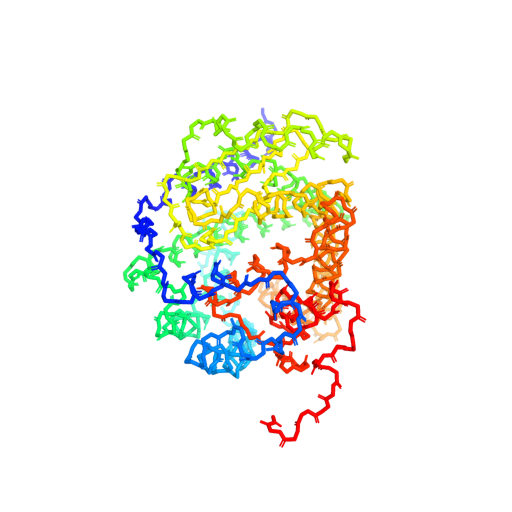ASP A C 1
ATOM 2545 O O . ASP A 1 326 ? -25.003 -4.141 29.814 1.00 56.94 326 ASP A O 1
ATOM 2549 N N . ASP A 1 327 ? -24.622 -5.452 28.047 1.00 70.25 327 ASP A N 1
ATOM 2550 C CA . ASP A 1 327 ? -23.170 -5.224 28.087 1.00 70.25 327 ASP A CA 1
ATOM 2551 C C . ASP A 1 327 ? -22.843 -3.802 27.615 1.00 70.25 327 ASP A C 1
ATOM 2553 O O . ASP A 1 327 ? -23.235 -3.420 26.515 1.00 70.25 327 ASP A O 1
ATOM 2557 N N . ASP A 1 328 ? -22.117 -2.998 28.391 1.00 82.81 328 ASP A N 1
ATOM 2558 C CA . ASP A 1 328 ? -21.887 -1.600 27.996 1.00 82.81 328 ASP A CA 1
ATOM 2559 C C . ASP A 1 328 ? -21.158 -1.485 26.630 1.00 82.81 328 ASP A C 1
ATOM 2561 O O . ASP A 1 328 ? -20.169 -2.188 26.395 1.00 82.81 328 ASP A O 1
ATOM 2565 N N . PRO A 1 329 ? -21.635 -0.618 25.707 1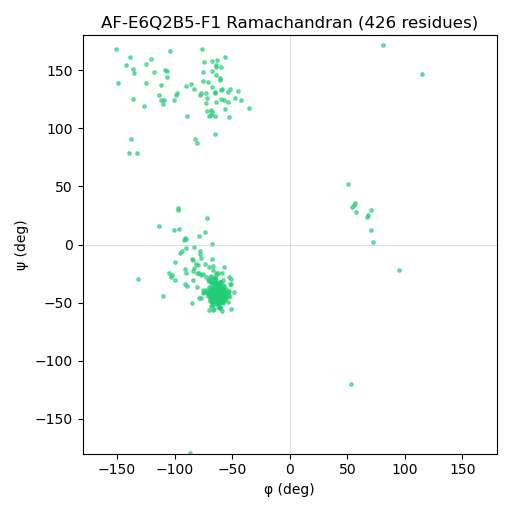.00 84.69 329 PRO A N 1
ATOM 2566 C CA . PRO A 1 329 ? -21.149 -0.532 24.329 1.00 84.69 329 PRO A CA 1
ATOM 2567 C C . PRO A 1 329 ? -19.630 -0.413 24.184 1.00 84.69 329 PRO A C 1
ATOM 2569 O O . PRO A 1 329 ? -19.075 -0.887 23.193 1.00 84.69 329 PRO A O 1
ATOM 2572 N N . LEU A 1 330 ? -18.944 0.188 25.162 1.00 86.25 330 LEU A N 1
ATOM 2573 C CA . LEU A 1 330 ? -17.500 0.398 25.112 1.00 86.25 330 LEU A CA 1
ATOM 2574 C C . LEU A 1 330 ? -16.697 -0.911 25.230 1.00 86.25 330 LEU A C 1
ATOM 2576 O O . LEU A 1 330 ? -15.645 -1.032 24.604 1.00 86.25 330 LEU A O 1
ATOM 2580 N N . SER A 1 331 ? -17.194 -1.925 25.951 1.00 83.56 331 SER A N 1
ATOM 2581 C CA . SER A 1 331 ? -16.519 -3.235 26.030 1.00 83.56 331 SER A CA 1
ATOM 2582 C C . SER A 1 331 ? -16.705 -4.070 24.756 1.00 83.56 331 SER A C 1
ATOM 2584 O O . SER A 1 331 ? -15.846 -4.888 24.422 1.00 83.56 331 SER A O 1
ATOM 2586 N N . ARG A 1 332 ? -17.781 -3.827 23.992 1.00 88.38 332 ARG A N 1
ATOM 2587 C CA . ARG A 1 332 ? -18.079 -4.521 22.723 1.00 88.38 332 ARG A CA 1
ATOM 2588 C C . ARG A 1 332 ? -17.182 -4.086 21.566 1.00 88.38 332 ARG A C 1
ATOM 2590 O O . ARG A 1 332 ? -17.083 -4.794 20.566 1.00 88.38 332 ARG A O 1
ATOM 2597 N N . VAL A 1 333 ? -16.505 -2.945 21.696 1.00 92.56 333 VAL A N 1
ATOM 2598 C CA . VAL A 1 333 ? -15.613 -2.407 20.656 1.00 92.56 333 VAL A CA 1
ATOM 2599 C C . VAL A 1 333 ? -14.483 -3.387 20.330 1.00 92.56 333 VAL A C 1
ATOM 2601 O O . VAL A 1 333 ? -14.080 -3.474 19.176 1.00 92.56 333 VAL A O 1
ATOM 2604 N N . ALA A 1 334 ? -14.014 -4.174 21.305 1.00 94.31 334 ALA A N 1
ATOM 2605 C CA . ALA A 1 334 ? -13.004 -5.206 21.070 1.00 94.31 334 ALA A CA 1
ATOM 2606 C C . ALA A 1 334 ? -13.500 -6.303 20.104 1.00 94.31 334 ALA A C 1
ATOM 2608 O O . ALA A 1 334 ? -12.788 -6.645 19.161 1.00 94.31 334 ALA A O 1
ATOM 2609 N N . LEU A 1 335 ? -14.739 -6.789 20.272 1.00 93.25 335 LEU A N 1
ATOM 2610 C CA . LEU A 1 335 ? -15.356 -7.736 19.334 1.00 93.25 335 LEU A CA 1
ATOM 2611 C C . LEU A 1 335 ? -15.535 -7.105 17.951 1.00 93.25 335 LEU A C 1
ATOM 2613 O O . LEU A 1 335 ? -15.188 -7.719 16.947 1.00 93.25 335 LEU A O 1
ATOM 2617 N N . LEU A 1 336 ? -16.046 -5.871 17.895 1.00 92.31 336 LEU A N 1
ATOM 2618 C CA . LEU A 1 336 ? -16.217 -5.154 16.631 1.00 92.31 336 LEU A CA 1
ATOM 2619 C C . LEU A 1 336 ? -14.881 -5.005 15.888 1.00 92.31 336 LEU A C 1
ATOM 2621 O O . LEU A 1 336 ? -14.819 -5.239 14.685 1.00 92.31 336 LEU A O 1
ATOM 2625 N N . ALA A 1 337 ? -13.810 -4.657 16.605 1.00 94.44 337 ALA A N 1
ATOM 2626 C CA . ALA A 1 337 ? -12.470 -4.557 16.045 1.00 94.44 337 ALA A CA 1
ATOM 2627 C C . ALA A 1 337 ? -11.962 -5.920 15.541 1.00 94.44 337 ALA A C 1
ATOM 2629 O O . ALA A 1 337 ? -11.393 -5.980 14.454 1.00 94.44 337 ALA A O 1
ATOM 2630 N N . ALA A 1 338 ? -12.214 -7.017 16.267 1.00 95.50 338 ALA A N 1
ATOM 2631 C CA . ALA A 1 338 ? -11.858 -8.364 15.814 1.00 95.50 338 ALA A CA 1
ATOM 2632 C C . ALA A 1 338 ? -12.588 -8.725 14.508 1.00 95.50 338 ALA A C 1
ATOM 2634 O O . ALA A 1 338 ? -11.975 -9.165 13.537 1.00 95.50 338 ALA A O 1
ATOM 2635 N N . LEU A 1 339 ? -13.896 -8.469 14.441 1.00 94.69 339 LEU A N 1
ATOM 2636 C CA . LEU A 1 339 ? -14.693 -8.696 13.233 1.00 94.69 339 LEU A CA 1
ATOM 2637 C C . LEU A 1 339 ? -14.237 -7.811 12.065 1.00 94.69 339 LEU A C 1
ATOM 2639 O O . LEU A 1 339 ? -14.257 -8.259 10.920 1.00 94.69 339 LEU A O 1
ATOM 2643 N N . LEU A 1 340 ? -13.779 -6.587 12.339 1.00 92.81 340 LEU A N 1
ATOM 2644 C CA . LEU A 1 340 ? -13.225 -5.694 11.323 1.00 92.81 340 LEU A CA 1
ATOM 2645 C C . LEU A 1 340 ? -11.922 -6.242 10.721 1.00 92.81 340 LEU A C 1
ATOM 2647 O O . LEU A 1 340 ? -11.732 -6.124 9.512 1.00 92.81 340 LEU A O 1
ATOM 2651 N N . VAL A 1 341 ? -11.060 -6.883 11.522 1.00 95.00 341 VAL A N 1
ATOM 2652 C CA . VAL A 1 341 ? -9.855 -7.574 11.020 1.00 95.00 341 VAL A CA 1
ATOM 2653 C C . VAL A 1 341 ? -10.244 -8.673 10.023 1.00 95.00 341 VAL A C 1
ATOM 2655 O O . VAL A 1 341 ? -9.683 -8.733 8.928 1.00 95.00 341 VAL A O 1
ATOM 2658 N N . LEU A 1 342 ? -11.251 -9.494 10.345 1.00 95.31 342 LEU A N 1
ATOM 2659 C CA . LEU A 1 342 ? -11.744 -10.534 9.432 1.00 95.31 342 LEU A CA 1
ATOM 2660 C C . LEU A 1 342 ? -12.395 -9.955 8.174 1.00 95.31 342 LEU A C 1
ATOM 2662 O O . LEU A 1 342 ? -12.144 -10.438 7.070 1.00 95.31 342 LEU A O 1
ATOM 2666 N N . ALA A 1 343 ? -13.212 -8.911 8.324 1.00 92.19 343 ALA A N 1
ATOM 2667 C CA . ALA A 1 343 ? -13.846 -8.247 7.193 1.00 92.19 343 ALA A CA 1
ATOM 2668 C C . ALA A 1 343 ? -12.793 -7.663 6.239 1.00 92.19 343 ALA A C 1
ATOM 2670 O O . ALA A 1 343 ? -12.893 -7.844 5.027 1.00 92.19 343 ALA A O 1
ATOM 2671 N N . TYR A 1 344 ? -11.743 -7.033 6.774 1.00 90.44 344 TYR A N 1
ATOM 2672 C CA . TYR A 1 344 ? -10.622 -6.546 5.975 1.00 90.44 344 TYR A CA 1
ATOM 2673 C C . TYR A 1 344 ? -9.884 -7.687 5.264 1.00 90.44 344 TYR A C 1
ATOM 2675 O O . TYR A 1 344 ? -9.615 -7.585 4.069 1.00 90.44 344 TYR A O 1
ATOM 2683 N N . ALA A 1 345 ? -9.615 -8.798 5.957 1.00 94.25 345 ALA A N 1
ATOM 2684 C CA . ALA A 1 345 ? -8.977 -9.972 5.363 1.00 94.25 345 ALA A CA 1
ATOM 2685 C C . ALA A 1 345 ? -9.785 -10.554 4.187 1.00 94.25 345 ALA A C 1
ATOM 2687 O O . ALA A 1 345 ? -9.206 -10.933 3.171 1.00 94.25 345 ALA A O 1
ATOM 2688 N N . ALA A 1 346 ? -11.117 -10.572 4.295 1.00 94.00 346 ALA A N 1
ATOM 2689 C CA . ALA A 1 346 ? -12.013 -11.024 3.229 1.00 94.00 346 ALA A CA 1
ATOM 2690 C C . ALA A 1 346 ? -12.069 -10.054 2.035 1.00 94.00 346 ALA A C 1
ATOM 2692 O O . ALA A 1 346 ? -12.264 -10.471 0.896 1.00 94.00 346 ALA A O 1
ATOM 2693 N N . ILE A 1 347 ? -11.892 -8.758 2.292 1.00 91.56 347 ILE A N 1
ATOM 2694 C CA . ILE A 1 347 ? -11.944 -7.697 1.284 1.00 91.56 347 ILE A CA 1
ATOM 2695 C C . ILE A 1 347 ? -10.602 -7.516 0.554 1.00 91.56 347 ILE A C 1
ATOM 2697 O O . ILE A 1 347 ? -10.588 -7.145 -0.623 1.00 91.56 347 ILE A O 1
ATOM 2701 N N . ALA A 1 348 ? -9.479 -7.790 1.222 1.00 91.31 348 ALA A N 1
ATOM 2702 C CA . ALA A 1 348 ? -8.130 -7.567 0.700 1.00 91.31 348 ALA A CA 1
ATOM 2703 C C . ALA A 1 348 ? -7.900 -8.111 -0.728 1.00 91.31 348 ALA A C 1
ATOM 2705 O O . ALA A 1 348 ? -7.325 -7.380 -1.539 1.00 91.31 348 ALA A O 1
ATOM 2706 N N . PRO A 1 349 ? -8.391 -9.307 -1.117 1.00 95.88 349 PRO A N 1
ATOM 2707 C CA . PRO A 1 349 ? -8.234 -9.803 -2.482 1.00 95.88 349 PRO A CA 1
ATOM 2708 C C . PRO A 1 349 ? -8.783 -8.886 -3.574 1.00 95.88 349 PRO A C 1
ATOM 2710 O O . PRO A 1 349 ? -8.185 -8.787 -4.648 1.00 95.88 349 PRO A O 1
ATOM 2713 N N . VAL A 1 350 ? -9.899 -8.202 -3.305 1.00 94.50 350 VAL A N 1
ATOM 2714 C CA . VAL A 1 350 ? -10.521 -7.274 -4.257 1.00 94.50 350 VAL A CA 1
ATOM 2715 C C . VAL A 1 350 ? -9.621 -6.058 -4.459 1.00 94.50 350 VAL A C 1
ATOM 2717 O O . VAL A 1 350 ? -9.293 -5.732 -5.599 1.00 94.50 350 VAL A O 1
ATOM 2720 N N . ASP A 1 351 ? -9.149 -5.437 -3.373 1.00 91.44 351 ASP A N 1
ATOM 2721 C CA . ASP A 1 351 ? -8.218 -4.301 -3.440 1.00 91.44 351 ASP A CA 1
ATOM 2722 C C . ASP A 1 351 ? -6.935 -4.674 -4.203 1.00 91.44 351 ASP A C 1
ATOM 2724 O O . ASP A 1 351 ? -6.526 -3.982 -5.141 1.00 91.44 351 ASP A O 1
ATOM 2728 N N . LEU A 1 352 ? -6.335 -5.822 -3.878 1.00 94.69 352 LEU A N 1
ATOM 2729 C CA . LEU A 1 352 ? -5.119 -6.276 -4.546 1.00 94.69 352 LEU A CA 1
ATOM 2730 C C . LEU A 1 352 ? -5.360 -6.571 -6.038 1.00 94.69 352 LEU A C 1
ATOM 2732 O O . LEU A 1 352 ? -4.557 -6.164 -6.879 1.00 94.69 352 LEU A O 1
ATOM 2736 N N . ALA A 1 353 ? -6.479 -7.205 -6.404 1.00 95.25 353 ALA A N 1
ATOM 2737 C CA . ALA A 1 353 ? -6.833 -7.445 -7.805 1.00 95.25 353 ALA A CA 1
ATOM 2738 C C . ALA A 1 353 ? -7.004 -6.138 -8.593 1.00 95.25 353 ALA A C 1
ATOM 2740 O O . ALA A 1 353 ? -6.483 -6.009 -9.705 1.00 95.25 353 ALA A O 1
ATOM 2741 N N . MET A 1 354 ? -7.665 -5.141 -8.002 1.00 94.06 354 MET A N 1
ATOM 2742 C CA . MET A 1 354 ? -7.848 -3.829 -8.621 1.00 94.06 354 MET A CA 1
ATOM 2743 C C . MET A 1 354 ? -6.506 -3.129 -8.856 1.00 94.06 354 MET A C 1
ATOM 2745 O O . MET A 1 354 ? -6.267 -2.627 -9.958 1.00 94.06 354 MET A O 1
ATOM 2749 N N . ARG A 1 355 ? -5.590 -3.164 -7.880 1.00 93.62 355 ARG A N 1
ATOM 2750 C CA . ARG A 1 355 ? -4.235 -2.596 -8.015 1.00 93.62 355 ARG A CA 1
ATOM 2751 C C . ARG A 1 355 ? -3.458 -3.242 -9.153 1.00 93.62 355 ARG A C 1
ATOM 2753 O O . ARG A 1 355 ? -2.888 -2.534 -9.981 1.00 93.62 355 ARG A O 1
ATOM 2760 N N . ARG A 1 356 ? -3.500 -4.571 -9.255 1.00 95.94 356 ARG A N 1
ATOM 2761 C CA . ARG A 1 356 ? -2.860 -5.299 -10.360 1.00 95.94 356 ARG A CA 1
ATOM 2762 C C . ARG A 1 356 ? -3.451 -4.932 -11.712 1.00 95.94 356 ARG A C 1
ATOM 2764 O O . ARG A 1 356 ? -2.705 -4.707 -12.662 1.00 95.94 356 ARG A O 1
ATOM 2771 N N . SER A 1 357 ? -4.777 -4.829 -11.801 1.00 96.00 357 SER A N 1
ATOM 2772 C CA . SER A 1 357 ? -5.445 -4.472 -13.055 1.00 96.00 357 SER A CA 1
ATOM 2773 C C . SER A 1 357 ? -5.053 -3.070 -13.543 1.00 96.00 357 SER A C 1
ATOM 2775 O O . SER A 1 357 ? -4.795 -2.885 -14.733 1.00 96.00 357 SER A O 1
ATOM 2777 N N . ALA A 1 358 ? -4.922 -2.108 -12.621 1.00 95.88 358 ALA A N 1
ATOM 2778 C CA . ALA A 1 358 ? -4.467 -0.756 -12.923 1.00 95.88 358 ALA A CA 1
ATOM 2779 C C . ALA A 1 358 ? -3.023 -0.743 -13.445 1.00 95.88 358 ALA A C 1
ATOM 2781 O O . ALA A 1 358 ? -2.738 -0.048 -14.417 1.00 95.88 358 ALA A O 1
ATOM 2782 N N . VAL A 1 359 ? -2.130 -1.549 -12.855 1.00 96.06 359 VAL A N 1
ATOM 2783 C CA . VAL A 1 359 ? -0.735 -1.663 -13.318 1.00 96.06 359 VAL A CA 1
ATOM 2784 C C . VAL A 1 359 ? -0.664 -2.265 -14.722 1.00 96.06 359 VAL A C 1
ATOM 2786 O O . VAL A 1 359 ? 0.010 -1.698 -15.573 1.00 96.06 359 VAL A O 1
ATOM 2789 N N . PHE A 1 360 ? -1.400 -3.343 -15.011 1.00 97.25 360 PHE A N 1
ATOM 2790 C CA . PHE A 1 360 ? -1.444 -3.916 -16.364 1.00 97.25 360 PHE A CA 1
ATOM 2791 C C . PHE A 1 360 ? -1.973 -2.930 -17.410 1.00 97.25 360 PHE A C 1
ATOM 2793 O O . PHE A 1 360 ? -1.454 -2.865 -18.524 1.00 97.25 360 PHE A O 1
ATOM 2800 N N . ALA A 1 361 ? -3.020 -2.173 -17.071 1.00 97.19 361 ALA A N 1
ATOM 2801 C CA . ALA A 1 361 ? -3.555 -1.149 -17.962 1.00 97.19 361 ALA A CA 1
ATOM 2802 C C . ALA A 1 361 ? -2.521 -0.043 -18.228 1.00 97.19 361 ALA A C 1
ATOM 2804 O O . ALA A 1 361 ? -2.356 0.371 -19.373 1.00 97.19 361 ALA A O 1
ATOM 2805 N N . ALA A 1 362 ? -1.798 0.382 -17.190 1.00 97.31 362 ALA A N 1
ATOM 2806 C CA . ALA A 1 362 ? -0.749 1.385 -17.297 1.00 97.31 362 ALA A CA 1
ATOM 2807 C C . ALA A 1 362 ? 0.473 0.891 -18.090 1.00 97.31 362 ALA A C 1
ATOM 2809 O O . ALA A 1 362 ? 0.986 1.644 -18.908 1.00 97.31 362 ALA A O 1
ATOM 2810 N N . ASP A 1 363 ? 0.908 -0.361 -17.904 1.00 98.06 363 ASP A N 1
ATOM 2811 C CA . ASP A 1 363 ? 2.004 -0.960 -18.681 1.00 98.06 363 ASP A CA 1
ATOM 2812 C C . ASP A 1 363 ? 1.657 -0.989 -20.182 1.00 98.06 363 ASP A C 1
ATOM 2814 O O . ASP A 1 363 ? 2.463 -0.565 -21.008 1.00 98.06 363 ASP A O 1
ATOM 2818 N N . ARG A 1 364 ? 0.435 -1.413 -20.549 1.00 97.44 364 ARG A N 1
ATOM 2819 C CA . ARG A 1 364 ? -0.022 -1.414 -21.953 1.00 97.44 364 ARG A CA 1
ATOM 2820 C C . ARG A 1 364 ? -0.080 -0.010 -22.549 1.00 97.44 364 ARG A C 1
ATOM 2822 O O . ARG A 1 364 ? 0.384 0.192 -23.665 1.00 97.44 364 ARG A O 1
ATOM 2829 N N . ALA A 1 365 ? -0.642 0.948 -21.812 1.00 97.38 365 ALA A N 1
ATOM 2830 C CA . ALA A 1 365 ? -0.711 2.338 -22.255 1.00 97.38 365 ALA A CA 1
ATOM 2831 C C . ALA A 1 365 ? 0.688 2.952 -22.423 1.00 97.38 365 ALA A C 1
ATOM 2833 O O . ALA A 1 365 ? 0.926 3.671 -23.388 1.00 97.38 365 ALA A O 1
ATOM 2834 N N . ALA A 1 366 ? 1.622 2.628 -21.525 1.00 97.19 366 ALA A N 1
ATOM 2835 C CA . ALA A 1 366 ? 3.003 3.082 -21.610 1.00 97.19 366 ALA A CA 1
ATOM 2836 C C . ALA A 1 366 ? 3.710 2.533 -22.853 1.00 97.19 366 ALA A C 1
ATOM 2838 O O . ALA A 1 366 ? 4.291 3.316 -23.592 1.00 97.19 366 ALA A O 1
ATOM 2839 N N . VAL A 1 367 ? 3.612 1.226 -23.125 1.00 97.81 367 VAL A N 1
ATOM 2840 C CA . VAL A 1 367 ? 4.219 0.614 -24.324 1.00 97.81 367 VAL A CA 1
ATOM 2841 C C . VAL A 1 367 ? 3.598 1.154 -25.608 1.00 97.81 367 VAL A C 1
ATOM 2843 O O . VAL A 1 367 ? 4.326 1.460 -26.548 1.00 97.81 367 VAL A O 1
ATOM 2846 N N . ALA A 1 368 ? 2.273 1.318 -25.645 1.00 96.75 368 ALA A N 1
ATOM 2847 C CA . ALA A 1 368 ? 1.591 1.916 -26.790 1.00 96.75 368 ALA A CA 1
ATOM 2848 C C . ALA A 1 368 ? 2.045 3.363 -27.042 1.00 96.75 368 ALA A C 1
ATOM 2850 O O . ALA A 1 368 ? 2.096 3.795 -28.184 1.00 96.75 368 ALA A O 1
ATOM 2851 N N . MET A 1 369 ? 2.398 4.103 -25.988 1.00 95.06 369 MET A N 1
ATOM 2852 C CA . MET A 1 369 ? 2.886 5.475 -26.110 1.00 95.06 369 MET A CA 1
ATOM 2853 C C . MET A 1 369 ? 4.356 5.534 -26.535 1.00 95.06 369 MET A C 1
ATOM 2855 O O . MET A 1 369 ? 4.721 6.302 -27.423 1.00 95.06 369 MET A O 1
ATOM 2859 N N . THR A 1 370 ? 5.218 4.732 -25.908 1.00 96.19 370 THR A N 1
ATOM 2860 C CA . THR A 1 370 ? 6.661 4.755 -26.183 1.00 96.19 370 THR A CA 1
ATOM 2861 C C . THR A 1 370 ? 7.042 4.003 -27.450 1.00 96.19 370 THR A C 1
ATOM 2863 O O . THR A 1 370 ? 8.135 4.227 -27.960 1.00 96.19 370 THR A O 1
ATOM 2866 N N . HIS A 1 371 ? 6.163 3.132 -27.957 1.00 96.75 371 HIS A N 1
ATOM 2867 C CA . HIS A 1 371 ? 6.414 2.250 -29.100 1.00 96.75 371 HIS A CA 1
ATOM 2868 C C . HIS A 1 371 ? 7.676 1.391 -28.915 1.00 96.75 371 HIS A C 1
ATOM 2870 O O . HIS A 1 371 ? 8.378 1.070 -29.871 1.00 96.75 371 HIS A O 1
ATOM 2876 N N . ASP A 1 372 ? 7.973 1.031 -27.664 1.00 97.62 372 ASP A N 1
ATOM 2877 C CA . ASP A 1 372 ? 9.243 0.419 -27.290 1.00 97.62 372 ASP A CA 1
ATOM 2878 C C . ASP A 1 372 ? 9.065 -0.709 -26.264 1.00 97.62 372 ASP A C 1
ATOM 2880 O O . ASP A 1 372 ? 9.293 -0.527 -25.059 1.00 97.62 372 ASP A O 1
ATOM 2884 N N . PRO A 1 373 ? 8.642 -1.899 -26.721 1.00 97.88 373 PRO A N 1
ATOM 2885 C CA . PRO A 1 373 ? 8.488 -3.051 -25.844 1.00 97.88 373 PRO A CA 1
ATOM 2886 C C . PRO A 1 373 ? 9.831 -3.518 -25.265 1.00 97.88 373 PRO A C 1
ATOM 2888 O O . PRO A 1 373 ? 9.863 -4.015 -24.143 1.00 97.88 373 PRO A O 1
ATOM 2891 N N . ALA A 1 374 ? 10.951 -3.329 -25.973 1.00 98.25 374 ALA A N 1
ATOM 2892 C CA . ALA A 1 374 ? 12.262 -3.773 -25.507 1.00 98.25 374 ALA A CA 1
ATOM 2893 C C . ALA A 1 374 ? 12.728 -2.982 -24.277 1.00 98.25 374 ALA A C 1
ATOM 2895 O O . ALA A 1 374 ? 13.131 -3.584 -23.280 1.00 98.25 374 ALA A O 1
ATOM 2896 N N . ALA A 1 375 ? 12.625 -1.648 -24.294 1.00 97.81 375 ALA A N 1
ATOM 2897 C CA . ALA A 1 375 ? 12.955 -0.854 -23.111 1.00 97.81 375 ALA A CA 1
ATOM 2898 C C . ALA A 1 375 ? 11.990 -1.109 -21.949 1.00 97.81 375 ALA A C 1
ATOM 2900 O O . ALA A 1 375 ? 12.417 -1.115 -20.795 1.00 97.81 375 ALA A O 1
ATOM 2901 N N . ALA A 1 376 ? 10.715 -1.379 -22.238 1.00 98.06 376 ALA A N 1
ATOM 2902 C CA . ALA A 1 376 ? 9.754 -1.766 -21.215 1.00 98.06 376 ALA A CA 1
ATOM 2903 C C . ALA A 1 376 ? 10.152 -3.083 -20.531 1.00 98.06 376 ALA A C 1
ATOM 2905 O O . ALA A 1 376 ? 10.256 -3.129 -19.305 1.00 98.06 376 ALA A O 1
ATOM 2906 N N . VAL A 1 377 ? 10.453 -4.131 -21.306 1.00 98.06 377 VAL A N 1
ATOM 2907 C CA . VAL A 1 377 ? 10.931 -5.416 -20.772 1.00 98.06 377 VAL A CA 1
ATOM 2908 C C . VAL A 1 377 ? 12.222 -5.225 -19.980 1.00 98.06 377 VAL A C 1
ATOM 2910 O O . VAL A 1 377 ? 12.295 -5.689 -18.845 1.00 98.06 377 VAL A O 1
ATOM 2913 N N . ARG A 1 378 ? 13.205 -4.482 -20.508 1.00 97.81 378 ARG A N 1
ATOM 2914 C CA . ARG A 1 378 ? 14.472 -4.225 -19.803 1.00 97.81 378 ARG A CA 1
ATOM 2915 C C . ARG A 1 378 ? 14.245 -3.539 -18.454 1.00 97.81 378 ARG A C 1
ATOM 2917 O O . ARG A 1 378 ? 14.769 -4.001 -17.442 1.00 97.81 378 ARG A O 1
ATOM 2924 N N . ALA A 1 379 ? 13.401 -2.506 -18.425 1.00 97.38 379 ALA A N 1
ATOM 2925 C CA . ALA A 1 379 ? 13.052 -1.797 -17.201 1.00 97.38 379 ALA A CA 1
ATOM 2926 C C . ALA A 1 379 ? 12.360 -2.720 -16.187 1.00 97.38 379 ALA A C 1
ATOM 2928 O O . ALA A 1 379 ? 12.683 -2.678 -15.004 1.00 97.38 379 ALA A O 1
ATOM 2929 N N . LEU A 1 380 ? 11.423 -3.567 -16.627 1.00 97.38 380 LEU A N 1
ATOM 2930 C CA . LEU A 1 380 ? 10.722 -4.498 -15.741 1.00 97.38 380 LEU A CA 1
ATOM 2931 C C . LEU A 1 380 ? 11.628 -5.602 -15.202 1.00 97.38 380 LEU A C 1
ATOM 2933 O O . LEU A 1 380 ? 11.516 -5.929 -14.024 1.00 97.38 380 LEU A O 1
ATOM 2937 N N . VAL A 1 381 ? 12.520 -6.151 -16.027 1.00 96.75 381 VAL A N 1
ATOM 2938 C CA . VAL A 1 381 ? 13.514 -7.138 -15.589 1.00 96.75 381 VAL A CA 1
ATOM 2939 C C . VAL A 1 381 ? 14.424 -6.521 -14.531 1.00 96.75 381 VAL A C 1
ATOM 2941 O O . VAL A 1 381 ? 14.562 -7.094 -13.455 1.00 96.75 381 VAL A O 1
ATOM 2944 N N . ARG A 1 382 ? 14.955 -5.317 -14.782 1.00 95.44 382 ARG A N 1
ATOM 2945 C CA . ARG A 1 382 ? 15.799 -4.595 -13.822 1.00 95.44 382 ARG A CA 1
ATOM 2946 C C . ARG A 1 382 ? 15.063 -4.306 -12.509 1.00 95.44 382 ARG A C 1
ATOM 2948 O O . ARG A 1 382 ? 15.561 -4.633 -11.436 1.00 95.44 382 ARG A O 1
ATOM 2955 N N . GLN A 1 383 ? 13.834 -3.779 -12.584 1.00 93.94 383 GLN A N 1
ATOM 2956 C CA . GLN A 1 383 ? 12.987 -3.557 -11.404 1.00 93.94 383 GLN A CA 1
ATOM 2957 C C . GLN A 1 383 ? 12.725 -4.857 -10.637 1.00 93.94 383 GLN A C 1
ATOM 2959 O O . GLN A 1 383 ? 12.767 -4.862 -9.407 1.00 93.94 383 GLN A O 1
ATOM 2964 N N . GLY A 1 384 ? 12.413 -5.936 -11.354 1.00 93.50 384 GLY A N 1
ATOM 2965 C CA . GLY A 1 384 ? 12.098 -7.237 -10.783 1.00 93.50 384 GLY A CA 1
ATOM 2966 C C . GLY A 1 384 ? 13.284 -7.850 -10.056 1.00 93.50 384 GLY A C 1
ATOM 2967 O O . GLY A 1 384 ? 13.133 -8.351 -8.944 1.00 93.50 384 GLY A O 1
ATOM 2968 N N . ASP A 1 385 ? 14.466 -7.741 -10.650 1.00 93.19 385 ASP A N 1
ATOM 2969 C CA . ASP A 1 385 ? 15.699 -8.251 -10.080 1.00 93.19 385 ASP A CA 1
ATOM 2970 C C . ASP A 1 385 ? 16.125 -7.460 -8.832 1.00 93.19 385 ASP A C 1
ATOM 2972 O O . ASP A 1 385 ? 16.236 -8.033 -7.746 1.00 93.19 385 ASP A O 1
ATOM 2976 N N . HIS A 1 386 ? 16.229 -6.130 -8.931 1.00 90.38 386 HIS A N 1
ATOM 2977 C CA . HIS A 1 386 ? 16.626 -5.276 -7.803 1.00 90.38 386 HIS A CA 1
ATOM 2978 C C . HIS A 1 386 ? 15.651 -5.367 -6.624 1.00 90.38 386 HIS A C 1
ATOM 2980 O O . HIS A 1 386 ? 16.041 -5.313 -5.457 1.00 90.38 386 HIS A O 1
ATOM 2986 N N . ARG A 1 387 ? 14.354 -5.535 -6.910 1.00 89.38 387 ARG A N 1
ATOM 2987 C CA . ARG A 1 387 ? 13.314 -5.644 -5.880 1.00 89.38 387 ARG A CA 1
ATOM 2988 C C . ARG A 1 387 ? 13.038 -7.081 -5.461 1.00 89.38 387 ARG A C 1
ATOM 2990 O O . ARG A 1 387 ? 12.121 -7.271 -4.655 1.00 89.38 387 ARG A O 1
ATOM 2997 N N . VAL A 1 388 ? 13.775 -8.069 -5.971 1.00 92.50 388 VAL A N 1
ATOM 2998 C CA . VAL A 1 388 ? 13.608 -9.495 -5.645 1.00 92.50 388 VAL A CA 1
ATOM 2999 C C . VAL A 1 388 ? 12.133 -9.906 -5.800 1.00 92.50 388 VAL A C 1
ATOM 3001 O O . VAL A 1 388 ? 11.472 -10.361 -4.857 1.00 92.50 388 VAL A O 1
ATOM 3004 N N . GLU A 1 389 ? 11.556 -9.598 -6.962 1.00 91.88 389 GLU A N 1
ATOM 3005 C CA . GLU A 1 389 ? 10.173 -9.923 -7.318 1.00 91.88 389 GLU A CA 1
ATOM 3006 C C . GLU A 1 389 ? 10.087 -11.324 -7.906 1.00 91.88 389 GLU A C 1
ATOM 3008 O O . GLU A 1 389 ? 10.933 -11.751 -8.687 1.00 91.88 389 GLU A O 1
ATOM 3013 N N . GLY A 1 390 ? 9.055 -12.068 -7.510 1.00 90.94 390 GLY A N 1
ATOM 3014 C CA . GLY A 1 390 ? 8.867 -13.408 -8.042 1.00 90.94 390 GLY A CA 1
ATOM 3015 C C . GLY A 1 390 ? 8.329 -13.361 -9.462 1.00 90.94 390 GLY A C 1
ATOM 3016 O O . GLY A 1 390 ? 7.446 -12.561 -9.778 1.00 90.94 390 GLY A O 1
ATOM 3017 N N . LEU A 1 391 ? 8.833 -14.268 -10.296 1.00 94.38 391 LEU A N 1
ATOM 3018 C CA . LEU A 1 391 ? 8.403 -14.387 -11.682 1.00 94.38 391 LEU A CA 1
ATOM 3019 C C . LEU A 1 391 ? 6.913 -14.745 -11.775 1.00 94.38 391 LEU A C 1
ATOM 3021 O O . LEU A 1 391 ? 6.148 -14.037 -12.429 1.00 94.38 391 LEU A O 1
ATOM 3025 N N . CYS A 1 392 ? 6.523 -15.810 -11.071 1.00 94.38 392 CYS A N 1
ATOM 3026 C CA . CYS A 1 392 ? 5.163 -16.332 -11.014 1.00 94.38 392 CYS A CA 1
ATOM 3027 C C . CYS A 1 392 ? 4.819 -16.724 -9.566 1.00 94.38 392 CYS A C 1
ATOM 3029 O O . CYS A 1 392 ? 5.120 -17.841 -9.143 1.00 94.38 392 CYS A O 1
ATOM 3031 N N . PRO A 1 393 ? 4.247 -15.809 -8.758 1.00 92.88 393 PRO A N 1
ATOM 3032 C CA . PRO A 1 393 ? 3.774 -16.151 -7.425 1.00 92.88 393 PRO A CA 1
ATOM 3033 C C . PRO A 1 393 ? 2.633 -17.167 -7.496 1.00 92.88 393 PRO A C 1
ATOM 3035 O O . PRO A 1 393 ? 1.870 -17.194 -8.461 1.00 92.88 393 PRO A O 1
ATOM 3038 N N . SER A 1 394 ? 2.484 -17.978 -6.444 1.00 92.56 394 SER A N 1
ATOM 3039 C CA . SER A 1 394 ? 1.355 -18.904 -6.338 1.00 92.56 394 SER A CA 1
ATOM 3040 C C . SER A 1 394 ? 0.024 -18.149 -6.364 1.00 92.56 394 SER A C 1
ATOM 3042 O O . SER A 1 394 ? -0.062 -17.001 -5.916 1.00 92.56 394 SER A O 1
ATOM 3044 N N . ALA A 1 395 ? -1.040 -18.807 -6.830 1.00 92.75 395 ALA A N 1
ATOM 3045 C CA . ALA A 1 395 ? -2.370 -18.201 -6.895 1.00 92.75 395 ALA A CA 1
ATOM 3046 C C . ALA A 1 395 ? -2.813 -17.634 -5.535 1.00 92.75 395 ALA A C 1
ATOM 3048 O O . ALA A 1 395 ? -3.317 -16.517 -5.463 1.00 92.75 395 ALA A O 1
ATOM 3049 N N . ALA A 1 396 ? -2.546 -18.352 -4.440 1.00 93.94 396 ALA A N 1
ATOM 3050 C CA . ALA A 1 396 ? -2.873 -17.887 -3.096 1.00 93.94 396 ALA A CA 1
ATOM 3051 C C . ALA A 1 396 ? -2.070 -16.633 -2.692 1.00 93.94 396 ALA A C 1
ATOM 3053 O O . ALA A 1 396 ? -2.641 -15.686 -2.150 1.00 93.94 396 ALA A O 1
ATOM 3054 N N . ALA A 1 397 ? -0.768 -16.579 -2.996 1.00 92.62 397 ALA A N 1
ATOM 3055 C CA . ALA A 1 397 ? 0.040 -15.387 -2.734 1.00 92.62 397 ALA A CA 1
ATOM 3056 C C . ALA A 1 397 ? -0.448 -14.185 -3.558 1.00 92.62 397 ALA A C 1
ATOM 3058 O O . ALA A 1 397 ? -0.547 -13.078 -3.027 1.00 92.62 397 ALA A O 1
ATOM 3059 N N . LEU A 1 398 ? -0.816 -14.411 -4.822 1.00 93.75 398 LEU A N 1
ATOM 3060 C CA . LEU A 1 398 ? -1.382 -13.387 -5.693 1.00 93.75 398 LEU A CA 1
ATOM 3061 C C . LEU A 1 398 ? -2.725 -12.873 -5.159 1.00 93.75 398 LEU A C 1
ATOM 3063 O O . LEU A 1 398 ? -2.963 -11.670 -5.145 1.00 93.75 398 LEU A O 1
ATOM 3067 N N . ILE A 1 399 ? -3.601 -13.758 -4.689 1.00 94.94 399 ILE A N 1
ATOM 3068 C CA . ILE A 1 399 ? -4.918 -13.379 -4.168 1.00 94.94 399 ILE A CA 1
ATOM 3069 C C . ILE A 1 399 ? -4.784 -12.546 -2.889 1.00 94.94 399 ILE A C 1
ATOM 3071 O O . ILE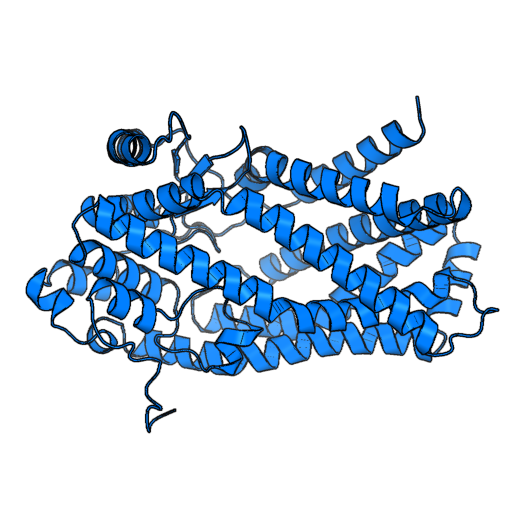 A 1 399 ? -5.418 -11.501 -2.803 1.00 94.94 399 ILE A O 1
ATOM 3075 N N . PHE A 1 400 ? -3.954 -12.962 -1.929 1.00 94.06 400 PHE A N 1
ATOM 3076 C CA . PHE A 1 400 ? -3.997 -12.401 -0.572 1.00 94.06 400 PHE A CA 1
ATOM 3077 C C . PHE A 1 400 ? -2.876 -11.425 -0.214 1.00 94.06 400 PHE A C 1
ATOM 3079 O O . PHE A 1 400 ? -3.062 -10.622 0.698 1.00 94.06 400 PHE A O 1
ATOM 3086 N N . VAL A 1 401 ? -1.706 -11.486 -0.863 1.00 93.31 401 VAL A N 1
ATOM 3087 C CA . VAL A 1 401 ? -0.516 -10.781 -0.346 1.00 93.31 401 VAL A CA 1
ATOM 3088 C C . VAL A 1 401 ? 0.229 -9.956 -1.384 1.00 93.31 401 VAL A C 1
ATOM 3090 O O . VAL A 1 401 ? 0.845 -8.962 -1.005 1.00 93.31 401 VAL A O 1
ATOM 3093 N N . ASP A 1 402 ? 0.209 -10.323 -2.666 1.00 92.19 402 ASP A N 1
ATOM 3094 C CA . ASP A 1 402 ? 0.996 -9.615 -3.677 1.00 92.19 402 ASP A CA 1
ATOM 3095 C C . ASP A 1 402 ? 0.225 -8.439 -4.305 1.00 92.19 402 ASP A C 1
ATOM 3097 O O . ASP A 1 402 ? -0.729 -8.657 -5.060 1.00 92.19 402 ASP A O 1
ATOM 3101 N N . PRO A 1 403 ? 0.608 -7.173 -4.040 1.00 90.94 403 PRO A N 1
ATOM 3102 C CA . PRO A 1 403 ? -0.068 -6.024 -4.632 1.00 90.94 403 PRO A CA 1
ATOM 3103 C C . PRO A 1 403 ? 0.342 -5.765 -6.086 1.00 90.94 403 PRO A C 1
ATOM 3105 O O . PRO A 1 403 ? -0.264 -4.903 -6.725 1.00 90.94 403 PRO A O 1
ATOM 3108 N N . HIS A 1 404 ? 1.355 -6.463 -6.612 1.00 91.81 404 HIS A N 1
ATOM 3109 C CA . HIS A 1 404 ? 1.831 -6.282 -7.982 1.00 91.81 404 HIS A CA 1
ATOM 3110 C C . HIS A 1 404 ? 1.403 -7.453 -8.870 1.00 91.81 404 HIS A C 1
ATOM 3112 O O . HIS A 1 404 ? 1.222 -8.573 -8.387 1.00 91.81 404 HIS A O 1
ATOM 3118 N N . PRO A 1 405 ? 1.188 -7.213 -10.175 1.00 94.69 405 PRO A N 1
ATOM 3119 C CA . PRO A 1 405 ? 0.976 -8.315 -11.090 1.00 94.69 405 PRO A CA 1
ATOM 3120 C C . PRO A 1 405 ? 2.269 -9.132 -11.244 1.00 94.69 405 PRO A C 1
ATOM 3122 O O . PRO A 1 405 ? 3.350 -8.543 -11.153 1.00 94.69 405 PRO A O 1
ATOM 3125 N N . PRO A 1 406 ? 2.177 -10.453 -11.499 1.00 95.88 406 PRO A N 1
ATOM 3126 C CA . PRO A 1 406 ? 3.345 -11.305 -11.705 1.00 95.88 406 PRO A CA 1
ATOM 3127 C C . PRO A 1 406 ? 4.276 -10.728 -12.767 1.00 95.88 406 PRO A C 1
ATOM 3129 O O . PRO A 1 406 ? 3.813 -10.339 -13.842 1.00 95.88 406 PRO A O 1
ATOM 3132 N N . LEU A 1 407 ? 5.580 -10.692 -12.491 1.00 96.69 407 LEU A N 1
ATOM 3133 C CA . LEU A 1 407 ? 6.557 -10.133 -13.425 1.00 96.69 407 LEU A CA 1
ATOM 3134 C C . LEU A 1 407 ? 6.517 -10.860 -14.780 1.00 96.69 407 LEU A C 1
ATOM 3136 O O . LEU A 1 407 ? 6.523 -10.207 -15.824 1.00 96.69 407 LEU A O 1
ATOM 3140 N N . GLY A 1 408 ? 6.383 -12.192 -14.756 1.00 96.56 408 GLY A N 1
ATOM 3141 C CA . GLY A 1 408 ? 6.256 -13.021 -15.956 1.00 96.56 408 GLY A CA 1
ATOM 3142 C C . GLY A 1 408 ? 5.037 -12.659 -16.796 1.00 96.56 408 GLY A C 1
ATOM 3143 O O . GLY A 1 408 ? 5.166 -12.434 -17.996 1.00 96.56 408 GLY A O 1
ATOM 3144 N N . ALA A 1 409 ? 3.875 -12.508 -16.158 1.00 97.12 409 ALA A N 1
ATOM 3145 C CA . ALA A 1 409 ? 2.636 -12.134 -16.835 1.00 97.12 409 ALA A CA 1
ATOM 3146 C C . ALA A 1 409 ? 2.708 -10.730 -17.460 1.00 97.12 409 ALA A C 1
ATOM 3148 O O . ALA A 1 409 ? 2.170 -10.497 -18.541 1.00 97.12 409 ALA A O 1
ATOM 3149 N N . ARG A 1 410 ? 3.384 -9.780 -16.799 1.00 97.88 410 ARG A N 1
ATOM 3150 C CA . ARG A 1 410 ? 3.570 -8.410 -17.311 1.00 97.88 410 ARG A CA 1
ATOM 3151 C C . ARG A 1 410 ? 4.443 -8.382 -18.554 1.00 97.88 410 ARG A C 1
ATOM 3153 O O . ARG A 1 410 ? 4.055 -7.768 -19.542 1.00 97.88 410 ARG A O 1
ATOM 3160 N N . ILE A 1 411 ? 5.585 -9.063 -18.517 1.00 97.69 411 ILE A N 1
ATOM 3161 C CA . ILE A 1 411 ? 6.501 -9.120 -19.660 1.00 97.69 411 ILE A CA 1
ATOM 3162 C C . ILE A 1 411 ? 5.873 -9.899 -20.817 1.00 97.69 411 ILE A C 1
ATOM 3164 O O . ILE A 1 411 ? 5.869 -9.393 -21.934 1.00 97.69 411 ILE A O 1
ATOM 3168 N N . ALA A 1 412 ? 5.220 -11.035 -20.557 1.00 96.75 412 ALA A N 1
ATOM 3169 C CA . ALA A 1 412 ? 4.501 -11.775 -21.594 1.00 96.75 412 ALA A CA 1
ATOM 3170 C C . ALA A 1 412 ? 3.406 -10.931 -22.268 1.00 96.75 412 ALA A C 1
ATOM 3172 O O . ALA A 1 412 ? 3.276 -10.955 -23.490 1.00 96.75 412 ALA A O 1
ATOM 3173 N N . ALA A 1 413 ? 2.665 -10.126 -21.497 1.00 97.12 413 ALA A N 1
ATOM 3174 C CA . ALA A 1 413 ? 1.662 -9.216 -22.045 1.00 97.12 413 ALA A CA 1
ATOM 3175 C C . ALA A 1 413 ? 2.267 -8.107 -22.928 1.00 97.12 413 ALA A C 1
ATOM 3177 O O . ALA A 1 413 ? 1.630 -7.702 -23.897 1.00 97.12 413 ALA A O 1
ATOM 3178 N N . ILE A 1 414 ? 3.472 -7.622 -22.612 1.00 97.38 414 ILE A N 1
ATOM 3179 C CA . ILE A 1 414 ? 4.198 -6.631 -23.427 1.00 97.38 414 ILE A CA 1
ATOM 3180 C C . ILE A 1 414 ? 4.741 -7.266 -24.712 1.00 97.38 414 ILE A C 1
ATOM 3182 O O . ILE A 1 414 ? 4.690 -6.653 -25.772 1.00 97.38 414 ILE A O 1
ATOM 3186 N N . GLU A 1 415 ? 5.230 -8.501 -24.624 1.00 95.81 415 GLU A N 1
ATOM 3187 C CA . GLU A 1 415 ? 5.770 -9.261 -25.757 1.00 95.81 415 GLU A CA 1
ATOM 3188 C C . GLU A 1 415 ? 4.685 -9.850 -26.674 1.00 95.81 415 GLU A C 1
ATOM 3190 O O . GLU A 1 415 ? 5.005 -10.358 -27.746 1.00 95.81 415 GLU A O 1
ATOM 3195 N N . GLY A 1 416 ? 3.414 -9.826 -26.259 1.00 94.69 416 GLY A N 1
ATOM 3196 C CA . GLY A 1 416 ? 2.317 -10.471 -26.987 1.00 94.69 416 GLY A CA 1
ATOM 3197 C C . GLY A 1 416 ? 2.362 -12.004 -26.932 1.00 94.69 416 GLY A C 1
ATOM 3198 O O . GLY A 1 416 ? 1.921 -12.667 -27.868 1.00 94.69 416 GLY A O 1
ATOM 3199 N N . ARG A 1 417 ? 2.912 -12.577 -25.854 1.00 94.19 417 ARG A N 1
ATOM 3200 C CA . ARG A 1 417 ? 3.045 -14.028 -25.640 1.00 94.19 417 ARG A CA 1
ATOM 3201 C C . ARG A 1 417 ? 2.023 -14.569 -24.643 1.00 94.19 417 ARG A C 1
ATOM 3203 O O . ARG A 1 417 ? 1.384 -13.819 -23.905 1.00 94.19 417 ARG A O 1
ATOM 3210 N N . ALA A 1 418 ? 1.891 -15.895 -24.607 1.00 93.62 418 ALA A N 1
ATOM 3211 C CA . ALA A 1 418 ? 1.121 -16.584 -23.577 1.00 93.62 418 ALA A CA 1
ATOM 3212 C C . ALA A 1 418 ? 1.708 -16.313 -22.179 1.00 93.62 418 ALA A C 1
ATOM 3214 O O . ALA A 1 418 ? 2.926 -16.249 -22.011 1.00 93.62 418 ALA A O 1
ATOM 3215 N N . ASP A 1 419 ? 0.832 -16.146 -21.185 1.00 94.12 419 ASP A N 1
ATOM 3216 C CA . ASP A 1 419 ? 1.216 -15.875 -19.798 1.00 94.12 419 ASP A CA 1
ATOM 3217 C C . ASP A 1 419 ? 1.892 -17.113 -19.174 1.00 94.12 419 ASP A C 1
ATOM 3219 O O . ASP A 1 419 ? 1.200 -18.104 -18.910 1.00 94.12 419 ASP A O 1
ATOM 3223 N N . PRO A 1 420 ? 3.208 -17.066 -18.880 1.00 92.44 420 PRO A N 1
ATOM 3224 C CA . PRO A 1 420 ? 3.938 -18.210 -18.339 1.00 92.44 420 PRO A CA 1
ATOM 3225 C C . PRO A 1 420 ? 3.498 -18.571 -16.916 1.00 92.44 420 PRO A C 1
ATOM 3227 O O . PRO A 1 420 ? 3.858 -19.630 -16.416 1.00 92.44 420 PRO A O 1
ATOM 3230 N N . CYS A 1 421 ? 2.732 -17.705 -16.245 1.00 92.19 421 CYS A N 1
ATOM 3231 C CA . CYS A 1 421 ? 2.236 -17.944 -14.896 1.00 92.19 421 CYS A CA 1
ATOM 3232 C C . CYS A 1 421 ? 0.872 -18.652 -14.863 1.00 92.19 421 CYS A C 1
ATOM 3234 O O . CYS A 1 421 ? 0.374 -18.939 -13.774 1.00 92.19 421 CYS A O 1
ATOM 3236 N N . ARG A 1 422 ? 0.248 -18.919 -16.021 1.00 88.56 422 ARG A N 1
ATOM 3237 C CA . ARG A 1 422 ? -1.007 -19.690 -16.112 1.00 88.56 422 ARG A CA 1
ATOM 3238 C C . ARG A 1 422 ? -0.795 -21.185 -16.281 1.00 88.56 422 ARG A C 1
ATOM 3240 O O . ARG A 1 422 ? -1.690 -21.953 -15.939 1.00 88.56 422 ARG A O 1
ATOM 3247 N N . GLU A 1 423 ? 0.347 -21.594 -16.816 1.00 76.19 423 GLU A N 1
ATOM 3248 C CA . GLU A 1 423 ? 0.657 -23.010 -16.945 1.00 76.19 423 GLU A CA 1
ATOM 3249 C C . GLU A 1 423 ? 0.977 -23.582 -15.557 1.00 76.19 423 GLU A C 1
ATOM 3251 O O . GLU A 1 423 ? 1.777 -22.989 -14.823 1.00 76.19 423 GLU A O 1
ATOM 3256 N N . PRO A 1 424 ? 0.363 -24.711 -15.156 1.00 59.16 424 PRO A N 1
ATOM 3257 C CA . PRO A 1 424 ? 0.769 -25.414 -13.952 1.00 59.16 424 PRO A CA 1
ATOM 3258 C C . PRO A 1 424 ? 2.191 -25.919 -14.186 1.00 59.16 424 PRO A C 1
ATOM 3260 O O . PRO A 1 424 ? 2.396 -26.944 -14.832 1.00 59.16 424 PRO A O 1
ATOM 3263 N N . SER A 1 425 ? 3.197 -25.163 -13.740 1.00 53.34 425 SER A N 1
ATOM 3264 C CA . SER A 1 425 ? 4.568 -25.626 -13.913 1.00 53.34 425 SER A CA 1
ATOM 3265 C C . SER A 1 425 ? 4.756 -26.894 -13.076 1.00 53.34 425 SER A C 1
ATOM 3267 O O . SER A 1 425 ? 4.423 -26.888 -11.889 1.00 53.34 425 SER A O 1
ATOM 3269 N N . PRO A 1 426 ? 5.325 -27.964 -13.656 1.00 46.16 426 PRO A N 1
ATOM 3270 C CA . PRO A 1 426 ? 5.553 -29.229 -12.961 1.00 46.16 426 PRO A CA 1
ATOM 3271 C C . PRO A 1 426 ? 6.607 -29.130 -11.841 1.00 46.16 426 PRO A C 1
ATOM 3273 O O . PRO A 1 426 ? 6.899 -30.126 -11.187 1.00 46.16 426 PRO A O 1
ATOM 3276 N N . PHE A 1 427 ? 7.184 -27.943 -11.617 1.00 44.88 427 PHE A N 1
ATOM 3277 C CA . PHE A 1 427 ? 8.221 -27.670 -10.621 1.00 44.88 427 PHE A CA 1
ATOM 3278 C C . PHE A 1 427 ? 7.766 -26.742 -9.475 1.00 44.88 427 PHE A C 1
ATOM 3280 O O . PHE A 1 427 ? 8.623 -26.206 -8.766 1.00 44.88 427 PHE A O 1
ATOM 3287 N N . PHE A 1 428 ? 6.455 -26.528 -9.287 1.00 47.03 428 PHE A N 1
ATOM 3288 C CA . PHE A 1 428 ? 5.912 -25.683 -8.210 1.00 47.03 428 PHE A CA 1
ATOM 3289 C C . PHE A 1 428 ? 5.069 -26.429 -7.185 1.00 47.03 428 PHE A C 1
ATOM 3291 O O . PHE A 1 428 ? 4.190 -27.215 -7.597 1.00 47.03 428 PHE A O 1
#